Protein AF-A0A8U0A7D0-F1 (afdb_monomer)

Foldseek 3Di:
DDLFDLPFAFEKEFEADPPSVLLQVLQVVLAPGHYYYAAHLQQHQFPRWMWTDHPQKIFIDGPDDSVNSSVQSNCVRVPDHPNPNGPDMDGHPDRALFPDDGPPALSPQADCLLSRRFRPGHQLRVSSQVVSVALVLVVFDLVLLLVLQQQFAFFFFLALRHQHRLSVLLVLLLVEDDAEEEEALQEDAPVLLSCLLRHVRLLVSLRLSSCVSSVHQEYEYEYAPVSVNSLVSNVSNLVVDDDGNHDYYYDYFYNASLCSHNQLVLCRVQPPPARDHDFDPVGCCHQNRVGHRYGTGHSLRSSSSVSVSVVDRGWAWAWEEAQWPIIGIDIHGQPGWQVSVVVSTHGNAAFQWKFAAPLLFATDSDRRFGLRSVRCVVLLTHRNRYIHTDGPLDQLLVSLLVSLVSQQVRHRCPFPLSNVLSVVLNVQSVVLQVLDHDVVVNVVSLCSQLVRPRGPSSNSSSSHVVNCCVPPVVQSNVNSVVDHSNCPVVPVVVVVVPD

Solvent-accessible surface area (backbone atoms only — not comparable to full-atom values): 25239 Å² total; per-residue (Å²): 130,73,87,32,69,70,78,42,65,58,28,38,37,36,17,26,83,63,71,28,69,58,26,43,53,41,17,44,73,50,28,89,53,58,59,42,68,23,9,33,62,43,47,54,73,38,41,24,28,37,36,44,31,44,96,55,30,39,31,33,32,59,55,47,48,38,65,58,38,19,53,52,31,35,42,42,54,75,72,43,79,76,65,84,85,31,78,41,76,46,80,49,98,57,83,65,61,43,47,83,65,55,88,95,36,66,79,56,39,67,46,50,82,84,58,22,40,26,39,57,34,43,38,53,40,55,49,34,43,41,76,47,73,41,69,56,64,69,72,49,58,65,69,50,46,51,54,14,27,49,73,36,48,23,52,20,75,20,18,70,33,44,63,32,47,40,28,61,48,52,51,44,33,59,75,43,86,76,65,25,35,31,35,34,35,40,32,88,45,72,63,36,41,48,39,29,40,8,40,27,59,48,27,48,42,24,50,51,36,50,24,64,73,48,61,16,55,37,35,39,38,38,32,30,61,77,43,54,66,28,51,53,36,38,50,48,28,61,79,47,51,76,96,65,89,40,51,78,46,77,48,69,36,68,83,46,81,55,44,23,36,50,50,10,35,40,34,46,77,73,64,48,94,64,58,46,74,65,73,72,79,65,50,40,29,58,46,30,60,98,63,20,18,18,50,46,35,26,37,62,34,25,34,40,32,43,43,26,49,77,67,44,79,64,63,37,62,33,30,39,36,63,43,36,79,35,44,28,45,40,28,36,45,53,88,39,42,48,46,50,58,55,73,50,43,53,61,47,80,48,84,53,35,31,30,27,16,44,87,44,7,8,42,37,76,67,43,87,37,36,62,35,59,70,48,26,54,74,69,54,29,38,62,47,32,27,35,36,37,37,23,62,71,56,48,62,66,58,56,39,42,51,45,27,43,46,43,43,73,54,53,63,62,79,43,64,38,29,46,53,39,28,44,53,49,31,51,56,54,50,34,19,72,77,45,43,74,58,64,73,61,50,57,52,48,41,52,47,17,41,75,61,25,89,48,66,67,35,29,34,48,35,27,31,52,54,29,37,45,77,77,43,42,67,58,49,54,40,25,19,69,72,39,52,97,50,46,62,80,63,54,60,68,57,61,71,75,70,115

Organism: NCBI:txid2934340

pLDDT: mean 94.03, std 8.79, range [32.41, 98.81]

InterPro domains:
  IPR011538 NADH-ubiquinone oxidoreductase 51kDa subunit, FMN-binding domain [PF01512] (171-305)
  IPR019575 NADH-ubiquinone oxidoreductase 51kDa subunit, iron-sulphur binding domain [PF10589] (404-479)
  IPR019575 NADH-ubiquinone oxidoreductase 51kDa subunit, iron-sulphur binding domain [SM00928] (397-442)
  IPR037207 NADH-ubiquinone oxidoreductase 51kDa subunit, iron-sulphur binding domain superfamily [G3DSA:1.20.1440.230] (396-490)
  IPR037207 NADH-ubiquinone oxidoreductase 51kDa subunit, iron-sulphur binding domain superfamily [SSF140490] (394-485)
  IPR037225 NADH-ubiquinone oxidoreductase 51kDa subunit, FMN-binding domain superfamily [G3DSA:3.40.50.11540] (153-314)
  IPR037225 NADH-ubiquinone oxidoreductase 51kDa subunit, FMN-binding domain superfamily [SSF142019] (112-314)

Secondary structure (DSSP, 8-state):
--SSGGG-SSEEEEE-SSSHHHHHHHHHHH-SS-EEE----SBGGGPSEEEEEETTEEEEETT--HHHHHHHHHHHHTT----SS-SEEEE-SS--SS----TTSGGGSSB-SSGGGTTTS-TT-HHHHHHTT-SGGGGS-HHHHHHHHHHPBB-STT-TTBTSBHHHHHHHHHHSSS--EEEEE--S-HHHHHHHHH-THHHHHHHHHHHHHHT-SEEEEEEETT-HHHHHHHHHHHHTSPP-SSEEEEEEE-S-GGGGSHHHHHHHHTT-SS--PPPSSSPTTTS-GGGS-EEEE-HHHHHHHHHHHTTPPPEEEEEEEESBSS-EEEEEETTS-HHHHHTTSPBSS-EEEEEESSTTPEEES-----SSHHHHHHTT---SSEEEEEETT--HHHHHHHHHHHHHHHS-S-SHHHHHHHHHHHHHHHHHHTT---HHHHHHHHHHHHHH-SSHHHHHTTHHHHHHHHHHHHHHHHHHTT--TTSHHHHHHHHSTT-

Sequence (499 aa):
MTEHVLEASPVLRVAGRNSRDEVLNVATSAASLPVVAVGSTGLSALEPLVLATQNRQTAFYESCTPQRAADLADTLDNGELDIEDADAVIEHASTPTRLPIPDRSPLGVGTRTVLGRCGWLRPTCPNDYRASGGFETLTADGETVVGAARRVTGRGWGDAMADTSVGDSWKRVIDADGDPAVVVNAHGTPSDRLLLESLPFLPLEGALAAAQIVDASDVIIYLSEADNQAHERVTAAIENLPQTNAAVHAVTGPDEYRAAEPTMALEAIEGSQRLEARLRPPQPDIEGIYGRPTLVHTPRTLAQIVHATSGAAPTRIVTIRGDVQHEATVELPADGSLATAREAVTVDGTFKCACVGGQFGGLTPDLDIAPTPDALGAAGVGTEGVIDVLNEDQCLVAYIGEQSRFAQDENCGRCVPCREGTVQLTDLLREVYDGSFRPDAIEELLRVIESSSICAFGRDATRPVATGLDHFEDEFAVHAGGQCPTGTCTTELQHEVSQ

Structure (mmCIF, N/CA/C/O backbone):
data_AF-A0A8U0A7D0-F1
#
_entry.id   AF-A0A8U0A7D0-F1
#
loop_
_atom_site.group_PDB
_atom_site.id
_atom_site.type_symbol
_atom_site.label_atom_id
_atom_site.label_alt_id
_atom_site.label_comp_id
_atom_site.label_asym_id
_atom_site.label_entity_id
_atom_site.label_seq_id
_atom_site.pdbx_PDB_ins_code
_atom_site.Cartn_x
_atom_site.Cartn_y
_atom_site.Cartn_z
_atom_site.occupancy
_atom_site.B_iso_or_equiv
_atom_site.auth_seq_id
_atom_site.auth_comp_id
_atom_site.auth_asym_id
_atom_site.auth_atom_id
_atom_site.pdbx_PDB_model_num
ATOM 1 N N . MET A 1 1 ? 20.418 4.891 -30.076 1.00 45.09 1 MET A N 1
ATOM 2 C CA . MET A 1 1 ? 20.045 5.023 -28.654 1.00 45.09 1 MET A CA 1
ATOM 3 C C . MET A 1 1 ? 19.856 3.627 -28.109 1.00 45.09 1 MET A C 1
ATOM 5 O O . MET A 1 1 ? 19.250 2.819 -28.800 1.00 45.09 1 MET A O 1
ATOM 9 N N . THR A 1 2 ? 20.455 3.336 -26.961 1.00 50.38 2 THR A N 1
ATOM 10 C CA . THR A 1 2 ? 20.416 2.036 -26.278 1.00 50.38 2 THR A CA 1
ATOM 11 C C . THR A 1 2 ? 18.975 1.536 -26.139 1.00 50.38 2 THR A C 1
ATOM 13 O O . THR A 1 2 ? 18.074 2.322 -25.847 1.00 50.38 2 THR A O 1
ATOM 16 N N . GLU A 1 3 ? 18.755 0.243 -26.380 1.00 67.94 3 GLU A N 1
ATOM 17 C CA . GLU A 1 3 ? 17.423 -0.384 -26.404 1.00 67.94 3 GLU A CA 1
ATOM 18 C C . GLU A 1 3 ? 16.727 -0.347 -25.028 1.00 67.94 3 GLU A C 1
ATOM 20 O O . GLU A 1 3 ? 15.495 -0.324 -24.957 1.00 67.94 3 GLU A O 1
ATOM 25 N N . HIS A 1 4 ? 17.515 -0.246 -23.947 1.00 82.94 4 HIS A N 1
ATOM 26 C CA . HIS A 1 4 ? 17.074 -0.049 -22.564 1.00 82.94 4 HIS A CA 1
ATOM 27 C C . HIS A 1 4 ? 18.087 0.751 -21.718 1.00 82.94 4 HIS A C 1
ATOM 29 O O . HIS A 1 4 ? 19.279 0.817 -22.022 1.00 82.94 4 HIS A O 1
ATOM 35 N N . VAL A 1 5 ? 17.612 1.347 -20.618 1.00 88.56 5 VAL A N 1
ATOM 36 C CA . VAL A 1 5 ? 18.363 2.274 -19.747 1.00 88.56 5 VAL A CA 1
ATOM 37 C C . VAL A 1 5 ? 19.482 1.605 -18.950 1.00 88.56 5 VAL A C 1
ATOM 39 O O . VAL A 1 5 ? 20.423 2.270 -18.529 1.00 88.56 5 VAL A O 1
ATOM 42 N N . LEU A 1 6 ? 19.388 0.296 -18.711 1.00 87.50 6 LEU A N 1
ATOM 43 C CA . LEU A 1 6 ? 20.356 -0.429 -17.881 1.00 87.50 6 LEU A CA 1
ATOM 44 C C . LEU A 1 6 ? 21.768 -0.420 -18.485 1.00 87.50 6 LEU A C 1
ATOM 46 O O . LEU A 1 6 ? 22.743 -0.339 -17.749 1.00 87.50 6 LEU A O 1
ATOM 50 N N . GLU A 1 7 ? 21.876 -0.447 -19.813 1.00 85.12 7 GLU A N 1
ATOM 51 C CA . GLU A 1 7 ? 23.156 -0.430 -20.534 1.00 85.12 7 GLU A CA 1
ATOM 52 C C . GLU A 1 7 ? 23.589 0.975 -20.967 1.00 85.12 7 GLU A C 1
ATOM 54 O O . GLU A 1 7 ? 24.653 1.143 -21.560 1.00 85.12 7 GLU A O 1
ATOM 59 N N . ALA A 1 8 ? 22.781 2.001 -20.687 1.00 83.75 8 ALA A N 1
ATOM 60 C CA . ALA A 1 8 ? 23.169 3.373 -20.970 1.00 83.75 8 ALA A CA 1
ATOM 61 C C . ALA A 1 8 ? 24.312 3.785 -20.028 1.00 83.75 8 ALA A C 1
ATOM 63 O O . ALA A 1 8 ? 24.174 3.738 -18.807 1.00 83.75 8 ALA A O 1
ATOM 64 N N . SER A 1 9 ? 25.453 4.165 -20.601 1.00 86.31 9 SER A N 1
ATOM 65 C CA . SER A 1 9 ? 26.585 4.736 -19.876 1.00 86.31 9 SER A CA 1
ATOM 66 C C . SER A 1 9 ? 27.369 5.662 -20.821 1.00 86.31 9 SER A C 1
ATOM 68 O O . SER A 1 9 ? 27.794 5.191 -21.880 1.00 86.31 9 SER A O 1
ATOM 70 N N . PRO A 1 10 ? 27.555 6.951 -20.485 1.00 93.12 10 PRO A N 1
ATOM 71 C CA . PRO A 1 10 ? 27.013 7.632 -19.307 1.00 93.12 10 PRO A CA 1
ATOM 72 C C . PRO A 1 10 ? 25.477 7.746 -19.331 1.00 93.12 10 PRO A C 1
ATOM 74 O O . PRO A 1 10 ? 24.853 7.710 -20.391 1.00 93.12 10 PRO A O 1
ATOM 77 N N . VAL A 1 11 ? 24.863 7.852 -18.152 1.00 95.62 11 VAL A N 1
ATOM 78 C CA . VAL A 1 11 ? 23.426 8.129 -17.984 1.00 95.62 11 VAL A CA 1
ATOM 79 C C . VAL A 1 11 ? 23.181 8.848 -16.661 1.00 95.62 11 VAL A C 1
ATOM 81 O O . VAL A 1 11 ? 23.787 8.495 -15.645 1.00 95.62 11 VAL A O 1
ATOM 84 N N . LEU A 1 12 ? 22.260 9.809 -16.669 1.00 96.50 12 LEU A N 1
ATOM 85 C CA . LEU A 1 12 ? 21.766 10.487 -15.475 1.00 96.50 12 LEU A CA 1
ATOM 86 C C . LEU A 1 12 ? 20.303 10.094 -15.246 1.00 96.50 12 LEU A C 1
ATOM 88 O O . LEU A 1 12 ? 19.453 10.326 -16.106 1.00 96.50 12 LEU A O 1
ATOM 92 N N . ARG A 1 13 ? 19.991 9.483 -14.102 1.00 97.12 13 ARG A N 1
ATOM 93 C CA . ARG A 1 13 ? 18.607 9.172 -13.712 1.00 97.12 13 ARG A CA 1
ATOM 94 C C . ARG A 1 13 ? 18.129 10.200 -12.703 1.00 97.12 13 ARG A C 1
ATOM 96 O O . ARG A 1 13 ? 18.859 10.515 -11.771 1.00 97.12 13 ARG A O 1
ATOM 103 N N . VAL A 1 14 ? 16.898 10.669 -12.863 1.00 97.31 14 VAL A N 1
ATOM 104 C CA . VAL A 1 14 ? 16.239 11.557 -11.902 1.00 97.31 14 VAL A CA 1
ATOM 105 C C . VAL A 1 14 ? 15.025 10.823 -11.339 1.00 97.31 14 VAL A C 1
ATOM 107 O O . VAL A 1 14 ? 14.049 10.574 -12.054 1.00 97.31 14 VAL A O 1
ATOM 110 N N . ALA A 1 15 ? 15.122 10.425 -10.074 1.00 96.25 15 ALA A N 1
ATOM 111 C CA . ALA A 1 15 ? 14.061 9.800 -9.297 1.00 96.25 15 ALA A CA 1
ATOM 112 C C . ALA A 1 15 ? 13.364 10.857 -8.437 1.00 96.25 15 ALA A C 1
ATOM 114 O O . ALA A 1 15 ? 13.983 11.809 -7.963 1.00 96.25 15 ALA A O 1
ATOM 115 N N . GLY A 1 16 ? 12.062 10.701 -8.240 1.00 90.62 16 GLY A N 1
ATOM 116 C CA . GLY A 1 16 ? 11.292 11.661 -7.464 1.00 90.62 16 GLY A CA 1
ATOM 117 C C . GLY A 1 16 ? 9.810 11.600 -7.775 1.00 90.62 16 GLY A C 1
ATOM 118 O O . GLY A 1 16 ? 9.423 11.349 -8.922 1.00 90.62 16 GLY A O 1
ATOM 119 N N . ARG A 1 17 ? 8.984 11.864 -6.769 1.00 81.88 17 ARG A N 1
ATOM 120 C CA . ARG A 1 17 ? 7.556 12.126 -6.975 1.00 81.88 17 ARG A CA 1
ATOM 121 C C . ARG A 1 17 ? 7.271 13.611 -7.200 1.00 81.88 17 ARG A C 1
ATOM 123 O O . ARG A 1 17 ? 6.689 13.981 -8.214 1.00 81.88 17 ARG A O 1
ATOM 130 N N . ASN A 1 18 ? 7.764 14.452 -6.293 1.00 74.50 18 ASN A N 1
ATOM 131 C CA . ASN A 1 18 ? 7.588 15.904 -6.318 1.00 74.50 18 ASN A CA 1
ATOM 132 C C . ASN A 1 18 ? 8.827 16.591 -6.905 1.00 74.50 18 ASN A C 1
ATOM 134 O O . ASN A 1 18 ? 9.943 16.112 -6.716 1.00 74.50 18 ASN A O 1
ATOM 138 N N . SER A 1 19 ? 8.642 17.697 -7.632 1.00 77.69 19 SER A N 1
ATOM 139 C CA . SER A 1 19 ? 9.715 18.542 -8.205 1.00 77.69 19 SER A CA 1
ATOM 140 C C . SER A 1 19 ? 10.707 17.850 -9.158 1.00 77.69 19 SER A C 1
ATOM 142 O O . SER A 1 19 ? 11.574 18.508 -9.733 1.00 77.69 19 SER A O 1
ATOM 144 N N . ARG A 1 20 ? 10.555 16.540 -9.399 1.00 88.06 20 ARG A N 1
ATOM 145 C CA . ARG A 1 20 ? 11.375 15.751 -10.326 1.00 88.06 20 ARG A CA 1
ATOM 146 C C . ARG A 1 20 ? 11.378 16.356 -11.721 1.00 88.06 20 ARG A C 1
ATOM 148 O O . ARG A 1 20 ? 12.427 16.418 -12.345 1.00 88.06 20 ARG A O 1
ATOM 155 N N . ASP A 1 21 ? 10.219 16.783 -12.214 1.00 89.06 21 ASP A N 1
ATOM 156 C CA . ASP A 1 21 ? 10.091 17.242 -13.598 1.00 89.06 21 ASP A CA 1
ATOM 157 C C . ASP A 1 21 ? 10.853 18.552 -13.836 1.00 89.06 21 ASP A C 1
ATOM 159 O O . ASP A 1 21 ? 11.438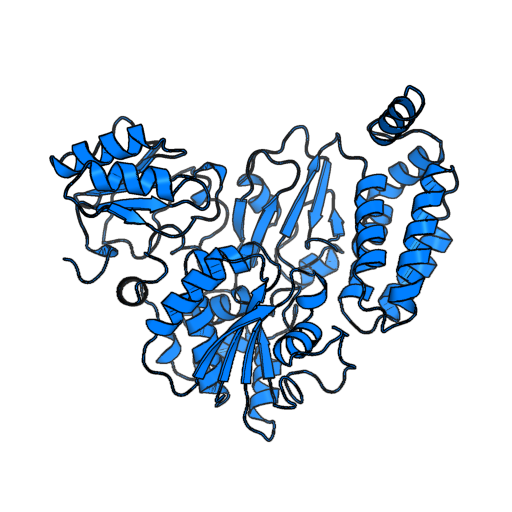 18.731 -14.900 1.00 89.06 21 ASP A O 1
ATOM 163 N N . GLU A 1 22 ? 10.939 19.434 -12.837 1.00 92.81 22 GLU A N 1
ATOM 164 C CA . GLU A 1 22 ? 11.777 20.635 -12.915 1.00 92.81 22 GLU A CA 1
ATOM 165 C C . GLU A 1 22 ? 13.265 20.265 -12.991 1.00 92.81 22 GLU A C 1
ATOM 167 O O . GLU A 1 22 ? 13.958 20.682 -13.920 1.00 92.81 22 GLU A O 1
ATOM 172 N N . VAL A 1 23 ? 13.733 19.423 -12.063 1.00 94.56 23 VAL A N 1
ATOM 173 C CA . VAL A 1 23 ? 15.120 18.927 -12.024 1.00 94.56 23 VAL A CA 1
ATOM 174 C C . VAL A 1 23 ? 15.489 18.217 -13.330 1.00 94.56 23 VAL A C 1
ATOM 176 O O . VAL A 1 23 ? 16.533 18.488 -13.921 1.00 94.56 23 VAL A O 1
ATOM 179 N N . LEU A 1 24 ? 14.603 17.350 -13.820 1.00 94.12 24 LEU A N 1
ATOM 180 C CA . LEU A 1 24 ? 14.760 16.610 -15.067 1.00 94.12 24 LEU A CA 1
ATOM 181 C C . LEU A 1 24 ? 14.873 17.545 -16.272 1.00 94.12 24 LEU A C 1
ATOM 183 O O . LEU A 1 24 ? 15.765 17.361 -17.099 1.00 94.12 24 LEU A O 1
ATOM 187 N N . ASN A 1 25 ? 13.980 18.530 -16.391 1.00 94.69 25 ASN A N 1
ATOM 188 C CA . ASN A 1 25 ? 13.948 19.443 -17.533 1.00 94.69 25 ASN A CA 1
ATOM 189 C C . ASN A 1 25 ? 15.216 20.299 -17.610 1.00 94.69 25 ASN A C 1
ATOM 191 O O . ASN A 1 25 ? 15.772 20.482 -18.697 1.00 94.69 25 ASN A O 1
ATOM 195 N N . VAL A 1 26 ? 15.693 20.794 -16.464 1.00 95.94 26 VAL A N 1
ATOM 196 C CA . VAL A 1 26 ? 16.928 21.582 -16.389 1.00 95.94 26 VAL A CA 1
ATOM 197 C C . VAL A 1 26 ? 18.144 20.718 -16.733 1.00 95.94 26 VAL A C 1
ATOM 199 O O . VAL A 1 26 ? 18.915 21.095 -17.613 1.00 95.94 26 VAL A O 1
ATOM 202 N N . ALA A 1 27 ? 18.269 19.527 -16.138 1.00 94.56 27 ALA A N 1
ATOM 203 C CA . ALA A 1 27 ? 19.368 18.604 -16.429 1.00 94.56 27 ALA A CA 1
ATOM 204 C C . ALA A 1 27 ? 19.390 18.151 -17.901 1.00 94.56 27 ALA A C 1
ATOM 206 O O . ALA A 1 27 ? 20.440 18.141 -18.537 1.00 94.56 27 ALA A O 1
ATOM 207 N N . THR A 1 28 ? 18.224 17.845 -18.478 1.00 95.12 28 THR A N 1
ATOM 208 C CA . THR A 1 28 ? 18.095 17.450 -19.894 1.00 95.12 28 THR A CA 1
ATOM 209 C C . THR A 1 28 ? 18.492 18.582 -20.844 1.00 95.12 28 THR A C 1
ATOM 211 O O . THR A 1 28 ? 19.004 18.327 -21.927 1.00 95.12 28 THR A O 1
ATOM 214 N N . SER A 1 29 ? 18.263 19.839 -20.457 1.00 94.56 29 SER A N 1
ATOM 215 C CA . SER A 1 29 ? 18.636 21.000 -21.277 1.00 94.56 29 SER A CA 1
ATOM 216 C C . SER A 1 29 ? 20.134 21.318 -21.214 1.00 94.56 29 SER A C 1
ATOM 218 O O . SER A 1 29 ? 20.639 22.009 -22.097 1.00 94.56 29 SER A O 1
ATOM 220 N N . ALA A 1 30 ? 20.825 20.848 -20.172 1.00 92.44 30 ALA A N 1
ATOM 221 C CA . ALA A 1 30 ? 22.231 21.141 -19.917 1.00 92.44 30 ALA A CA 1
ATOM 222 C C . ALA A 1 30 ? 23.204 20.182 -20.623 1.00 92.44 30 ALA A C 1
ATOM 224 O O . ALA A 1 30 ? 24.349 20.558 -20.840 1.00 92.44 30 ALA A O 1
ATOM 225 N N . ALA A 1 31 ? 22.762 18.980 -21.009 1.00 90.25 31 ALA A N 1
ATOM 226 C CA . ALA A 1 31 ? 23.636 17.935 -21.541 1.00 90.25 31 ALA A CA 1
ATOM 227 C C . ALA A 1 31 ? 23.062 17.231 -22.778 1.00 90.25 31 ALA A C 1
ATOM 229 O O . ALA A 1 31 ? 21.852 17.176 -22.993 1.00 90.25 31 ALA A O 1
ATOM 230 N N . SER A 1 32 ? 23.948 16.646 -23.585 1.00 91.44 32 SER A N 1
ATOM 231 C CA . SER A 1 32 ? 23.594 15.796 -24.727 1.00 91.44 32 SER A CA 1
ATOM 232 C C . SER A 1 32 ? 23.510 14.300 -24.385 1.00 91.44 32 SER A C 1
ATOM 234 O O . SER A 1 32 ? 22.947 13.521 -25.166 1.00 91.44 32 SER A O 1
ATOM 236 N N . LEU A 1 33 ? 24.021 13.892 -23.216 1.00 92.00 33 LEU A N 1
ATOM 237 C CA . LEU A 1 33 ? 23.892 12.534 -22.692 1.00 92.00 33 LEU A CA 1
ATOM 238 C C . LEU A 1 33 ? 22.435 12.162 -22.342 1.00 92.00 33 LEU A C 1
ATOM 240 O O . LEU A 1 33 ? 21.582 13.027 -22.137 1.00 92.00 33 LEU A O 1
ATOM 244 N N . PRO A 1 34 ? 22.122 10.859 -22.215 1.00 93.25 34 PRO A N 1
ATOM 245 C CA . PRO A 1 34 ? 20.804 10.413 -21.776 1.00 93.25 34 PRO A CA 1
ATOM 246 C C . PRO A 1 34 ? 20.477 10.835 -20.331 1.00 93.25 34 PRO A C 1
ATOM 248 O O . PRO A 1 34 ? 20.964 10.236 -19.370 1.00 93.25 34 PRO A O 1
ATOM 251 N N . VAL A 1 35 ? 19.583 11.811 -20.179 1.00 95.62 35 VAL A N 1
ATOM 252 C CA . VAL A 1 35 ? 18.938 12.152 -18.904 1.00 95.62 35 VAL A CA 1
ATOM 253 C C . VAL A 1 35 ? 17.536 11.546 -18.890 1.00 95.62 35 VAL A C 1
ATOM 255 O O . VAL A 1 35 ? 16.751 11.752 -19.815 1.00 95.62 35 VAL A O 1
ATOM 258 N N . VAL A 1 36 ? 17.220 10.736 -17.879 1.00 95.44 36 VAL A N 1
ATOM 259 C CA . VAL A 1 36 ? 15.990 9.931 -17.859 1.00 95.44 36 VAL A CA 1
ATOM 260 C C . VAL A 1 36 ? 15.222 10.067 -16.552 1.00 95.44 36 VAL A C 1
ATOM 262 O O . VAL A 1 36 ? 15.785 10.008 -15.459 1.00 95.44 36 VAL A O 1
ATOM 265 N N . ALA A 1 37 ? 13.900 10.177 -16.673 1.00 95.25 37 ALA A N 1
ATOM 266 C CA . ALA A 1 37 ? 12.993 10.087 -15.541 1.00 95.25 37 ALA A CA 1
ATOM 267 C C . ALA A 1 37 ? 12.811 8.625 -15.129 1.00 95.25 37 ALA A C 1
ATOM 269 O O . ALA A 1 37 ? 12.447 7.780 -15.953 1.00 95.25 37 ALA A O 1
ATOM 270 N N . VAL A 1 38 ? 13.006 8.338 -13.849 1.00 95.81 38 VAL A N 1
ATOM 271 C CA . VAL A 1 38 ? 12.687 7.037 -13.254 1.00 95.81 38 VAL A CA 1
ATOM 272 C C . VAL A 1 38 ? 11.596 7.198 -12.193 1.00 95.81 38 VAL A C 1
ATOM 274 O O . VAL A 1 38 ? 11.156 8.314 -11.889 1.00 95.81 38 VAL A O 1
ATOM 277 N N . GLY A 1 39 ? 11.083 6.074 -11.689 1.00 93.31 39 GLY A N 1
ATOM 278 C CA . GLY A 1 39 ? 10.116 6.071 -10.588 1.00 93.31 39 GLY A CA 1
ATOM 279 C C . GLY A 1 39 ? 10.666 6.694 -9.298 1.00 93.31 39 GLY A C 1
ATOM 280 O O . GLY A 1 39 ? 11.864 6.919 -9.174 1.00 93.31 39 GLY A O 1
ATOM 281 N N . SER A 1 40 ? 9.797 6.940 -8.320 1.00 95.75 40 SER A N 1
ATOM 282 C CA . SER A 1 40 ? 10.219 7.229 -6.944 1.00 95.75 40 SER A CA 1
ATOM 283 C C . SER A 1 40 ? 10.827 5.973 -6.306 1.00 95.75 40 SER A C 1
ATOM 285 O O . SER A 1 40 ? 10.450 4.843 -6.633 1.00 95.75 40 SER A O 1
ATOM 287 N N . THR A 1 41 ? 11.767 6.169 -5.388 1.00 95.88 41 THR A N 1
ATOM 288 C CA . THR A 1 41 ? 12.328 5.116 -4.531 1.00 95.88 41 THR A CA 1
ATOM 289 C C . THR A 1 41 ? 11.378 4.716 -3.399 1.00 95.88 41 THR A C 1
ATOM 291 O O . THR A 1 41 ? 11.539 3.635 -2.824 1.00 95.88 41 THR A O 1
ATOM 294 N N . GLY A 1 42 ? 10.393 5.566 -3.097 1.00 95.81 42 GLY A N 1
ATOM 295 C CA . GLY A 1 42 ? 9.539 5.483 -1.916 1.00 95.81 42 GLY A CA 1
ATOM 296 C C . GLY A 1 42 ? 10.104 6.200 -0.688 1.00 95.81 42 GLY A C 1
ATOM 297 O O . GLY A 1 42 ? 9.462 6.158 0.352 1.00 95.81 42 GLY A O 1
ATOM 298 N N . LEU A 1 43 ? 11.277 6.837 -0.776 1.00 96.00 43 LEU A N 1
ATOM 299 C CA . LEU A 1 43 ? 11.916 7.545 0.337 1.00 96.00 43 LEU A CA 1
ATOM 300 C C . LEU A 1 43 ? 11.950 9.047 0.057 1.00 96.00 43 LEU A C 1
ATOM 302 O O . LEU A 1 43 ? 12.876 9.547 -0.581 1.00 96.00 43 LEU A O 1
ATOM 306 N N . SER A 1 44 ? 10.949 9.772 0.553 1.00 93.94 44 SER A N 1
ATOM 307 C CA . SER A 1 44 ? 10.775 11.197 0.248 1.00 93.94 44 SER A CA 1
ATOM 308 C C . SER A 1 44 ? 11.922 12.071 0.763 1.00 93.94 44 SER A C 1
ATOM 310 O O . SER A 1 44 ? 12.192 13.110 0.174 1.00 93.94 44 SER A O 1
ATOM 312 N N . ALA A 1 45 ? 12.643 11.636 1.803 1.00 94.25 45 ALA A N 1
ATOM 313 C CA . ALA A 1 45 ? 13.823 12.332 2.328 1.00 94.25 45 ALA A CA 1
ATOM 314 C C . ALA A 1 45 ? 14.994 12.414 1.329 1.00 94.25 45 ALA A C 1
ATOM 316 O O . ALA A 1 45 ? 15.824 13.312 1.426 1.00 94.25 45 ALA A O 1
ATOM 317 N N . LEU A 1 46 ? 15.077 11.477 0.377 1.00 94.69 46 LEU A N 1
ATOM 318 C CA . LEU A 1 46 ? 16.163 11.436 -0.609 1.00 94.69 46 LEU A CA 1
ATOM 319 C C . LEU A 1 46 ? 15.818 12.225 -1.878 1.00 94.69 46 LEU A C 1
ATOM 321 O O . LEU A 1 46 ? 16.694 12.488 -2.702 1.00 94.69 46 LEU A O 1
ATOM 325 N N . GLU A 1 47 ? 14.542 12.558 -2.073 1.00 94.25 47 GLU A N 1
ATOM 326 C CA . GLU A 1 47 ? 14.006 13.011 -3.353 1.00 94.25 47 GLU A CA 1
ATOM 327 C C . GLU A 1 47 ? 13.917 14.548 -3.456 1.00 94.25 47 GLU A C 1
ATOM 329 O O . GLU A 1 47 ? 13.526 15.197 -2.487 1.00 94.25 47 GLU A O 1
ATOM 334 N N . PRO A 1 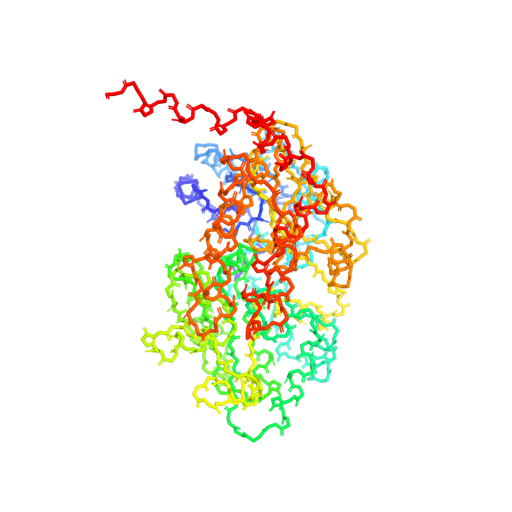48 ? 14.212 15.155 -4.629 1.00 96.00 48 PRO A N 1
ATOM 335 C CA . PRO A 1 48 ? 14.627 14.524 -5.888 1.00 96.00 48 PRO A CA 1
ATOM 336 C C . PRO A 1 48 ? 16.020 13.882 -5.807 1.00 96.00 48 PRO A C 1
ATOM 338 O O . PRO A 1 48 ? 16.993 14.535 -5.442 1.00 96.00 48 PRO A O 1
ATOM 341 N N . LEU A 1 49 ? 16.113 12.604 -6.177 1.00 96.81 49 LEU A N 1
ATOM 342 C CA . LEU A 1 49 ? 17.348 11.824 -6.123 1.00 96.81 49 LEU A CA 1
ATOM 343 C C . LEU A 1 49 ? 17.932 11.725 -7.531 1.00 96.81 49 LEU A C 1
ATOM 345 O O . LEU A 1 49 ? 17.293 11.189 -8.441 1.00 96.81 49 LEU A O 1
ATOM 349 N N . VAL A 1 50 ? 19.155 12.216 -7.708 1.00 97.62 50 VAL A N 1
ATOM 350 C CA . VAL A 1 50 ? 19.882 12.129 -8.977 1.00 97.62 50 VAL A CA 1
ATOM 351 C C . VAL A 1 50 ? 20.924 11.017 -8.890 1.00 97.62 50 VAL A C 1
ATOM 353 O O . VAL A 1 50 ? 21.671 10.927 -7.920 1.00 97.62 50 VAL A O 1
ATOM 356 N N . LEU A 1 51 ? 20.968 10.154 -9.907 1.00 97.25 51 LEU A N 1
ATOM 357 C CA . LEU A 1 51 ? 21.900 9.030 -10.005 1.00 97.25 51 LEU A CA 1
ATOM 358 C C . LEU A 1 51 ? 22.717 9.157 -11.291 1.00 97.25 51 LEU A C 1
ATOM 360 O O . LEU A 1 51 ? 22.197 8.915 -12.386 1.00 97.25 51 LEU A O 1
ATOM 364 N N . ALA A 1 52 ? 23.999 9.488 -11.171 1.00 97.00 52 ALA A N 1
ATOM 365 C CA . ALA A 1 52 ? 24.922 9.537 -12.302 1.00 97.00 52 ALA A CA 1
ATOM 366 C C . ALA A 1 52 ? 25.641 8.194 -12.431 1.00 97.00 52 ALA A C 1
ATOM 368 O O . ALA A 1 52 ? 26.216 7.704 -11.464 1.00 97.00 52 ALA A O 1
ATOM 369 N N . THR A 1 53 ? 25.585 7.555 -13.602 1.00 95.62 53 THR A N 1
ATOM 370 C CA . THR A 1 53 ? 26.252 6.266 -13.843 1.00 95.62 53 THR A CA 1
ATOM 371 C C . THR A 1 53 ? 27.239 6.355 -14.997 1.00 95.62 53 THR A C 1
ATOM 373 O O . THR A 1 53 ? 26.846 6.592 -16.139 1.00 95.62 53 THR A O 1
ATOM 376 N N . GLN A 1 54 ? 28.509 6.066 -14.721 1.00 93.88 54 GLN A N 1
ATOM 377 C CA . GLN A 1 54 ? 29.581 6.005 -15.713 1.00 93.88 54 GLN A CA 1
ATOM 378 C C . GLN A 1 54 ? 30.603 4.943 -15.322 1.00 93.88 54 GLN A C 1
ATOM 380 O O . GLN A 1 54 ? 30.862 4.746 -14.142 1.00 93.88 54 GLN A O 1
ATOM 385 N N . ASN A 1 55 ? 31.195 4.245 -16.297 1.00 89.12 55 ASN A N 1
ATOM 386 C CA . ASN A 1 55 ? 32.319 3.327 -16.059 1.00 89.12 55 ASN A CA 1
ATOM 387 C C . ASN A 1 55 ? 32.068 2.304 -14.934 1.00 89.12 55 ASN A C 1
ATOM 389 O O . ASN A 1 55 ? 32.984 1.931 -14.208 1.00 89.12 55 ASN A O 1
ATOM 393 N N . ARG A 1 56 ? 30.823 1.810 -14.828 1.00 89.75 56 ARG A N 1
ATOM 394 C CA . ARG A 1 56 ? 30.376 0.847 -13.803 1.00 89.75 56 ARG A CA 1
ATOM 395 C C . ARG A 1 56 ? 30.396 1.396 -12.374 1.00 89.75 56 ARG A C 1
ATOM 397 O O . ARG A 1 56 ? 30.384 0.612 -11.433 1.00 89.75 56 ARG A O 1
ATOM 404 N N . GLN A 1 57 ? 30.381 2.708 -12.215 1.00 94.75 57 GLN A N 1
ATOM 405 C CA . GLN A 1 57 ? 30.163 3.384 -10.948 1.00 94.75 57 GLN A CA 1
ATOM 406 C C . GLN A 1 57 ? 28.844 4.148 -11.011 1.00 94.75 57 GLN A C 1
ATOM 408 O O . GLN A 1 57 ? 28.478 4.669 -12.068 1.00 94.75 57 GLN A O 1
ATOM 413 N N . THR A 1 58 ? 28.127 4.199 -9.892 1.00 96.62 58 THR A N 1
ATOM 414 C CA . THR A 1 58 ? 26.955 5.063 -9.725 1.00 96.62 58 THR A CA 1
ATOM 415 C C . THR A 1 58 ? 27.164 5.966 -8.522 1.00 96.62 58 THR A C 1
ATOM 417 O O . THR A 1 58 ? 27.335 5.461 -7.414 1.00 96.62 58 THR A O 1
ATOM 420 N N . ALA A 1 59 ? 27.128 7.276 -8.755 1.00 97.00 59 ALA A N 1
ATOM 421 C CA . ALA A 1 59 ? 27.110 8.302 -7.721 1.00 97.00 59 ALA A CA 1
ATOM 422 C C . ALA A 1 59 ? 25.667 8.744 -7.432 1.00 97.00 59 ALA A C 1
ATOM 424 O O . ALA A 1 59 ? 24.845 8.840 -8.351 1.00 97.00 59 ALA A O 1
ATOM 425 N N . PHE A 1 60 ? 25.374 8.973 -6.156 1.00 97.56 60 PHE A N 1
ATOM 426 C CA . PHE A 1 60 ? 24.068 9.335 -5.617 1.00 97.56 60 PHE A CA 1
ATOM 427 C C . PHE A 1 60 ? 24.119 10.776 -5.118 1.00 97.56 60 PHE A C 1
ATOM 429 O O . PHE A 1 60 ? 25.040 11.134 -4.386 1.00 97.56 60 PHE A O 1
ATOM 436 N N . TYR A 1 61 ? 23.121 11.574 -5.496 1.00 96.56 61 TYR A N 1
ATOM 437 C CA . TYR A 1 61 ? 22.968 12.956 -5.045 1.00 96.56 61 TYR A CA 1
ATOM 438 C C . TYR A 1 61 ? 21.543 13.159 -4.536 1.00 96.56 61 TYR A C 1
ATOM 440 O O . TYR A 1 61 ? 20.591 13.243 -5.322 1.00 96.56 61 TYR A O 1
ATOM 448 N N . GLU A 1 62 ? 21.407 13.188 -3.219 1.00 95.31 62 GLU A N 1
ATOM 449 C CA . GLU A 1 62 ? 20.145 13.301 -2.495 1.00 95.31 62 GLU A CA 1
ATOM 450 C C . GLU A 1 62 ? 19.657 14.759 -2.487 1.00 95.31 62 GLU A C 1
ATOM 452 O O . GLU A 1 62 ? 20.458 15.700 -2.539 1.00 95.31 62 GLU A O 1
ATOM 457 N N . SER A 1 63 ? 18.332 14.958 -2.437 1.00 93.88 63 SER A N 1
ATOM 458 C CA . SER A 1 63 ? 17.696 16.288 -2.357 1.00 93.88 63 SER A CA 1
ATOM 459 C C . SER A 1 63 ? 18.248 17.294 -3.386 1.00 93.88 63 SER A C 1
ATOM 461 O O . SER A 1 63 ? 18.556 18.450 -3.080 1.00 93.88 63 SER A O 1
ATOM 463 N N . CYS A 1 64 ? 18.435 16.841 -4.626 1.00 94.94 64 CYS A N 1
ATOM 464 C CA . CYS A 1 64 ? 19.141 17.590 -5.655 1.00 94.94 64 CYS A CA 1
ATOM 465 C C . CYS A 1 64 ? 18.314 18.788 -6.153 1.00 94.94 64 CYS A C 1
ATOM 467 O O . CYS A 1 64 ? 17.138 18.659 -6.499 1.00 94.94 64 CYS A O 1
ATOM 469 N N . THR A 1 65 ? 18.942 19.965 -6.234 1.00 95.81 65 THR A N 1
ATOM 470 C CA . THR A 1 65 ? 18.321 21.159 -6.824 1.00 95.81 65 THR A CA 1
ATOM 471 C C . THR A 1 65 ? 18.407 21.117 -8.354 1.00 95.81 65 THR A C 1
ATOM 473 O O . THR A 1 65 ? 19.311 20.472 -8.895 1.00 95.81 65 THR A O 1
ATOM 476 N N . PRO A 1 66 ? 17.540 21.848 -9.085 1.00 96.50 66 PRO A N 1
ATOM 477 C CA . PRO A 1 66 ? 17.615 21.890 -10.546 1.00 96.50 66 PRO A CA 1
ATOM 478 C C . PRO A 1 66 ? 18.983 22.342 -11.070 1.00 96.50 66 PRO A C 1
ATOM 480 O O . PRO A 1 66 ? 19.487 21.764 -12.028 1.00 96.50 66 PRO A O 1
ATOM 483 N N . GLN A 1 67 ? 19.615 23.323 -10.412 1.00 95.94 67 GLN A N 1
ATOM 484 C CA . GLN A 1 67 ? 20.945 23.798 -10.800 1.00 95.94 67 GLN A CA 1
ATOM 485 C C . GLN A 1 67 ? 22.021 22.728 -10.581 1.00 95.94 67 GLN A C 1
ATOM 487 O O . GLN A 1 67 ? 22.774 22.450 -11.508 1.00 95.94 67 GLN A O 1
ATOM 492 N N . ARG A 1 68 ? 22.047 22.074 -9.407 1.00 95.88 68 ARG A N 1
ATOM 493 C CA . ARG A 1 68 ? 23.011 20.993 -9.126 1.00 95.88 68 ARG A CA 1
ATOM 494 C C . ARG A 1 68 ? 22.863 19.860 -10.143 1.00 95.88 68 ARG A C 1
ATOM 496 O O . ARG A 1 68 ? 23.859 19.359 -10.642 1.00 95.88 68 ARG A O 1
ATOM 503 N N . ALA A 1 69 ? 21.636 19.494 -10.514 1.00 96.19 69 ALA A N 1
ATOM 504 C CA . ALA A 1 69 ? 21.408 18.472 -11.533 1.00 96.19 69 ALA A CA 1
ATOM 505 C C . ALA A 1 69 ? 21.885 18.890 -12.936 1.00 96.19 69 ALA A C 1
ATOM 507 O O . ALA A 1 69 ? 22.360 18.039 -13.684 1.00 96.19 69 ALA A O 1
ATOM 508 N N . ALA A 1 70 ? 21.784 20.177 -13.287 1.00 96.50 70 ALA A N 1
ATOM 509 C CA . ALA A 1 70 ? 22.342 20.729 -14.524 1.00 96.50 70 ALA A CA 1
ATOM 510 C C . ALA A 1 70 ? 23.869 20.596 -14.556 1.00 96.50 70 ALA A C 1
ATOM 512 O O . ALA A 1 70 ? 24.422 20.100 -15.535 1.00 96.50 70 ALA A O 1
ATOM 513 N N . ASP A 1 71 ? 24.525 20.993 -13.465 1.00 96.19 71 ASP A N 1
ATOM 514 C CA . ASP A 1 71 ? 25.983 20.967 -13.339 1.00 96.19 71 ASP A CA 1
ATOM 515 C C . ASP A 1 71 ? 26.511 19.520 -13.385 1.00 96.19 71 ASP A C 1
ATOM 517 O O . ASP A 1 71 ? 27.487 19.221 -14.076 1.00 96.19 71 ASP A O 1
ATOM 521 N N . LEU A 1 72 ? 25.811 18.591 -12.721 1.00 96.69 72 LEU A N 1
ATOM 522 C CA . LEU A 1 72 ? 26.105 17.155 -12.771 1.00 96.69 72 LEU A CA 1
ATOM 523 C C . LEU A 1 72 ? 25.912 16.573 -14.176 1.00 96.69 72 LEU A C 1
ATOM 525 O O . LEU A 1 72 ? 26.708 15.741 -14.609 1.00 96.69 72 LEU A O 1
ATOM 529 N N . ALA A 1 73 ? 24.865 16.995 -14.892 1.00 96.44 73 ALA A N 1
ATOM 530 C CA . ALA A 1 73 ? 24.624 16.560 -16.263 1.00 96.44 73 ALA A CA 1
ATOM 531 C C . ALA A 1 73 ? 25.741 17.036 -17.203 1.00 96.44 73 ALA A C 1
ATOM 533 O O . ALA A 1 73 ? 26.273 16.225 -17.954 1.00 96.44 73 ALA A O 1
ATOM 534 N N . ASP A 1 74 ? 26.130 18.312 -17.141 1.00 95.62 74 ASP A N 1
ATOM 535 C CA . ASP A 1 74 ? 27.212 18.869 -17.968 1.00 95.62 74 ASP A CA 1
ATOM 536 C C . ASP A 1 74 ? 28.562 18.198 -17.659 1.00 95.62 74 ASP A C 1
ATOM 538 O O . ASP A 1 74 ? 29.274 17.760 -18.564 1.00 95.62 74 ASP A O 1
ATOM 542 N N . THR A 1 75 ? 28.887 18.010 -16.377 1.00 95.00 75 THR A N 1
ATOM 543 C CA . THR A 1 75 ? 30.114 17.310 -15.947 1.00 95.00 75 THR A CA 1
ATOM 544 C C . THR A 1 75 ? 30.167 15.883 -16.502 1.00 95.00 75 THR A C 1
ATOM 546 O O . THR A 1 75 ? 31.168 15.469 -17.096 1.00 95.00 75 THR A O 1
ATOM 549 N N . LEU A 1 76 ? 29.049 15.157 -16.401 1.00 95.44 76 LEU A N 1
ATOM 550 C CA . LEU A 1 76 ? 28.927 13.798 -16.918 1.00 95.44 76 LEU A CA 1
ATOM 551 C C . LEU A 1 76 ? 29.004 13.737 -18.454 1.00 95.44 76 LEU A C 1
ATOM 553 O O . LEU A 1 76 ? 29.570 12.782 -18.992 1.00 95.44 76 LEU A O 1
ATOM 557 N N . ASP A 1 77 ? 28.484 14.745 -19.165 1.00 94.19 77 ASP A N 1
ATOM 558 C CA . ASP A 1 77 ? 28.561 14.842 -20.635 1.00 94.19 77 ASP A CA 1
ATOM 559 C C . ASP A 1 77 ? 30.005 15.030 -21.107 1.00 94.19 77 ASP A C 1
ATOM 561 O O . ASP A 1 77 ? 30.435 14.455 -22.109 1.00 94.19 77 ASP A O 1
ATOM 565 N N . ASN A 1 78 ? 30.782 15.784 -20.326 1.00 93.69 78 ASN A N 1
ATOM 566 C CA . ASN A 1 78 ? 32.207 16.008 -20.545 1.00 93.69 78 ASN A CA 1
ATOM 567 C C . ASN A 1 78 ? 33.077 14.791 -20.168 1.00 93.69 78 ASN A C 1
ATOM 569 O O . ASN A 1 78 ? 34.292 14.803 -20.381 1.00 93.69 78 ASN A O 1
ATOM 573 N N . GLY A 1 79 ? 32.456 13.705 -19.698 1.00 93.00 79 GLY A N 1
ATOM 574 C CA . GLY A 1 79 ? 33.095 12.416 -19.461 1.00 93.00 79 GLY A CA 1
ATOM 575 C C . GLY A 1 79 ? 33.635 12.225 -18.046 1.00 93.00 79 GLY A C 1
ATOM 576 O O . GLY A 1 79 ? 34.365 11.253 -17.833 1.00 93.00 79 GLY A O 1
ATOM 577 N N . GLU A 1 80 ? 33.269 13.094 -17.104 1.00 93.50 80 GLU A N 1
ATOM 578 C CA . GLU A 1 80 ? 33.697 13.042 -15.706 1.00 93.50 80 GLU A CA 1
ATOM 579 C C . GLU A 1 80 ? 32.524 12.679 -14.782 1.00 93.50 80 GLU A C 1
ATOM 581 O O . GLU A 1 80 ? 31.412 13.177 -14.929 1.00 93.50 80 GLU A O 1
ATOM 586 N N . LEU A 1 81 ? 32.768 11.804 -13.804 1.00 93.44 81 LEU A N 1
ATOM 587 C CA . LEU A 1 81 ? 31.807 11.489 -12.748 1.00 93.44 81 LEU A CA 1
ATOM 588 C C . LEU A 1 81 ? 32.245 12.206 -11.470 1.00 93.44 81 LEU A C 1
ATOM 590 O O . LEU A 1 81 ? 33.286 11.863 -10.909 1.00 93.44 81 LEU A O 1
ATOM 594 N N . ASP A 1 82 ? 31.456 13.176 -11.013 1.00 90.94 82 ASP A N 1
ATOM 595 C CA . ASP A 1 82 ? 31.748 13.935 -9.795 1.00 90.94 82 ASP A CA 1
ATOM 596 C C . ASP A 1 82 ? 31.480 13.102 -8.534 1.00 90.94 82 ASP A C 1
ATOM 598 O O . ASP A 1 82 ? 30.373 13.049 -8.004 1.00 90.94 82 ASP A O 1
ATOM 602 N N . ILE A 1 83 ? 32.505 12.410 -8.055 1.00 92.19 83 ILE A N 1
ATOM 603 C CA . ILE A 1 83 ? 32.417 11.575 -6.855 1.00 92.19 83 ILE A CA 1
ATOM 604 C C . ILE A 1 83 ? 32.709 12.338 -5.558 1.00 92.19 83 ILE A C 1
ATOM 606 O O . ILE A 1 83 ? 32.493 11.774 -4.488 1.00 92.19 83 ILE A O 1
ATOM 610 N N . GLU A 1 84 ? 33.243 13.561 -5.630 1.00 88.94 84 GLU A N 1
ATOM 611 C CA . GLU A 1 84 ? 33.649 14.316 -4.436 1.00 88.94 84 GLU A CA 1
ATOM 612 C C . GLU A 1 84 ? 32.431 14.904 -3.722 1.00 88.94 84 GLU A C 1
ATOM 614 O O . GLU A 1 84 ? 32.333 14.799 -2.500 1.00 88.94 84 GLU A O 1
ATOM 619 N N . ASP A 1 85 ? 31.472 15.426 -4.491 1.00 88.94 85 ASP A N 1
ATOM 620 C CA . ASP A 1 85 ? 30.227 16.001 -3.975 1.00 88.94 85 ASP A CA 1
ATOM 621 C C . ASP A 1 85 ? 29.066 14.985 -3.926 1.00 88.94 85 ASP A C 1
ATOM 623 O O . ASP A 1 85 ? 27.900 15.369 -3.783 1.00 88.94 85 ASP A O 1
ATOM 627 N N . ALA A 1 86 ? 29.349 13.685 -4.067 1.00 94.44 86 ALA A N 1
ATOM 628 C CA . ALA A 1 86 ? 28.346 12.623 -4.009 1.00 94.44 86 ALA A CA 1
ATOM 629 C C . ALA A 1 86 ? 28.039 12.197 -2.564 1.00 94.44 86 ALA A C 1
ATOM 631 O O . ALA A 1 86 ? 28.944 11.975 -1.760 1.00 94.44 86 ALA A O 1
ATOM 632 N N . ASP A 1 87 ? 26.758 11.989 -2.256 1.00 95.62 87 ASP A N 1
ATOM 633 C CA . ASP A 1 87 ? 26.311 11.484 -0.951 1.00 95.62 87 ASP A CA 1
ATOM 634 C C . ASP A 1 87 ? 26.694 10.004 -0.768 1.00 95.62 87 ASP A C 1
ATOM 636 O O . ASP A 1 87 ? 26.998 9.545 0.335 1.00 95.62 87 ASP A O 1
ATOM 640 N N . ALA A 1 88 ? 26.746 9.254 -1.874 1.00 95.62 88 ALA A N 1
ATOM 641 C CA . ALA A 1 88 ? 27.313 7.914 -1.919 1.00 95.62 88 ALA A CA 1
ATOM 642 C C . ALA A 1 88 ? 27.808 7.537 -3.319 1.00 95.62 88 ALA A C 1
ATOM 644 O O . ALA A 1 88 ? 27.308 8.028 -4.331 1.00 95.62 88 ALA A O 1
ATOM 645 N N . VAL A 1 89 ? 28.749 6.590 -3.385 1.00 95.38 89 VAL A N 1
ATOM 646 C CA . VAL A 1 89 ? 29.259 6.026 -4.643 1.00 95.38 89 VAL A CA 1
ATOM 647 C C . VAL A 1 89 ? 29.347 4.510 -4.527 1.00 95.38 89 VAL A C 1
ATOM 649 O O . VAL A 1 89 ? 29.874 3.983 -3.549 1.00 95.38 89 VAL A O 1
ATOM 652 N N . ILE A 1 90 ? 28.840 3.801 -5.535 1.00 95.94 90 ILE A N 1
ATOM 653 C CA . ILE A 1 90 ? 28.871 2.336 -5.600 1.00 95.94 90 ILE A CA 1
ATOM 654 C C . ILE A 1 90 ? 29.561 1.886 -6.880 1.00 95.94 90 ILE A C 1
ATOM 656 O O . ILE A 1 90 ? 29.210 2.334 -7.972 1.00 95.94 90 ILE A O 1
ATOM 660 N N . GLU A 1 91 ? 30.492 0.943 -6.743 1.00 94.06 91 GLU A N 1
ATOM 661 C CA . GLU A 1 91 ? 31.113 0.240 -7.865 1.00 94.06 91 GLU A CA 1
ATOM 662 C C . GLU A 1 91 ? 30.385 -1.072 -8.178 1.00 94.06 91 GLU A C 1
ATOM 664 O O . GLU A 1 91 ? 30.089 -1.876 -7.292 1.00 94.06 91 GLU A O 1
ATOM 669 N N . HIS A 1 92 ? 30.143 -1.332 -9.463 1.00 91.62 92 HIS A N 1
ATOM 670 C CA . HIS A 1 92 ? 29.342 -2.467 -9.909 1.00 91.62 92 HIS A CA 1
ATOM 671 C C . HIS A 1 92 ? 30.180 -3.573 -10.551 1.00 91.62 92 HIS A C 1
ATOM 673 O O . HIS A 1 92 ? 30.806 -3.403 -11.606 1.00 91.62 92 HIS A O 1
ATOM 679 N N . ALA A 1 93 ? 30.081 -4.781 -9.992 1.00 87.94 93 ALA A N 1
ATOM 680 C CA . ALA A 1 93 ? 30.684 -5.999 -10.548 1.00 87.94 93 ALA A CA 1
ATOM 681 C C . ALA A 1 93 ? 29.965 -6.541 -11.801 1.00 87.94 93 ALA A C 1
ATOM 683 O O . ALA A 1 93 ? 30.567 -7.273 -12.590 1.00 87.94 93 ALA A O 1
ATOM 684 N N . SER A 1 94 ? 28.734 -6.097 -12.081 1.00 88.06 94 SER A N 1
ATOM 685 C CA . SER A 1 94 ? 28.007 -6.264 -13.360 1.00 88.06 94 SER A CA 1
ATOM 686 C C . SER A 1 94 ? 26.965 -5.151 -13.518 1.00 88.06 94 SER A C 1
ATOM 688 O O . SER A 1 94 ? 26.742 -4.421 -12.560 1.00 88.06 94 SER A O 1
ATOM 690 N N . THR A 1 95 ? 26.343 -4.987 -14.689 1.00 87.75 95 THR A N 1
ATOM 691 C CA . THR A 1 95 ? 25.249 -4.015 -14.860 1.00 87.75 95 THR A CA 1
ATOM 692 C C . THR A 1 95 ? 24.102 -4.341 -13.894 1.00 87.75 95 THR A C 1
ATOM 694 O O . THR A 1 95 ? 23.519 -5.422 -14.008 1.00 87.75 95 THR A O 1
ATOM 697 N N . PRO A 1 96 ? 23.763 -3.455 -12.942 1.00 91.19 96 PRO A N 1
ATOM 698 C CA . PRO A 1 96 ? 22.770 -3.773 -11.927 1.00 91.19 96 PRO A CA 1
ATOM 699 C C . PRO A 1 96 ? 21.351 -3.716 -12.512 1.00 91.19 96 PRO A C 1
ATOM 701 O O . PRO A 1 96 ? 20.953 -2.742 -13.151 1.00 91.19 96 PRO A O 1
ATOM 704 N N . THR A 1 97 ? 20.563 -4.765 -12.271 1.00 93.00 97 THR A N 1
ATOM 705 C CA . THR A 1 97 ? 19.150 -4.868 -12.697 1.00 93.00 97 THR A CA 1
ATOM 706 C C . THR A 1 97 ? 18.167 -4.281 -11.681 1.00 93.00 97 THR A C 1
ATOM 708 O O . THR A 1 97 ? 16.962 -4.231 -11.929 1.00 93.00 97 THR A O 1
ATOM 711 N N . ARG A 1 98 ? 18.677 -3.844 -10.529 1.00 94.75 98 ARG A N 1
ATOM 712 C CA . ARG A 1 98 ? 17.952 -3.263 -9.394 1.00 94.75 98 ARG A CA 1
ATOM 713 C C . ARG A 1 98 ? 18.676 -1.996 -8.951 1.00 94.75 98 ARG A C 1
ATOM 715 O O . ARG A 1 98 ? 19.866 -1.860 -9.231 1.00 94.75 98 ARG A O 1
ATOM 722 N N . LEU A 1 99 ? 17.971 -1.109 -8.252 1.00 95.25 99 LEU A N 1
ATOM 723 C CA . LEU A 1 99 ? 18.561 0.070 -7.630 1.00 95.25 99 LEU A CA 1
ATOM 724 C C . LEU A 1 99 ? 19.696 -0.378 -6.693 1.00 95.25 99 LEU A C 1
ATOM 726 O O . LEU A 1 99 ? 19.432 -1.142 -5.759 1.00 95.25 99 LEU A O 1
ATOM 730 N N . PRO A 1 100 ? 20.945 0.054 -6.929 1.00 94.88 100 PRO A N 1
ATOM 731 C CA . PRO A 1 100 ? 22.035 -0.220 -6.007 1.00 94.88 100 PRO A CA 1
ATOM 732 C C . PRO A 1 100 ? 21.770 0.449 -4.654 1.00 94.88 100 PRO A C 1
ATOM 734 O O . PRO A 1 100 ? 21.231 1.552 -4.607 1.00 94.88 100 PRO A O 1
ATOM 737 N N . ILE A 1 101 ? 22.139 -0.218 -3.563 1.00 94.19 101 ILE A N 1
ATOM 738 C CA . ILE A 1 101 ? 21.857 0.245 -2.199 1.00 94.19 101 ILE A CA 1
ATOM 739 C C . ILE A 1 101 ? 23.176 0.673 -1.551 1.00 94.19 101 ILE A C 1
ATOM 741 O O . ILE A 1 101 ? 24.041 -0.186 -1.365 1.00 94.19 101 ILE A O 1
ATOM 745 N N . PRO A 1 102 ? 23.356 1.965 -1.223 1.00 91.19 102 PRO A N 1
ATOM 746 C CA . PRO A 1 102 ? 24.550 2.412 -0.520 1.00 91.19 102 PRO A CA 1
ATOM 747 C C . PRO A 1 102 ? 24.600 1.907 0.920 1.00 91.19 102 PRO A C 1
ATOM 749 O O . PRO A 1 102 ? 23.569 1.788 1.588 1.00 91.19 102 PRO A O 1
ATOM 752 N N . ASP A 1 103 ? 25.811 1.671 1.423 1.00 83.69 103 ASP A N 1
ATOM 753 C CA . ASP A 1 103 ? 26.020 1.348 2.832 1.00 83.69 103 ASP A CA 1
ATOM 754 C C . ASP A 1 103 ? 25.484 2.478 3.722 1.00 83.69 103 ASP A C 1
ATOM 756 O O . ASP A 1 103 ? 25.786 3.649 3.505 1.00 83.69 103 ASP A O 1
ATOM 760 N N . ARG A 1 104 ? 24.727 2.119 4.767 1.00 79.75 104 ARG A N 1
ATOM 761 C CA . ARG A 1 104 ? 24.168 3.061 5.761 1.00 79.75 104 ARG A CA 1
ATOM 762 C C . ARG A 1 104 ? 23.219 4.127 5.183 1.00 79.75 104 ARG A C 1
ATOM 764 O O . ARG A 1 104 ? 23.001 5.145 5.831 1.00 79.75 104 ARG A O 1
ATOM 771 N N . SER A 1 105 ? 22.633 3.883 4.011 1.00 87.75 105 SER A N 1
ATOM 772 C CA . SER A 1 105 ? 21.540 4.695 3.459 1.00 87.75 105 SER A CA 1
ATOM 773 C C . SER A 1 105 ? 20.171 4.201 3.958 1.00 87.75 105 SER A C 1
ATOM 775 O O . SER A 1 105 ? 20.005 2.991 4.148 1.00 87.75 105 SER A O 1
ATOM 777 N N . PRO A 1 106 ? 19.151 5.077 4.077 1.00 90.50 106 PRO A N 1
ATOM 778 C CA . PRO A 1 106 ? 17.757 4.671 4.286 1.00 90.50 106 PRO A CA 1
ATOM 779 C C . PRO A 1 106 ? 17.228 3.672 3.238 1.00 90.50 106 PRO A C 1
ATOM 781 O O . PRO A 1 106 ? 16.326 2.890 3.529 1.00 90.50 106 PRO A O 1
ATOM 784 N N . LEU A 1 107 ? 17.829 3.613 2.038 1.00 93.00 107 LEU A N 1
ATOM 785 C CA . LEU A 1 107 ? 17.549 2.574 1.031 1.00 93.00 107 LEU A CA 1
ATOM 786 C C . LEU A 1 107 ? 17.866 1.149 1.515 1.00 93.00 107 LEU A C 1
ATOM 788 O O . LEU A 1 107 ? 17.341 0.190 0.949 1.00 93.00 107 LEU A O 1
ATOM 792 N N . GLY A 1 108 ? 18.728 1.006 2.523 1.00 93.38 108 GLY A N 1
ATOM 793 C CA . GLY A 1 108 ? 19.095 -0.267 3.139 1.00 93.38 108 GLY A CA 1
ATOM 794 C C . GLY A 1 108 ? 18.200 -0.695 4.301 1.00 93.38 108 GLY A C 1
ATOM 795 O O . GLY A 1 108 ? 18.431 -1.766 4.858 1.00 93.38 108 GLY A O 1
ATOM 796 N N . VAL A 1 109 ? 17.198 0.105 4.681 1.00 95.25 109 VAL A N 1
ATOM 797 C CA . VAL A 1 109 ? 16.251 -0.259 5.744 1.00 95.25 109 VAL A CA 1
ATOM 798 C C . VAL A 1 109 ? 15.297 -1.346 5.242 1.00 95.25 109 VAL A C 1
ATOM 800 O O . VAL A 1 109 ? 14.626 -1.187 4.221 1.00 95.25 109 VAL A O 1
ATOM 803 N N . GLY A 1 110 ? 15.225 -2.458 5.977 1.00 94.94 110 GLY A N 1
ATOM 804 C CA . GLY A 1 110 ? 14.414 -3.619 5.611 1.00 94.94 110 GLY A CA 1
ATOM 805 C C . GLY A 1 110 ? 15.004 -4.415 4.440 1.00 94.94 110 GLY A C 1
ATOM 806 O O . GLY A 1 110 ? 16.173 -4.789 4.438 1.00 94.94 110 GLY A O 1
ATOM 807 N N . THR A 1 111 ? 14.170 -4.726 3.451 1.00 95.19 111 THR A N 1
ATOM 808 C CA . THR A 1 111 ? 14.547 -5.379 2.191 1.00 95.19 111 THR A CA 1
ATOM 809 C C . THR A 1 111 ? 13.945 -4.621 1.008 1.00 95.19 111 THR A C 1
ATOM 811 O O . THR A 1 111 ? 13.122 -3.732 1.185 1.00 95.19 111 THR A O 1
ATOM 814 N N . ARG A 1 112 ? 14.358 -4.946 -0.221 1.00 94.69 112 ARG A N 1
ATOM 815 C CA . ARG A 1 112 ? 13.818 -4.355 -1.460 1.00 94.69 112 ARG A CA 1
ATOM 816 C C . ARG A 1 112 ? 13.657 -5.423 -2.539 1.00 94.69 112 ARG A C 1
ATOM 818 O O . ARG A 1 112 ? 14.281 -5.363 -3.601 1.00 94.69 112 ARG A O 1
ATOM 825 N N . THR A 1 113 ? 12.855 -6.448 -2.257 1.00 94.00 113 THR A N 1
ATOM 826 C CA . THR A 1 113 ? 12.600 -7.527 -3.222 1.00 94.00 113 THR A CA 1
ATOM 827 C C . THR A 1 113 ? 11.622 -7.060 -4.294 1.00 94.00 113 THR A C 1
ATOM 829 O O . THR A 1 113 ? 11.979 -7.093 -5.476 1.00 94.00 113 THR A O 1
ATOM 832 N N . VAL A 1 114 ? 10.455 -6.560 -3.880 1.00 96.75 114 VAL A N 1
ATOM 833 C CA . VAL A 1 114 ? 9.437 -5.943 -4.743 1.00 96.75 114 VAL A CA 1
ATOM 834 C C . VAL A 1 114 ? 9.833 -4.520 -5.127 1.00 96.75 114 VAL A C 1
ATOM 836 O O . VAL A 1 114 ? 9.805 -4.155 -6.301 1.00 96.75 114 VAL A O 1
ATOM 839 N N . LEU A 1 115 ? 10.287 -3.721 -4.157 1.00 97.12 115 LEU A N 1
ATOM 840 C CA . LEU A 1 115 ? 10.673 -2.321 -4.378 1.00 97.12 115 LEU A CA 1
ATOM 841 C C . LEU A 1 115 ? 12.046 -2.158 -5.050 1.00 97.12 115 LEU A C 1
ATOM 843 O O . LEU A 1 115 ? 12.486 -1.037 -5.315 1.00 97.12 115 LEU A O 1
ATOM 847 N N . GLY A 1 116 ? 12.750 -3.258 -5.330 1.00 95.81 116 GLY A N 1
ATOM 848 C CA . GLY A 1 116 ? 14.145 -3.244 -5.775 1.00 95.81 116 GLY A CA 1
ATOM 849 C C . GLY A 1 116 ? 14.389 -2.553 -7.113 1.00 95.81 116 GLY A C 1
ATOM 850 O O . GLY A 1 116 ? 15.512 -2.148 -7.385 1.00 95.81 116 GLY A O 1
ATOM 851 N N . ARG A 1 117 ? 13.366 -2.409 -7.960 1.00 96.69 117 ARG A N 1
ATOM 852 C CA . ARG A 1 117 ? 13.473 -1.721 -9.261 1.00 96.69 117 ARG A CA 1
ATOM 853 C C . ARG A 1 117 ? 12.901 -0.293 -9.235 1.00 96.69 117 ARG A C 1
ATOM 855 O O . ARG A 1 117 ? 13.129 0.467 -10.179 1.00 96.69 117 ARG A O 1
ATOM 862 N N . CYS A 1 118 ? 12.195 0.086 -8.167 1.00 96.94 118 CYS A N 1
ATOM 863 C CA . CYS A 1 118 ? 11.692 1.444 -7.965 1.00 96.94 118 CYS A CA 1
ATOM 864 C C . CYS A 1 118 ? 12.872 2.417 -7.826 1.00 96.94 118 CYS A C 1
ATOM 866 O O . CYS A 1 118 ? 13.824 2.126 -7.104 1.00 96.94 118 CYS A O 1
ATOM 868 N N . GLY A 1 119 ? 12.835 3.545 -8.540 1.00 95.69 119 GLY A N 1
ATOM 869 C CA . GLY A 1 119 ? 13.963 4.485 -8.601 1.00 95.69 119 GLY A CA 1
ATOM 870 C C . GLY A 1 119 ? 15.069 4.132 -9.598 1.00 95.69 119 GLY A C 1
ATOM 871 O O . GLY A 1 119 ? 16.054 4.857 -9.673 1.00 95.69 119 GLY A O 1
ATOM 872 N N . TRP A 1 120 ? 14.936 3.047 -10.373 1.00 96.50 120 TRP A N 1
ATOM 873 C CA . TRP A 1 120 ? 16.004 2.588 -11.275 1.00 96.50 120 TRP A CA 1
ATOM 874 C C . TRP A 1 120 ? 15.601 2.483 -12.748 1.00 96.50 120 TRP A C 1
ATOM 876 O O . TRP A 1 120 ? 16.399 2.796 -13.637 1.00 96.50 120 TRP A O 1
ATOM 886 N N . LEU A 1 121 ? 14.369 2.046 -13.014 1.00 96.31 121 LEU A N 1
ATOM 887 C CA . LEU A 1 121 ? 13.847 1.836 -14.366 1.00 96.31 121 LEU A CA 1
ATOM 888 C C . LEU A 1 121 ? 12.956 2.998 -14.811 1.00 96.31 121 LEU A C 1
ATOM 890 O O . LEU A 1 121 ? 12.311 3.649 -13.982 1.00 96.31 121 LEU A O 1
ATOM 894 N N . ARG A 1 122 ? 12.868 3.228 -16.128 1.00 96.31 122 ARG A N 1
ATOM 895 C CA . ARG A 1 122 ? 11.825 4.100 -16.684 1.00 96.31 122 ARG A CA 1
ATOM 896 C C . ARG A 1 122 ? 10.482 3.369 -16.549 1.00 96.31 122 ARG A C 1
ATOM 898 O O . ARG A 1 122 ? 10.352 2.290 -17.132 1.00 96.31 122 ARG A O 1
ATOM 905 N N . PRO A 1 123 ? 9.486 3.919 -15.826 1.00 96.12 123 PRO A N 1
ATOM 906 C CA . PRO A 1 123 ? 8.295 3.161 -15.433 1.00 96.12 123 PRO A CA 1
ATOM 907 C C . PRO A 1 123 ? 7.507 2.554 -16.599 1.00 96.12 123 PRO A C 1
ATOM 909 O O . PRO A 1 123 ? 6.977 1.457 -16.477 1.00 96.12 123 PRO A O 1
ATOM 912 N N . THR A 1 124 ? 7.461 3.249 -17.737 1.00 95.94 124 THR A N 1
ATOM 913 C CA . THR A 1 124 ? 6.648 2.886 -18.908 1.00 95.94 124 THR A CA 1
ATOM 914 C C . THR A 1 124 ? 7.466 2.277 -20.051 1.00 95.94 124 THR A C 1
ATOM 916 O O . THR A 1 124 ? 6.946 2.084 -21.146 1.00 95.94 124 THR A O 1
ATOM 919 N N . CYS A 1 125 ? 8.746 1.944 -19.828 1.00 96.06 125 CYS A N 1
ATOM 920 C CA . CYS A 1 125 ? 9.581 1.299 -20.843 1.00 96.06 125 CYS A CA 1
ATOM 921 C C . CYS A 1 125 ? 9.573 -0.239 -20.697 1.00 96.06 125 CYS A C 1
ATOM 923 O O . CYS A 1 125 ? 10.203 -0.768 -19.775 1.00 96.06 125 CYS A O 1
ATOM 925 N N . PRO A 1 126 ? 8.947 -0.994 -21.621 1.00 96.06 126 PRO A N 1
ATOM 926 C CA . PRO A 1 126 ? 8.853 -2.451 -21.504 1.00 96.06 126 PRO A CA 1
ATOM 927 C C . PRO A 1 126 ? 10.210 -3.145 -21.689 1.00 96.06 126 PRO A C 1
ATOM 929 O O . PRO A 1 126 ? 10.436 -4.217 -21.131 1.00 96.06 126 PRO A O 1
ATOM 932 N N . ASN A 1 127 ? 11.133 -2.537 -22.443 1.00 95.44 127 ASN A N 1
ATOM 933 C CA . ASN A 1 127 ? 12.482 -3.070 -22.631 1.00 95.44 127 ASN A CA 1
ATOM 934 C C . ASN A 1 127 ? 13.320 -2.965 -21.354 1.00 95.44 127 ASN A C 1
ATOM 936 O O . ASN A 1 127 ? 14.035 -3.910 -21.036 1.00 95.44 127 ASN A O 1
ATOM 940 N N . ASP A 1 128 ? 13.192 -1.869 -20.596 1.00 95.88 128 ASP A N 1
ATOM 941 C CA . ASP A 1 128 ? 13.846 -1.730 -19.288 1.00 95.88 128 ASP A CA 1
ATOM 942 C C . ASP A 1 128 ? 13.344 -2.806 -18.320 1.00 95.88 128 ASP A C 1
ATOM 944 O O . ASP A 1 128 ? 14.141 -3.475 -17.659 1.00 95.88 128 ASP A O 1
ATOM 948 N N . TYR A 1 129 ? 12.022 -3.007 -18.273 1.00 97.25 129 TYR A N 1
ATOM 949 C CA . TYR A 1 129 ? 11.417 -4.020 -17.416 1.00 97.25 129 TYR A CA 1
ATOM 950 C C . TYR A 1 129 ? 11.858 -5.435 -17.811 1.00 97.25 129 TYR A C 1
ATOM 952 O O . TYR A 1 129 ? 12.341 -6.182 -16.959 1.00 97.25 129 TYR A O 1
ATOM 960 N N . ARG A 1 130 ? 11.813 -5.780 -19.104 1.00 96.31 130 ARG A N 1
ATOM 961 C CA . ARG A 1 130 ? 12.280 -7.077 -19.620 1.00 96.31 130 ARG A CA 1
ATOM 962 C C . ARG A 1 130 ? 13.761 -7.320 -19.322 1.00 96.31 130 ARG A C 1
ATOM 964 O O . ARG A 1 130 ? 14.100 -8.371 -18.791 1.00 96.31 130 ARG A O 1
ATOM 971 N N . ALA A 1 131 ? 14.629 -6.343 -19.593 1.00 95.12 131 ALA A N 1
ATOM 972 C CA . ALA A 1 131 ? 16.069 -6.449 -19.343 1.00 95.12 131 ALA A CA 1
ATOM 973 C C . ALA A 1 131 ? 16.410 -6.616 -17.850 1.00 95.12 131 ALA A C 1
ATOM 975 O O . ALA A 1 131 ? 17.462 -7.150 -17.507 1.00 95.12 131 ALA A O 1
ATOM 976 N N . SER A 1 132 ? 15.514 -6.196 -16.952 1.00 94.69 132 SER A N 1
ATOM 977 C CA . SER A 1 132 ? 15.660 -6.408 -15.510 1.00 94.69 132 SER A CA 1
ATOM 978 C C . SER A 1 132 ? 15.219 -7.799 -15.019 1.00 94.69 132 SER A C 1
ATOM 980 O O . SER A 1 132 ? 15.323 -8.063 -13.818 1.00 94.69 132 SER A O 1
ATOM 982 N N . GLY A 1 133 ? 14.734 -8.676 -15.911 1.00 94.50 133 GLY A N 1
ATOM 983 C CA . GLY A 1 133 ? 14.103 -9.966 -15.585 1.00 94.50 133 GLY A CA 1
ATOM 984 C C . GLY A 1 133 ? 12.600 -9.831 -15.326 1.00 94.50 133 GLY A C 1
ATOM 985 O O . GLY A 1 133 ? 12.093 -10.314 -14.316 1.00 94.50 133 GLY A O 1
ATOM 986 N N . GLY A 1 134 ? 11.907 -9.026 -16.131 1.00 96.19 134 GLY A N 1
ATOM 987 C CA . GLY A 1 134 ? 10.451 -8.853 -16.093 1.00 96.19 134 GLY A CA 1
ATOM 988 C C . GLY A 1 134 ? 9.750 -9.656 -17.191 1.00 96.19 134 GLY A C 1
ATOM 989 O O . GLY A 1 134 ? 10.368 -10.000 -18.198 1.00 96.19 134 GLY A O 1
ATOM 990 N N . PHE A 1 135 ? 8.454 -9.913 -17.013 1.00 96.81 135 PHE A N 1
ATOM 991 C CA . PHE A 1 135 ? 7.600 -10.764 -17.859 1.00 96.81 135 PHE A CA 1
ATOM 992 C C . PHE A 1 135 ? 7.931 -12.265 -17.837 1.00 96.81 135 PHE A C 1
ATOM 994 O O . PHE A 1 135 ? 7.314 -13.031 -18.578 1.00 96.81 135 PHE A O 1
ATOM 1001 N N . GLU A 1 136 ? 8.859 -12.713 -16.990 1.00 95.62 136 GLU A N 1
ATOM 1002 C CA . GLU A 1 136 ? 9.220 -14.132 -16.870 1.00 95.62 136 GLU A CA 1
ATOM 1003 C C . GLU A 1 136 ? 8.048 -14.975 -16.339 1.00 95.62 136 GLU A C 1
ATOM 1005 O O . GLU A 1 136 ? 7.852 -16.105 -16.792 1.00 95.62 136 GLU A O 1
ATOM 1010 N N . THR A 1 137 ? 7.207 -14.405 -15.465 1.00 96.56 137 THR A N 1
ATOM 1011 C CA . THR A 1 137 ? 6.028 -15.075 -14.883 1.00 96.56 137 THR A CA 1
ATOM 1012 C C . THR A 1 137 ? 5.016 -15.471 -15.954 1.00 96.56 137 THR A C 1
ATOM 1014 O O . THR A 1 137 ? 4.395 -16.521 -15.841 1.00 96.56 137 THR A O 1
ATOM 1017 N N . LEU A 1 138 ? 4.894 -14.685 -17.031 1.00 95.94 138 LEU A N 1
ATOM 1018 C CA . LEU A 1 138 ? 3.979 -14.969 -18.151 1.00 95.94 138 LEU A CA 1
ATOM 1019 C C . LEU A 1 138 ? 4.399 -16.192 -18.977 1.00 95.94 138 LEU A C 1
ATOM 1021 O O . LEU A 1 138 ? 3.636 -16.670 -19.810 1.00 95.94 138 LEU A O 1
ATOM 1025 N N . THR A 1 139 ? 5.633 -16.663 -18.795 1.00 94.69 139 THR A N 1
ATOM 1026 C CA . THR A 1 139 ? 6.179 -17.849 -19.473 1.00 94.69 139 THR A CA 1
ATOM 1027 C C . THR A 1 139 ? 6.456 -19.002 -18.513 1.00 94.69 139 THR A C 1
ATOM 1029 O O . THR A 1 139 ? 6.907 -20.065 -18.943 1.00 94.69 139 THR A O 1
ATOM 1032 N N . ALA A 1 140 ? 6.212 -18.793 -17.217 1.00 95.50 140 ALA A N 1
ATOM 1033 C CA . ALA A 1 140 ? 6.398 -19.805 -16.196 1.00 95.50 140 ALA A CA 1
ATOM 1034 C C . ALA A 1 140 ? 5.342 -20.910 -16.316 1.00 95.50 140 ALA A C 1
ATOM 1036 O O . ALA A 1 140 ? 4.261 -20.726 -16.875 1.00 95.50 140 ALA A O 1
ATOM 1037 N N . ASP A 1 141 ? 5.661 -22.074 -15.757 1.00 96.50 141 ASP A N 1
ATOM 1038 C CA . ASP A 1 141 ? 4.702 -23.163 -15.650 1.00 96.50 141 ASP A CA 1
ATOM 1039 C C . ASP A 1 141 ? 3.518 -22.765 -14.748 1.00 96.50 141 ASP A C 1
ATOM 1041 O O . ASP A 1 141 ? 3.703 -22.222 -13.653 1.00 96.50 141 ASP A O 1
ATOM 1045 N N . GLY A 1 142 ? 2.294 -23.046 -15.200 1.00 96.56 142 GLY A N 1
ATOM 1046 C CA . GLY A 1 142 ? 1.080 -22.614 -14.509 1.00 96.56 142 GLY A CA 1
ATOM 1047 C C . GLY A 1 142 ? 0.939 -23.188 -13.096 1.00 96.56 142 GLY A C 1
ATOM 1048 O O . GLY A 1 142 ? 0.486 -22.484 -12.190 1.00 96.56 142 GLY A O 1
ATOM 1049 N N . GLU A 1 143 ? 1.393 -24.423 -12.847 1.00 97.00 143 GLU A N 1
ATOM 1050 C CA . GLU A 1 143 ? 1.373 -24.996 -11.494 1.00 97.00 143 GLU A CA 1
ATOM 1051 C C . GLU A 1 143 ? 2.323 -24.243 -10.556 1.00 97.00 143 GLU A C 1
ATOM 1053 O O . GLU A 1 143 ? 2.029 -24.083 -9.368 1.00 97.00 143 GLU A O 1
ATOM 1058 N N . THR A 1 144 ? 3.435 -23.726 -11.088 1.00 98.06 144 THR A N 1
ATOM 1059 C CA . THR A 1 144 ? 4.382 -22.889 -10.337 1.00 98.06 144 THR A CA 1
ATOM 1060 C C . THR A 1 144 ? 3.733 -21.572 -9.910 1.00 98.06 144 THR A C 1
ATOM 1062 O O . THR A 1 144 ? 3.830 -21.203 -8.735 1.00 98.06 144 THR A O 1
ATOM 1065 N N . VAL A 1 145 ? 3.012 -20.904 -10.819 1.00 98.06 145 VAL A N 1
ATOM 1066 C CA . VAL A 1 145 ? 2.288 -19.650 -10.534 1.00 98.06 145 VAL A CA 1
ATOM 1067 C C . VAL A 1 145 ? 1.168 -19.885 -9.514 1.00 98.06 145 VAL A C 1
ATOM 1069 O O . VAL A 1 145 ? 1.080 -19.178 -8.510 1.00 98.06 145 VAL A O 1
ATOM 1072 N N . VAL A 1 146 ? 0.356 -20.933 -9.687 1.00 97.94 146 VAL A N 1
ATOM 1073 C CA . VAL A 1 146 ? -0.688 -21.307 -8.712 1.00 97.94 146 VAL A CA 1
ATOM 1074 C C . VAL A 1 146 ? -0.074 -21.672 -7.356 1.00 97.94 146 VAL A C 1
ATOM 1076 O O . VAL A 1 146 ? -0.603 -21.318 -6.300 1.00 97.94 146 VAL A O 1
ATOM 1079 N N . GLY A 1 147 ? 1.070 -22.359 -7.355 1.00 97.88 147 GLY A N 1
ATOM 1080 C CA . GLY A 1 147 ? 1.830 -22.660 -6.148 1.00 97.88 147 GLY A CA 1
ATOM 1081 C C . GLY A 1 147 ? 2.306 -21.399 -5.424 1.00 97.88 147 GLY A C 1
ATOM 1082 O O . GLY A 1 147 ? 2.266 -21.357 -4.193 1.00 97.88 147 GLY A O 1
ATOM 1083 N N . ALA A 1 148 ? 2.723 -20.369 -6.163 1.00 97.56 148 ALA A N 1
ATOM 1084 C CA . ALA A 1 148 ? 3.064 -19.058 -5.618 1.00 97.56 148 ALA A CA 1
ATOM 1085 C C . ALA A 1 148 ? 1.838 -18.346 -5.031 1.00 97.56 148 ALA A C 1
ATOM 1087 O O . ALA A 1 148 ? 1.890 -17.918 -3.878 1.00 97.56 148 ALA A O 1
ATOM 1088 N N . ALA A 1 149 ? 0.714 -18.322 -5.754 1.00 97.50 149 ALA A N 1
ATOM 1089 C CA . ALA A 1 149 ? -0.554 -17.762 -5.283 1.00 97.50 149 ALA A CA 1
ATOM 1090 C C . ALA A 1 149 ? -1.030 -18.406 -3.965 1.00 97.50 149 ALA A C 1
ATOM 1092 O O . ALA A 1 149 ? -1.532 -17.725 -3.080 1.00 97.50 149 ALA A O 1
ATOM 1093 N N . ARG A 1 150 ? -0.801 -19.709 -3.758 1.00 96.94 150 ARG A N 1
ATOM 1094 C CA . ARG A 1 150 ? -1.126 -20.373 -2.479 1.00 96.94 150 ARG A CA 1
ATOM 1095 C C . ARG A 1 150 ? -0.276 -19.897 -1.296 1.00 96.94 150 ARG A C 1
ATOM 1097 O O . ARG A 1 150 ? -0.739 -19.967 -0.159 1.00 96.94 150 ARG A O 1
ATOM 1104 N N . ARG A 1 151 ? 0.957 -19.442 -1.543 1.00 95.44 151 ARG A N 1
ATOM 1105 C CA . ARG A 1 151 ? 1.883 -18.939 -0.509 1.00 95.44 151 ARG A CA 1
ATOM 1106 C C . ARG A 1 151 ? 1.690 -17.455 -0.201 1.00 95.44 151 ARG A C 1
ATOM 1108 O O . ARG A 1 151 ? 2.150 -16.995 0.840 1.00 95.44 151 ARG A O 1
ATOM 1115 N N . VAL A 1 152 ? 1.057 -16.708 -1.101 1.00 96.81 152 VAL A N 1
ATOM 1116 C CA . VAL A 1 152 ? 0.790 -15.278 -0.933 1.00 96.81 152 VAL A CA 1
ATOM 1117 C C . VAL A 1 152 ? -0.572 -15.089 -0.272 1.00 96.81 152 VAL A C 1
ATOM 1119 O O . VAL A 1 152 ? -1.553 -15.738 -0.631 1.00 96.81 152 VAL A O 1
ATOM 1122 N N . THR A 1 153 ? -0.628 -14.179 0.697 1.00 95.94 153 THR A N 1
ATOM 1123 C CA . THR A 1 153 ? -1.882 -13.724 1.301 1.00 95.94 153 THR A CA 1
ATOM 1124 C C . THR A 1 153 ? -2.296 -12.364 0.750 1.00 95.94 153 THR A C 1
ATOM 1126 O O . THR A 1 153 ? -1.427 -11.540 0.449 1.00 95.94 153 THR A O 1
ATOM 1129 N N . GLY A 1 154 ? -3.601 -12.112 0.625 1.00 94.44 154 GLY A N 1
ATOM 1130 C CA . GLY A 1 154 ? -4.108 -10.808 0.192 1.00 94.44 154 GLY A CA 1
ATOM 1131 C C . GLY A 1 154 ? -3.670 -9.690 1.142 1.00 94.44 154 GLY A C 1
ATOM 1132 O O . GLY A 1 154 ? -3.490 -9.908 2.345 1.00 94.44 154 GLY A O 1
ATOM 1133 N N . ARG A 1 155 ? -3.433 -8.490 0.608 1.00 90.44 155 ARG A N 1
ATOM 1134 C CA . ARG A 1 155 ? -2.814 -7.378 1.348 1.00 90.44 155 ARG A CA 1
ATOM 1135 C C . ARG A 1 155 ? -3.850 -6.351 1.815 1.00 90.44 155 ARG A C 1
ATOM 1137 O O . ARG A 1 155 ? -3.923 -5.263 1.261 1.00 90.44 155 ARG A O 1
ATOM 1144 N N . GLY A 1 156 ? -4.571 -6.695 2.884 1.00 86.56 156 GLY A N 1
ATOM 1145 C CA . GLY A 1 156 ? -5.403 -5.767 3.659 1.00 86.56 156 GLY A CA 1
ATOM 1146 C C . GLY A 1 156 ? -6.573 -5.144 2.891 1.00 86.56 156 GLY A C 1
ATOM 1147 O O . GLY A 1 156 ? -7.204 -5.802 2.061 1.00 86.56 156 GLY A O 1
ATOM 1148 N N . TRP A 1 157 ? -6.880 -3.884 3.219 1.00 91.12 157 TRP A N 1
ATOM 1149 C CA . TRP A 1 157 ? -7.971 -3.106 2.627 1.00 91.12 157 TRP A CA 1
ATOM 1150 C C . TRP A 1 157 ? -7.892 -3.106 1.091 1.00 91.12 157 TRP A C 1
ATOM 1152 O O . TRP A 1 157 ? -6.831 -2.898 0.510 1.00 91.12 157 TRP A O 1
ATOM 1162 N N . GLY A 1 158 ? -9.014 -3.404 0.436 1.00 93.69 158 GLY A N 1
ATOM 1163 C CA . GLY A 1 158 ? -9.115 -3.501 -1.024 1.00 93.69 158 GLY A CA 1
ATOM 1164 C C . GLY A 1 158 ? -8.836 -4.869 -1.651 1.00 93.69 158 GLY A C 1
ATOM 1165 O O . GLY A 1 158 ? -9.211 -5.080 -2.806 1.00 93.69 158 GLY A O 1
ATOM 1166 N N . ASP A 1 159 ? -8.306 -5.841 -0.905 1.00 95.88 159 ASP A N 1
ATOM 1167 C CA . ASP A 1 159 ? -8.158 -7.222 -1.385 1.00 95.88 159 ASP A CA 1
ATOM 1168 C C . ASP A 1 159 ? -9.367 -8.089 -0.994 1.00 95.88 159 ASP A C 1
ATOM 1170 O O . ASP A 1 159 ? -9.761 -8.133 0.175 1.00 95.88 159 ASP A O 1
ATOM 1174 N N . ALA A 1 160 ? -9.957 -8.831 -1.939 1.00 95.69 160 ALA A N 1
ATOM 1175 C CA . ALA A 1 160 ? -11.058 -9.745 -1.609 1.00 95.69 160 ALA A CA 1
ATOM 1176 C C . ALA A 1 160 ? -10.608 -10.930 -0.738 1.00 95.69 160 ALA A C 1
ATOM 1178 O O . ALA A 1 160 ? -11.436 -11.535 -0.056 1.00 95.69 160 ALA A O 1
ATOM 1179 N N . MET A 1 161 ? -9.306 -11.231 -0.732 1.00 95.25 161 MET A N 1
ATOM 1180 C CA . MET A 1 161 ? -8.680 -12.275 0.077 1.00 95.25 161 MET A CA 1
ATOM 1181 C C . MET A 1 161 ? -7.775 -11.683 1.160 1.00 95.25 161 MET A C 1
ATOM 1183 O O . MET A 1 161 ? -6.738 -12.266 1.482 1.00 95.25 161 MET A O 1
ATOM 1187 N N . ALA A 1 162 ? -8.152 -10.526 1.718 1.00 92.50 162 ALA A N 1
ATOM 1188 C CA . ALA A 1 162 ? -7.426 -9.873 2.806 1.00 92.50 162 ALA A CA 1
ATOM 1189 C C . ALA A 1 162 ? -6.983 -10.895 3.866 1.00 92.50 162 ALA A C 1
ATOM 1191 O O . ALA A 1 162 ? -7.802 -11.631 4.420 1.00 92.50 162 ALA A O 1
ATOM 1192 N N . ASP A 1 163 ? -5.666 -10.977 4.075 1.00 91.38 163 ASP A N 1
ATOM 1193 C CA . ASP A 1 163 ? -5.016 -11.801 5.096 1.00 91.38 163 ASP A CA 1
ATOM 1194 C C . ASP A 1 163 ? -5.223 -13.321 4.981 1.00 91.38 163 ASP A C 1
ATOM 1196 O O . ASP A 1 163 ? -4.815 -14.082 5.855 1.00 91.38 163 ASP A O 1
ATOM 1200 N N . THR A 1 164 ? -5.754 -13.791 3.853 1.00 94.69 164 THR A N 1
ATOM 1201 C CA . THR A 1 164 ? -5.938 -15.215 3.542 1.00 94.69 164 THR A CA 1
ATOM 1202 C C . THR A 1 164 ? -5.253 -15.580 2.229 1.00 94.69 164 THR A C 1
ATOM 1204 O O . THR A 1 164 ? -4.856 -14.705 1.459 1.00 94.69 164 THR A O 1
ATOM 1207 N N . SER A 1 165 ? -5.042 -16.877 1.985 1.00 96.19 165 SER A N 1
ATOM 1208 C CA . SER A 1 165 ? -4.354 -17.351 0.778 1.00 96.19 165 SER A CA 1
ATOM 1209 C C . SER A 1 165 ? -5.119 -16.954 -0.483 1.00 96.19 165 SER A C 1
ATOM 1211 O O . SER A 1 165 ? -6.281 -17.325 -0.653 1.00 96.19 165 SER A O 1
ATOM 1213 N N . VAL A 1 166 ? -4.463 -16.259 -1.415 1.00 97.44 166 VAL A N 1
ATOM 1214 C CA . VAL A 1 166 ? -5.120 -15.865 -2.675 1.00 97.44 166 VAL A CA 1
ATOM 1215 C C . VAL A 1 166 ? -5.389 -17.069 -3.579 1.00 97.44 166 VAL A C 1
ATOM 1217 O O . VAL A 1 166 ? -6.365 -17.080 -4.329 1.00 97.44 166 VAL A O 1
ATOM 1220 N N . GLY A 1 167 ? -4.598 -18.139 -3.434 1.00 96.69 167 GLY A N 1
ATOM 1221 C CA . GLY A 1 167 ? -4.779 -19.392 -4.167 1.00 96.69 167 GLY A CA 1
ATOM 1222 C C . GLY A 1 167 ? -6.136 -20.072 -3.938 1.00 96.69 167 GLY A C 1
ATOM 1223 O O . GLY A 1 167 ? -6.603 -20.794 -4.820 1.00 96.69 167 GLY A O 1
ATOM 1224 N N . ASP A 1 168 ? -6.796 -19.824 -2.802 1.00 94.50 168 ASP A N 1
ATOM 1225 C CA . ASP A 1 168 ? -8.139 -20.353 -2.537 1.00 94.50 168 ASP A CA 1
ATOM 1226 C C . ASP A 1 168 ? -9.199 -19.686 -3.421 1.00 94.50 168 ASP A C 1
ATOM 1228 O O . ASP A 1 168 ? -10.131 -20.352 -3.874 1.00 94.50 168 ASP A O 1
ATOM 1232 N N . SER A 1 169 ? -9.046 -18.387 -3.691 1.00 96.81 169 SER A N 1
ATOM 1233 C CA . SER A 1 169 ? -9.920 -17.644 -4.604 1.00 96.81 169 SER A CA 1
ATOM 1234 C C . SER A 1 169 ? -9.692 -18.061 -6.050 1.00 96.81 169 SER A C 1
ATOM 1236 O O . SER A 1 169 ? -10.642 -18.351 -6.768 1.00 96.81 169 SER A O 1
ATOM 1238 N N . TRP A 1 170 ? -8.427 -18.231 -6.442 1.00 97.88 170 TRP A N 1
ATOM 1239 C CA . TRP A 1 170 ? -8.060 -18.703 -7.779 1.00 97.88 170 TRP A CA 1
ATOM 1240 C C . TRP A 1 170 ? -8.661 -20.069 -8.070 1.00 97.88 170 TRP A C 1
ATOM 1242 O O . TRP A 1 170 ? -9.235 -20.276 -9.132 1.00 97.88 170 TRP A O 1
ATOM 1252 N N . LYS A 1 171 ? -8.597 -20.985 -7.098 1.00 96.69 171 LYS A N 1
ATOM 1253 C CA . LYS A 1 171 ? -9.256 -22.283 -7.214 1.00 96.69 171 LYS A CA 1
ATOM 1254 C C . LYS A 1 171 ? -10.764 -22.138 -7.437 1.00 96.69 171 LYS A C 1
ATOM 1256 O O . LYS A 1 171 ? -11.299 -22.816 -8.303 1.00 96.69 171 LYS A O 1
ATOM 1261 N N . ARG A 1 172 ? -11.442 -21.271 -6.675 1.00 96.69 172 ARG A N 1
ATOM 1262 C CA . ARG A 1 172 ? -12.888 -21.049 -6.833 1.00 96.69 172 ARG A CA 1
ATOM 1263 C C . ARG A 1 172 ? -13.241 -20.497 -8.211 1.00 96.69 172 ARG A C 1
ATOM 1265 O O . ARG A 1 172 ? -14.197 -20.992 -8.787 1.00 96.69 172 ARG A O 1
ATOM 1272 N N . VAL A 1 173 ? -12.457 -19.558 -8.744 1.00 97.75 173 VAL A N 1
ATOM 1273 C CA . VAL A 1 173 ? -12.667 -19.027 -10.101 1.00 97.75 173 VAL A CA 1
ATOM 1274 C C . VAL A 1 173 ? -12.437 -20.102 -11.166 1.00 97.75 173 VAL A C 1
ATOM 1276 O O . VAL A 1 173 ? -13.252 -20.225 -12.069 1.00 97.75 173 VAL A O 1
ATOM 1279 N N . ILE A 1 174 ? -11.377 -20.911 -11.046 1.00 96.56 174 ILE A N 1
ATOM 1280 C CA . ILE A 1 174 ? -11.093 -22.019 -11.981 1.00 96.56 174 ILE A CA 1
ATOM 1281 C C . ILE A 1 174 ? -12.222 -23.059 -11.979 1.00 96.56 174 ILE A C 1
ATOM 1283 O O . ILE A 1 174 ? -12.560 -23.609 -13.023 1.00 96.56 174 ILE A O 1
ATOM 1287 N N . ASP A 1 175 ? -12.786 -23.345 -10.804 1.00 95.50 175 ASP A N 1
ATOM 1288 C CA . ASP A 1 175 ? -13.866 -24.319 -10.633 1.00 95.50 175 ASP A CA 1
ATOM 1289 C C . ASP A 1 175 ? -15.258 -23.735 -10.984 1.00 95.50 175 ASP A C 1
ATOM 1291 O O . ASP A 1 175 ? -16.238 -24.485 -11.014 1.00 95.50 175 ASP A O 1
ATOM 1295 N N . ALA A 1 176 ? -15.377 -22.419 -11.205 1.00 93.62 176 ALA A N 1
ATOM 1296 C CA . ALA A 1 176 ? -16.645 -21.741 -11.468 1.00 93.62 176 ALA A CA 1
ATOM 1297 C C . ALA A 1 176 ? -17.035 -21.778 -12.955 1.00 93.62 176 ALA A C 1
ATOM 1299 O O . ALA A 1 176 ? -16.198 -21.679 -13.848 1.00 93.62 176 ALA A O 1
ATOM 1300 N N . ASP A 1 177 ? -18.341 -21.856 -13.220 1.00 90.38 177 ASP A N 1
ATOM 1301 C CA . ASP A 1 177 ? -18.881 -21.679 -14.568 1.00 90.38 177 ASP A CA 1
ATOM 1302 C C . ASP A 1 177 ? -18.905 -20.185 -14.935 1.00 90.38 177 ASP A C 1
ATOM 1304 O O . ASP A 1 177 ? -19.400 -19.359 -14.166 1.00 90.38 177 ASP A O 1
ATOM 1308 N N . GLY A 1 178 ? -18.447 -19.830 -16.135 1.00 91.62 178 GLY A N 1
ATOM 1309 C CA . GLY A 1 178 ? -18.552 -18.467 -16.659 1.00 91.62 178 GLY A CA 1
ATOM 1310 C C . GLY A 1 178 ? -17.327 -18.028 -17.453 1.00 91.62 178 GLY A C 1
ATOM 1311 O O . GLY A 1 178 ? -16.459 -18.834 -17.766 1.00 91.62 178 GLY A O 1
ATOM 1312 N N . ASP A 1 179 ? -17.293 -16.741 -17.789 1.00 95.12 179 ASP A N 1
ATOM 1313 C CA . ASP A 1 179 ? -16.142 -16.050 -18.382 1.00 95.12 179 ASP A CA 1
ATOM 1314 C C . ASP A 1 179 ? -15.487 -15.202 -17.282 1.00 95.12 179 ASP A C 1
ATOM 1316 O O . ASP A 1 179 ? -16.083 -14.194 -16.889 1.00 95.12 179 ASP A O 1
ATOM 1320 N N . PRO A 1 180 ? -14.335 -15.603 -16.721 1.00 97.75 180 PRO A N 1
ATOM 1321 C CA . PRO A 1 180 ? -13.745 -14.905 -15.586 1.00 97.75 180 PRO A CA 1
ATOM 1322 C C . PRO A 1 180 ? -13.199 -13.512 -15.913 1.00 97.75 180 PRO A C 1
ATOM 1324 O O . PRO A 1 180 ? -12.891 -13.187 -17.059 1.00 97.75 180 PRO A O 1
ATOM 1327 N N . ALA A 1 181 ? -13.033 -12.693 -14.877 1.00 98.56 181 ALA A N 1
ATOM 1328 C CA . ALA A 1 181 ? -12.360 -11.397 -14.945 1.00 98.56 181 ALA A CA 1
ATOM 1329 C C . ALA A 1 181 ? -11.319 -11.246 -13.825 1.00 98.56 181 ALA A C 1
ATOM 1331 O O . ALA A 1 181 ? -11.409 -11.881 -12.770 1.00 98.56 181 ALA A O 1
ATOM 1332 N N . VAL A 1 182 ? -10.342 -10.364 -14.030 1.00 98.81 182 VAL A N 1
ATOM 1333 C CA . VAL A 1 182 ? -9.392 -9.947 -12.992 1.00 98.81 182 VAL A CA 1
ATOM 1334 C C . VAL A 1 182 ? -9.546 -8.452 -12.751 1.00 98.81 182 VAL A C 1
ATOM 1336 O O . VAL A 1 182 ? -9.415 -7.652 -13.670 1.00 98.81 182 VAL A O 1
ATOM 1339 N N . VAL A 1 183 ? -9.784 -8.064 -11.505 1.00 98.81 183 VAL A N 1
ATOM 1340 C CA . VAL A 1 183 ? -9.794 -6.675 -11.051 1.00 98.81 183 VAL A CA 1
ATOM 1341 C C . VAL A 1 183 ? -8.563 -6.437 -10.183 1.00 98.81 183 VAL A C 1
ATOM 1343 O O . VAL A 1 183 ? -8.380 -7.056 -9.133 1.00 98.81 183 VAL A O 1
ATOM 1346 N N . VAL A 1 184 ? -7.716 -5.516 -10.627 1.00 98.75 184 VAL A N 1
ATOM 1347 C CA . VAL A 1 184 ? -6.622 -4.957 -9.839 1.00 98.75 184 VAL A CA 1
ATOM 1348 C C . VAL A 1 184 ? -7.173 -3.751 -9.090 1.00 98.75 184 VAL A C 1
ATOM 1350 O O . VAL A 1 184 ? -7.310 -2.670 -9.662 1.00 98.75 184 VAL A O 1
ATOM 1353 N N . ASN A 1 185 ? -7.523 -3.943 -7.820 1.00 98.31 185 ASN A N 1
ATOM 1354 C CA . ASN A 1 185 ? -8.031 -2.870 -6.976 1.00 98.31 185 ASN A CA 1
ATOM 1355 C C . ASN A 1 185 ? -6.860 -2.055 -6.421 1.00 98.31 185 ASN A C 1
ATOM 1357 O O . ASN A 1 185 ? -6.192 -2.470 -5.476 1.00 98.31 185 ASN A O 1
ATOM 1361 N N . ALA A 1 186 ? -6.581 -0.922 -7.054 1.00 96.69 186 ALA A N 1
ATOM 1362 C CA . ALA A 1 186 ? -5.468 -0.042 -6.727 1.00 96.69 186 ALA A CA 1
ATOM 1363 C C . ALA A 1 186 ? -5.904 1.238 -6.000 1.00 96.69 186 ALA A C 1
ATOM 1365 O O . ALA A 1 186 ? -5.147 2.207 -5.952 1.00 96.69 186 ALA A O 1
ATOM 1366 N N . HIS A 1 187 ? -7.127 1.268 -5.475 1.00 94.25 187 HIS A N 1
ATOM 1367 C CA . HIS A 1 187 ? -7.699 2.453 -4.852 1.00 94.25 187 HIS A CA 1
ATOM 1368 C C . HIS A 1 187 ? -7.208 2.618 -3.405 1.00 94.25 187 HIS A C 1
ATOM 1370 O O . HIS A 1 187 ? -7.341 1.713 -2.585 1.00 94.25 187 HIS A O 1
ATOM 1376 N N . GLY A 1 188 ? -6.643 3.786 -3.087 1.00 78.38 188 GLY A N 1
ATOM 1377 C CA . GLY A 1 188 ? -6.561 4.286 -1.711 1.00 78.38 188 GLY A CA 1
ATOM 1378 C C . GLY A 1 188 ? -5.261 4.038 -0.938 1.00 78.38 188 GLY A C 1
ATOM 1379 O O . GLY A 1 188 ? -4.990 4.782 0.004 1.00 78.38 188 GLY A O 1
ATOM 1380 N N . THR A 1 189 ? -4.405 3.077 -1.314 1.00 91.56 189 THR A N 1
ATOM 1381 C CA . THR A 1 189 ? -3.179 2.794 -0.535 1.00 91.56 189 THR A CA 1
ATOM 1382 C C . THR A 1 189 ? -1.907 3.431 -1.135 1.00 91.56 189 THR A C 1
ATOM 1384 O O . THR A 1 189 ? -1.560 3.159 -2.290 1.00 91.56 189 THR A O 1
ATOM 1387 N N . PRO A 1 190 ? -1.104 4.189 -0.350 1.00 94.62 190 PRO A N 1
ATOM 1388 C CA . PRO A 1 190 ? 0.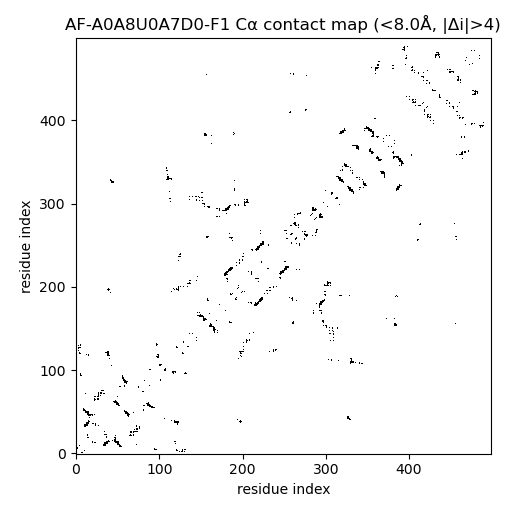119 4.845 -0.838 1.00 94.62 190 PRO A CA 1
ATOM 1389 C C . PRO A 1 190 ? 1.159 3.900 -1.453 1.00 94.62 190 PRO A C 1
ATOM 1391 O O . PRO A 1 190 ? 1.809 4.246 -2.437 1.00 94.62 190 PRO A O 1
ATOM 1394 N N . SER A 1 191 ? 1.312 2.698 -0.894 1.00 95.44 191 SER A N 1
ATOM 1395 C CA . SER A 1 191 ? 2.251 1.698 -1.406 1.00 95.44 191 SER A CA 1
ATOM 1396 C C . SER A 1 191 ? 1.815 1.113 -2.760 1.00 95.44 191 SER A C 1
ATOM 1398 O O . SER A 1 191 ? 2.665 0.854 -3.611 1.00 95.44 191 SER A O 1
ATOM 1400 N N . ASP A 1 192 ? 0.510 0.920 -2.985 1.00 96.81 192 ASP A N 1
ATOM 1401 C CA . ASP A 1 192 ? -0.025 0.478 -4.281 1.00 96.81 192 ASP A CA 1
ATOM 1402 C C . ASP A 1 192 ? 0.187 1.561 -5.345 1.00 96.81 192 ASP A C 1
ATOM 1404 O O . ASP A 1 192 ? 0.708 1.283 -6.428 1.00 96.81 192 ASP A O 1
ATOM 1408 N N . ARG A 1 193 ? -0.086 2.820 -4.986 1.00 96.06 193 ARG A N 1
ATOM 1409 C CA . ARG A 1 193 ? 0.225 3.982 -5.822 1.00 96.06 193 ARG A CA 1
ATOM 1410 C C . ARG A 1 193 ? 1.707 4.081 -6.165 1.00 96.06 193 ARG A C 1
ATOM 1412 O O . ARG A 1 193 ? 2.036 4.263 -7.332 1.00 96.06 193 ARG A O 1
ATOM 1419 N N . LEU A 1 194 ? 2.607 3.913 -5.192 1.00 97.00 194 LEU A N 1
ATOM 1420 C CA . LEU A 1 194 ? 4.052 3.911 -5.443 1.00 97.00 194 LEU A CA 1
ATOM 1421 C C . LEU A 1 194 ? 4.443 2.839 -6.467 1.00 97.00 194 LEU A C 1
ATOM 1423 O O . LEU A 1 194 ? 5.254 3.114 -7.348 1.00 97.00 194 LEU A O 1
ATOM 1427 N N . LEU A 1 195 ? 3.888 1.626 -6.374 1.00 97.44 195 LEU A N 1
ATOM 1428 C CA . LEU A 1 195 ? 4.175 0.562 -7.339 1.00 97.44 195 LEU A CA 1
ATOM 1429 C C . LEU A 1 195 ? 3.679 0.914 -8.740 1.00 97.44 195 LEU A C 1
ATOM 1431 O O . LEU A 1 195 ? 4.420 0.736 -9.701 1.00 97.44 195 LEU A O 1
ATOM 1435 N N . LEU A 1 196 ? 2.458 1.427 -8.868 1.00 97.75 196 LEU A N 1
ATOM 1436 C CA . LEU A 1 196 ? 1.894 1.795 -10.167 1.00 97.75 196 LEU A CA 1
ATOM 1437 C C . LEU A 1 196 ? 2.574 3.017 -10.775 1.00 97.75 196 LEU A C 1
ATOM 1439 O O . LEU A 1 196 ? 2.767 3.086 -11.987 1.00 97.75 196 LEU A O 1
ATOM 1443 N N . GLU A 1 197 ? 2.996 3.963 -9.942 1.00 97.00 197 GLU A N 1
ATOM 1444 C CA . GLU A 1 197 ? 3.790 5.079 -10.408 1.00 97.00 197 GLU A CA 1
ATOM 1445 C C . GLU A 1 197 ? 5.181 4.567 -10.833 1.00 97.00 197 GLU A C 1
ATOM 1447 O O . GLU A 1 197 ? 5.625 4.793 -11.956 1.00 97.00 197 GLU A O 1
ATOM 1452 N N . SER A 1 198 ? 5.912 3.869 -9.972 1.00 97.12 198 SER A N 1
ATOM 1453 C CA . SER A 1 198 ? 7.341 3.603 -10.184 1.00 97.12 198 SER A CA 1
ATOM 1454 C C . SER A 1 198 ? 7.661 2.362 -11.013 1.00 97.12 198 SER A C 1
ATOM 1456 O O . SER A 1 198 ? 8.716 2.321 -11.649 1.00 97.12 198 SER A O 1
ATOM 1458 N N . LEU A 1 199 ? 6.797 1.351 -10.997 1.00 97.62 199 LEU A N 1
ATOM 1459 C CA . LEU A 1 199 ? 7.034 0.041 -11.601 1.00 97.62 199 LEU A CA 1
ATOM 1460 C C . LEU A 1 199 ? 5.711 -0.629 -12.045 1.00 97.62 199 LEU A C 1
ATOM 1462 O O . LEU A 1 199 ? 5.430 -1.754 -11.627 1.00 97.62 199 LEU A O 1
ATOM 1466 N N . PRO A 1 200 ? 4.893 0.016 -12.903 1.00 98.19 200 PRO A N 1
ATOM 1467 C CA . PRO A 1 200 ? 3.546 -0.460 -13.243 1.00 98.19 200 PRO A CA 1
ATOM 1468 C C . PRO A 1 200 ? 3.523 -1.849 -13.888 1.00 98.19 200 PRO A C 1
ATOM 1470 O O . PRO A 1 200 ? 2.580 -2.608 -13.680 1.00 98.19 200 PRO A O 1
ATOM 1473 N N . PHE A 1 201 ? 4.563 -2.227 -14.638 1.00 98.56 201 PHE A N 1
ATOM 1474 C CA . PHE A 1 201 ? 4.619 -3.544 -15.278 1.00 98.56 201 PHE A CA 1
ATOM 1475 C C . PHE A 1 201 ? 4.644 -4.717 -14.292 1.00 98.56 201 PHE A C 1
ATOM 1477 O O . PHE A 1 201 ? 4.216 -5.801 -14.667 1.00 98.56 201 PHE A O 1
ATOM 1484 N N . LEU A 1 202 ? 5.108 -4.528 -13.052 1.00 98.50 202 LEU A N 1
ATOM 1485 C CA . LEU A 1 202 ? 5.190 -5.612 -12.070 1.00 98.50 202 LEU A CA 1
ATOM 1486 C C . LEU A 1 202 ? 3.809 -6.110 -11.602 1.00 98.50 202 LEU A C 1
ATOM 1488 O O . LEU A 1 202 ? 3.528 -7.300 -11.761 1.00 98.50 202 LEU A O 1
ATOM 1492 N N . PRO A 1 203 ? 2.916 -5.257 -11.066 1.00 98.25 203 PRO A N 1
ATOM 1493 C CA . PRO A 1 203 ? 1.559 -5.690 -10.750 1.00 98.25 203 PRO A CA 1
ATOM 1494 C C . PRO A 1 203 ? 0.768 -6.096 -12.003 1.00 98.25 203 PRO A C 1
ATOM 1496 O O . PRO A 1 203 ? -0.011 -7.044 -11.929 1.00 98.25 203 PRO A O 1
ATOM 1499 N N . LEU A 1 204 ? 0.997 -5.453 -13.159 1.00 98.62 204 LEU A N 1
ATOM 1500 C CA . LEU A 1 204 ? 0.365 -5.850 -14.425 1.00 98.62 204 LEU A CA 1
ATOM 1501 C C . LEU A 1 204 ? 0.789 -7.258 -14.867 1.00 98.62 204 LEU A C 1
ATOM 1503 O O . LEU A 1 204 ? -0.055 -8.038 -15.288 1.00 98.62 204 LEU A O 1
ATOM 1507 N N . GLU A 1 205 ? 2.066 -7.621 -14.736 1.00 98.44 205 GLU A N 1
ATOM 1508 C CA . GLU A 1 205 ? 2.549 -8.979 -15.007 1.00 98.44 205 GLU A CA 1
ATOM 1509 C C . GLU A 1 205 ? 1.838 -10.008 -14.121 1.00 98.44 205 GLU A C 1
ATOM 1511 O O . GLU A 1 205 ? 1.379 -11.032 -14.624 1.00 98.44 205 GLU A O 1
ATOM 1516 N N . GLY A 1 206 ? 1.689 -9.719 -12.824 1.00 98.38 206 GLY A N 1
ATOM 1517 C CA . GLY A 1 206 ? 0.938 -10.578 -11.907 1.00 98.38 206 GLY A CA 1
ATOM 1518 C C . GLY A 1 206 ? -0.541 -10.703 -12.290 1.00 98.38 206 GLY A C 1
ATOM 1519 O O . GLY A 1 206 ? -1.084 -11.807 -12.270 1.00 98.38 206 GLY A O 1
ATOM 1520 N N . ALA A 1 207 ? -1.180 -9.600 -12.694 1.00 98.56 207 ALA A N 1
ATOM 1521 C CA . ALA A 1 207 ? -2.571 -9.585 -13.153 1.00 98.56 207 ALA A CA 1
ATOM 1522 C C . ALA A 1 207 ? -2.768 -10.420 -14.426 1.00 98.56 207 ALA A C 1
ATOM 1524 O O . ALA A 1 207 ? -3.705 -11.208 -14.526 1.00 98.56 207 ALA A O 1
ATOM 1525 N N . LEU A 1 208 ? -1.858 -10.275 -15.390 1.00 98.44 208 LEU A N 1
ATOM 1526 C CA . LEU A 1 208 ? -1.872 -11.016 -16.646 1.00 98.44 208 LEU A CA 1
ATOM 1527 C C . LEU A 1 208 ? -1.602 -12.507 -16.435 1.00 98.44 208 LEU A C 1
ATOM 1529 O O . LEU A 1 208 ? -2.257 -13.333 -17.064 1.00 98.44 208 LEU A O 1
ATOM 1533 N N . ALA A 1 209 ? -0.680 -12.863 -15.537 1.00 98.00 209 ALA A N 1
ATOM 1534 C CA . ALA A 1 209 ? -0.450 -14.253 -15.159 1.00 98.00 209 ALA A CA 1
ATOM 1535 C C . ALA A 1 209 ? -1.703 -14.859 -14.507 1.00 98.00 209 ALA A C 1
ATOM 1537 O O . ALA A 1 209 ? -2.106 -15.963 -14.864 1.00 98.00 209 ALA A O 1
ATOM 1538 N N . ALA A 1 210 ? -2.363 -14.121 -13.607 1.00 98.25 210 ALA A N 1
ATOM 1539 C CA . ALA A 1 210 ? -3.633 -14.543 -13.021 1.00 98.25 210 ALA A CA 1
ATOM 1540 C C . ALA A 1 210 ? -4.701 -14.766 -14.100 1.00 98.25 210 ALA A C 1
ATOM 1542 O O . ALA A 1 210 ? -5.323 -15.824 -14.129 1.00 98.25 210 ALA A O 1
ATOM 1543 N N . ALA A 1 211 ? -4.848 -13.817 -15.029 1.00 98.25 211 ALA A N 1
ATOM 1544 C CA . ALA A 1 211 ? -5.799 -13.906 -16.130 1.00 98.25 211 ALA A CA 1
ATOM 1545 C C . ALA A 1 211 ? -5.538 -15.112 -17.044 1.00 98.25 211 ALA A C 1
ATOM 1547 O O . ALA A 1 211 ? -6.482 -15.788 -17.428 1.00 98.25 211 ALA A O 1
ATOM 1548 N N . GLN A 1 212 ? -4.275 -15.434 -17.347 1.00 97.25 212 GLN A N 1
ATOM 1549 C CA . GLN A 1 212 ? -3.924 -16.630 -18.124 1.00 97.25 212 GLN A CA 1
ATOM 1550 C C . GLN A 1 212 ? -4.283 -17.930 -17.396 1.00 97.25 212 GLN A C 1
ATOM 1552 O O . GLN A 1 212 ? -4.729 -18.883 -18.027 1.00 97.25 212 GLN A O 1
ATOM 1557 N N . ILE A 1 213 ? -4.081 -17.978 -16.077 1.00 97.50 213 ILE A N 1
ATOM 1558 C CA . ILE A 1 213 ? -4.350 -19.171 -15.265 1.00 97.50 213 ILE A CA 1
ATOM 1559 C C . ILE A 1 213 ? -5.846 -19.453 -15.146 1.00 97.50 213 ILE A C 1
ATOM 1561 O O . ILE A 1 213 ? -6.245 -20.616 -15.180 1.00 97.50 213 ILE A O 1
ATOM 1565 N N . VAL A 1 214 ? -6.659 -18.407 -14.990 1.00 97.31 214 VAL A N 1
ATOM 1566 C CA . VAL A 1 214 ? -8.116 -18.543 -14.847 1.00 97.31 214 VAL A CA 1
ATOM 1567 C C . VAL A 1 214 ? -8.878 -18.360 -16.161 1.00 97.31 214 VAL A C 1
ATOM 1569 O O . VAL A 1 214 ? -10.100 -18.352 -16.138 1.00 97.31 214 VAL A O 1
ATOM 1572 N N . ASP A 1 215 ? -8.175 -18.209 -17.285 1.00 96.69 215 ASP A N 1
ATOM 1573 C CA . ASP A 1 215 ? -8.747 -17.952 -18.617 1.00 96.69 215 ASP A CA 1
ATOM 1574 C C . ASP A 1 215 ? -9.691 -16.731 -18.655 1.00 96.69 215 ASP A C 1
ATOM 1576 O O . ASP A 1 215 ? -10.773 -16.762 -19.236 1.00 96.69 215 ASP A O 1
ATOM 1580 N N . ALA A 1 216 ? -9.293 -15.640 -17.991 1.00 97.62 216 ALA A N 1
ATOM 1581 C CA . ALA A 1 216 ? -10.073 -14.407 -17.946 1.00 97.62 216 ALA A CA 1
ATOM 1582 C C . ALA A 1 216 ? -9.947 -13.589 -19.240 1.00 97.62 2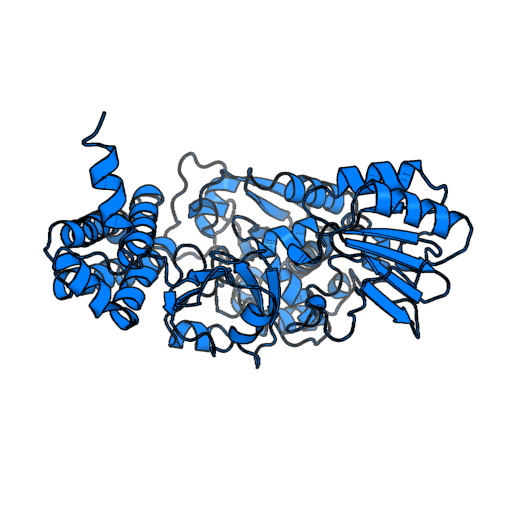16 ALA A C 1
ATOM 1584 O O . ALA A 1 216 ? -8.839 -13.326 -19.717 1.00 97.62 216 ALA A O 1
ATOM 1585 N N . SER A 1 217 ? -11.078 -13.087 -19.740 1.00 95.94 217 SER A N 1
ATOM 1586 C CA . SER A 1 217 ? -11.110 -12.230 -20.936 1.00 95.94 217 SER A CA 1
ATOM 1587 C C . SER A 1 217 ? -10.751 -10.766 -20.658 1.00 95.94 217 SER A C 1
ATOM 1589 O O . SER A 1 217 ? -10.322 -10.060 -21.571 1.00 95.94 217 SER A O 1
ATOM 1591 N N . ASP A 1 218 ? -10.898 -10.302 -19.412 1.00 98.25 218 ASP A N 1
ATOM 1592 C CA . ASP A 1 218 ? -10.667 -8.906 -19.026 1.00 98.25 218 ASP A CA 1
ATOM 1593 C C . ASP A 1 218 ? -9.790 -8.780 -17.777 1.00 98.25 218 ASP A C 1
ATOM 1595 O O . ASP A 1 218 ? -9.987 -9.476 -16.776 1.00 98.25 218 ASP A O 1
ATOM 1599 N N . VAL A 1 219 ? -8.865 -7.821 -17.826 1.00 98.69 219 VAL A N 1
ATOM 1600 C CA . VAL A 1 219 ? -8.106 -7.310 -16.684 1.00 98.69 219 VAL A CA 1
ATOM 1601 C C . VAL A 1 219 ? -8.436 -5.832 -16.511 1.00 98.69 219 VAL A C 1
ATOM 1603 O O . VAL A 1 219 ? -8.194 -5.026 -17.406 1.00 98.69 219 VAL A O 1
ATOM 1606 N N . ILE A 1 220 ? -8.978 -5.458 -15.358 1.00 98.81 220 ILE A N 1
ATOM 1607 C CA . ILE A 1 220 ? -9.424 -4.095 -15.066 1.00 98.81 220 ILE A CA 1
ATOM 1608 C C . ILE A 1 220 ? -8.590 -3.548 -13.916 1.00 98.81 220 ILE A C 1
ATOM 1610 O O . ILE A 1 220 ? -8.629 -4.083 -12.813 1.00 98.81 220 ILE A O 1
ATOM 1614 N N . ILE A 1 221 ? -7.844 -2.478 -14.160 1.00 98.69 221 ILE A N 1
ATOM 1615 C CA . ILE A 1 221 ? -7.098 -1.755 -13.138 1.00 98.69 221 ILE A CA 1
ATOM 1616 C C . ILE A 1 221 ? -7.965 -0.588 -12.687 1.00 98.69 221 ILE A C 1
ATOM 1618 O O . ILE A 1 221 ? -8.233 0.321 -13.469 1.00 98.69 221 ILE A O 1
ATOM 1622 N N . TYR A 1 222 ? -8.404 -0.637 -11.433 1.00 98.56 222 TYR A N 1
ATOM 1623 C CA . TYR A 1 222 ? -9.282 0.354 -10.825 1.00 98.56 222 TYR A CA 1
ATOM 1624 C C . TYR A 1 222 ? -8.484 1.260 -9.888 1.00 98.56 222 TYR A C 1
ATOM 1626 O O . TYR A 1 222 ? -7.951 0.791 -8.882 1.00 98.56 222 TYR A O 1
ATOM 1634 N N . LEU A 1 223 ? -8.376 2.541 -10.240 1.00 97.94 223 LEU A N 1
ATOM 1635 C CA . LEU A 1 223 ? -7.627 3.558 -9.494 1.00 97.94 223 LEU A CA 1
ATOM 1636 C C . LEU A 1 223 ? -8.566 4.614 -8.886 1.00 97.94 223 LEU A C 1
ATOM 1638 O O . LEU A 1 223 ? -9.692 4.787 -9.351 1.00 97.94 223 LEU A O 1
ATOM 1642 N N . SER A 1 224 ? -8.095 5.363 -7.885 1.00 96.81 224 SER A N 1
ATOM 1643 C CA . SER A 1 224 ? -8.774 6.599 -7.457 1.00 96.81 224 SER A CA 1
ATOM 1644 C C . SER A 1 224 ? -8.598 7.693 -8.516 1.00 96.81 224 SER A C 1
ATOM 1646 O O . SER A 1 224 ? -7.525 7.820 -9.109 1.00 96.81 224 SER A O 1
ATOM 1648 N N . GLU A 1 225 ? -9.619 8.525 -8.728 1.00 95.62 225 GLU A N 1
ATOM 1649 C CA . GLU A 1 225 ? -9.521 9.742 -9.548 1.00 95.62 225 GLU A CA 1
ATOM 1650 C C . GLU A 1 225 ? -8.497 10.759 -9.008 1.00 95.62 225 GLU A C 1
ATOM 1652 O O . GLU A 1 225 ? -8.026 11.617 -9.755 1.00 95.62 225 GLU A O 1
ATOM 1657 N N . ALA A 1 226 ? -8.096 10.644 -7.738 1.00 95.06 226 ALA A N 1
ATOM 1658 C CA . ALA A 1 226 ? -7.029 11.462 -7.166 1.00 95.06 226 ALA A CA 1
ATOM 1659 C C . ALA A 1 226 ? -5.624 11.065 -7.663 1.00 95.06 226 ALA A C 1
ATOM 1661 O O . ALA A 1 226 ? -4.707 11.892 -7.669 1.00 95.06 226 ALA A O 1
ATOM 1662 N N . ASP A 1 227 ? -5.435 9.828 -8.135 1.00 95.00 227 ASP A N 1
ATOM 1663 C CA . ASP A 1 227 ? -4.124 9.269 -8.483 1.00 95.00 227 ASP A CA 1
ATOM 1664 C C . ASP A 1 227 ? -3.783 9.434 -9.975 1.00 95.00 227 ASP A C 1
ATOM 1666 O O . ASP A 1 227 ? -3.396 8.491 -10.674 1.00 95.00 227 ASP A O 1
ATOM 1670 N N . ASN A 1 228 ? -3.881 10.673 -10.468 1.00 93.88 228 ASN A N 1
ATOM 1671 C CA . ASN A 1 228 ? -3.683 11.027 -11.881 1.00 93.88 228 ASN A CA 1
ATOM 1672 C C . ASN A 1 228 ? -2.368 10.490 -12.469 1.00 93.88 228 ASN A C 1
ATOM 1674 O O . ASN A 1 228 ? -2.356 9.904 -13.551 1.00 93.88 228 ASN A O 1
ATOM 1678 N N . GLN A 1 229 ? -1.257 10.634 -11.741 1.00 93.56 229 GLN A N 1
ATOM 1679 C CA . GLN A 1 229 ? 0.049 10.177 -12.219 1.00 93.56 229 GLN A CA 1
ATOM 1680 C C . GLN A 1 229 ? 0.127 8.647 -12.336 1.00 93.56 229 GLN A C 1
ATOM 1682 O O . GLN A 1 229 ? 0.744 8.133 -13.273 1.00 93.56 229 GLN A O 1
ATOM 1687 N N . ALA A 1 230 ? -0.489 7.910 -11.408 1.00 96.38 230 ALA A N 1
ATOM 1688 C CA . ALA A 1 230 ? -0.568 6.456 -11.497 1.00 96.38 230 ALA A CA 1
ATOM 1689 C C . ALA A 1 230 ? -1.422 6.046 -12.704 1.00 96.38 230 ALA A C 1
ATOM 1691 O O . ALA A 1 230 ? -0.995 5.199 -13.486 1.00 96.38 230 ALA A O 1
ATOM 1692 N N . HIS A 1 231 ? -2.572 6.697 -12.910 1.00 97.38 231 HIS A N 1
ATOM 1693 C CA . HIS A 1 231 ? -3.448 6.438 -14.053 1.00 97.38 231 HIS A CA 1
ATOM 1694 C C . HIS A 1 231 ? -2.738 6.680 -15.397 1.00 97.38 231 HIS A C 1
ATOM 1696 O O . HIS A 1 231 ? -2.788 5.824 -16.283 1.00 97.38 231 HIS A O 1
ATOM 1702 N N . GLU A 1 232 ? -2.006 7.789 -15.539 1.00 96.62 232 GLU A N 1
ATOM 1703 C CA . GLU A 1 232 ? -1.206 8.084 -16.736 1.00 96.62 232 GLU A CA 1
ATOM 1704 C C . GLU A 1 232 ? -0.130 7.019 -16.990 1.00 96.62 232 GLU A C 1
ATOM 1706 O O . GLU A 1 232 ? -0.000 6.511 -18.108 1.00 96.62 232 GLU A O 1
ATOM 1711 N N . ARG A 1 233 ? 0.633 6.639 -15.955 1.00 96.62 233 ARG A N 1
ATOM 1712 C CA . ARG A 1 233 ? 1.714 5.649 -16.092 1.00 96.62 233 ARG A CA 1
ATOM 1713 C C . ARG A 1 233 ? 1.183 4.246 -16.365 1.00 96.62 233 ARG A C 1
ATOM 1715 O O . ARG A 1 233 ? 1.776 3.535 -17.172 1.00 96.62 233 ARG A O 1
ATOM 1722 N N . VAL A 1 234 ? 0.070 3.855 -15.748 1.00 98.25 234 VAL A N 1
ATOM 1723 C CA . VAL A 1 234 ? -0.592 2.572 -16.016 1.00 98.25 234 VAL A CA 1
ATOM 1724 C C . VAL A 1 234 ? -1.144 2.540 -17.435 1.00 98.25 234 VAL A C 1
ATOM 1726 O O . VAL A 1 234 ? -0.886 1.573 -18.144 1.00 98.25 234 VAL A O 1
ATOM 1729 N N . THR A 1 235 ? -1.820 3.598 -17.889 1.00 98.38 235 THR A N 1
ATOM 1730 C CA . THR A 1 235 ? -2.339 3.684 -19.265 1.00 98.38 235 THR A CA 1
ATOM 1731 C C . THR A 1 235 ? -1.209 3.539 -20.284 1.00 98.38 235 THR A C 1
ATOM 1733 O O . THR A 1 235 ? -1.270 2.684 -21.165 1.00 98.38 235 THR A O 1
ATOM 1736 N N . ALA A 1 236 ? -0.118 4.287 -20.105 1.00 97.88 236 ALA A N 1
ATOM 1737 C CA . ALA A 1 236 ? 1.058 4.172 -20.961 1.00 97.88 236 ALA A CA 1
ATOM 1738 C C . ALA A 1 236 ? 1.720 2.784 -20.873 1.00 97.88 236 ALA A C 1
ATOM 1740 O O . ALA A 1 236 ? 2.196 2.261 -21.879 1.00 97.88 236 ALA A O 1
ATOM 1741 N N . ALA A 1 237 ? 1.763 2.157 -19.693 1.00 98.06 237 ALA A N 1
ATOM 1742 C CA . ALA A 1 237 ? 2.282 0.800 -19.549 1.00 98.06 237 ALA A CA 1
ATOM 1743 C C . ALA A 1 237 ? 1.413 -0.219 -20.302 1.00 98.06 237 ALA A C 1
ATOM 1745 O O . ALA A 1 237 ? 1.969 -1.071 -20.990 1.00 98.06 237 ALA A O 1
ATOM 1746 N N . ILE A 1 238 ? 0.081 -0.097 -20.241 1.00 98.00 238 ILE A N 1
ATOM 1747 C CA . ILE A 1 238 ? -0.868 -0.958 -20.962 1.00 98.00 238 ILE A CA 1
ATOM 1748 C C . ILE A 1 238 ? -0.627 -0.901 -22.473 1.00 98.00 238 ILE A C 1
ATOM 1750 O O . ILE A 1 238 ? -0.527 -1.946 -23.112 1.00 98.00 238 ILE A O 1
ATOM 1754 N N . GLU A 1 239 ? -0.442 0.295 -23.038 1.00 96.75 239 GLU A N 1
ATOM 1755 C CA . GLU A 1 239 ? -0.131 0.477 -24.467 1.00 96.75 239 GLU A CA 1
ATOM 1756 C C . GLU A 1 239 ? 1.180 -0.204 -24.897 1.00 96.75 239 GLU A C 1
ATOM 1758 O O . GLU A 1 239 ? 1.373 -0.521 -26.071 1.00 96.75 239 GLU A O 1
ATOM 1763 N N . ASN A 1 240 ? 2.087 -0.427 -23.944 1.00 96.00 240 ASN A N 1
ATOM 1764 C CA . ASN A 1 240 ? 3.412 -1.000 -24.152 1.00 96.00 240 ASN A CA 1
ATOM 1765 C C . ASN A 1 240 ? 3.529 -2.462 -23.677 1.00 96.00 240 ASN A C 1
ATOM 1767 O O . ASN A 1 240 ? 4.636 -3.017 -23.671 1.00 96.00 240 ASN A O 1
ATOM 1771 N N . LEU A 1 241 ? 2.425 -3.100 -23.270 1.00 94.44 241 LEU A N 1
ATOM 1772 C CA . LEU A 1 241 ? 2.422 -4.507 -22.873 1.00 94.44 241 LEU A CA 1
ATOM 1773 C C . LEU A 1 241 ? 2.743 -5.431 -24.064 1.00 94.44 241 LEU A C 1
ATOM 1775 O O . LEU A 1 241 ? 2.447 -5.109 -25.219 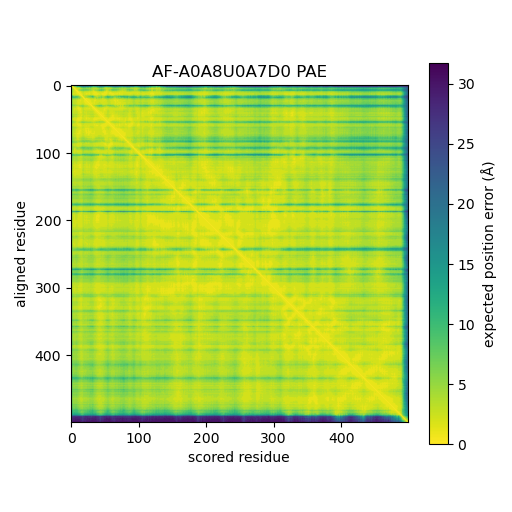1.00 94.44 241 LEU A O 1
ATOM 1779 N N . PRO A 1 242 ? 3.341 -6.614 -23.813 1.00 87.12 242 PRO A N 1
ATOM 1780 C CA . PRO A 1 242 ? 3.354 -7.674 -24.818 1.00 87.12 242 PRO A CA 1
ATOM 1781 C C . PRO A 1 242 ? 1.918 -8.056 -25.211 1.00 87.12 242 PRO A C 1
ATOM 1783 O O . PRO A 1 242 ? 0.982 -7.798 -24.463 1.00 87.12 242 PRO A O 1
ATOM 1786 N N . GLN A 1 243 ? 1.730 -8.696 -26.370 1.00 87.31 243 GLN A N 1
ATOM 1787 C CA . GLN A 1 243 ? 0.399 -9.180 -26.754 1.00 87.31 243 GLN A CA 1
ATOM 1788 C C . GLN A 1 243 ? -0.145 -10.173 -25.717 1.00 87.31 243 GLN A C 1
ATOM 1790 O O . GLN A 1 243 ? 0.543 -11.124 -25.341 1.00 87.31 243 GLN A O 1
ATOM 1795 N N . THR A 1 244 ? -1.387 -9.953 -25.291 1.00 88.50 244 THR A N 1
ATOM 1796 C CA . THR A 1 244 ? -2.112 -10.776 -24.317 1.00 88.50 244 THR A CA 1
ATOM 1797 C C . THR A 1 244 ? -3.457 -11.212 -24.885 1.00 88.50 244 THR A C 1
ATOM 1799 O O . THR A 1 244 ? -3.997 -10.561 -25.777 1.00 88.50 244 THR A O 1
ATOM 1802 N N . ASN A 1 245 ? -4.008 -12.312 -24.365 1.00 89.00 245 ASN A N 1
ATOM 1803 C CA . ASN A 1 245 ? -5.356 -12.761 -24.734 1.00 89.00 245 ASN A CA 1
ATOM 1804 C C . ASN A 1 245 ? -6.444 -11.902 -24.075 1.00 89.00 245 ASN A C 1
ATOM 1806 O O . ASN A 1 245 ? -7.461 -11.624 -24.701 1.00 89.00 245 ASN A O 1
ATOM 1810 N N . ALA A 1 246 ? -6.211 -11.478 -22.829 1.00 95.56 246 ALA A N 1
ATOM 1811 C CA . ALA A 1 246 ? -7.124 -10.615 -22.095 1.00 95.56 246 ALA A CA 1
ATOM 1812 C C . ALA A 1 246 ? -7.023 -9.163 -22.579 1.00 95.56 246 ALA A C 1
ATOM 1814 O O . ALA A 1 246 ? -5.918 -8.669 -22.839 1.00 95.56 246 ALA A O 1
ATOM 1815 N N . ALA A 1 247 ? -8.163 -8.475 -22.641 1.00 97.19 247 ALA A N 1
ATOM 1816 C CA . ALA A 1 247 ? -8.215 -7.028 -22.786 1.00 97.19 247 ALA A CA 1
ATOM 1817 C C . ALA A 1 247 ? -7.866 -6.367 -21.447 1.00 97.19 247 ALA A C 1
ATOM 1819 O O . ALA A 1 247 ? -8.371 -6.771 -20.400 1.00 97.19 247 ALA A O 1
ATOM 1820 N N . VAL A 1 248 ? -6.992 -5.362 -21.473 1.00 98.38 248 VAL A N 1
ATOM 1821 C CA . VAL A 1 248 ? -6.531 -4.672 -20.263 1.00 98.38 248 VAL A CA 1
ATOM 1822 C C . VAL A 1 248 ? -7.052 -3.242 -20.267 1.00 98.38 248 VAL A C 1
ATOM 1824 O O . VAL A 1 248 ? -6.812 -2.501 -21.219 1.00 98.38 248 VAL A O 1
ATOM 1827 N N . HIS A 1 249 ? -7.744 -2.853 -19.199 1.00 97.88 249 HIS A N 1
ATOM 1828 C CA . HIS A 1 249 ? -8.410 -1.556 -19.077 1.00 97.88 249 HIS A CA 1
ATOM 1829 C C . HIS A 1 249 ? -7.939 -0.834 -17.819 1.00 97.88 249 HIS A C 1
ATOM 1831 O O . HIS A 1 249 ? -7.898 -1.433 -16.748 1.00 97.88 249 HIS A O 1
ATOM 1837 N N . ALA A 1 250 ? -7.632 0.456 -17.930 1.00 98.06 250 ALA A N 1
ATOM 1838 C CA . ALA A 1 250 ? -7.474 1.338 -16.778 1.00 98.06 250 ALA A CA 1
ATOM 1839 C C . ALA A 1 250 ? -8.752 2.164 -16.610 1.00 98.06 250 ALA A C 1
ATOM 1841 O O . ALA A 1 250 ? -9.234 2.766 -17.570 1.00 98.06 250 ALA A O 1
ATOM 1842 N N . VAL A 1 251 ? -9.309 2.165 -15.403 1.00 97.81 251 VAL A N 1
ATOM 1843 C CA . VAL A 1 251 ? -10.523 2.906 -15.048 1.00 97.81 251 VAL A CA 1
ATOM 1844 C C . VAL A 1 251 ? -10.326 3.611 -13.711 1.00 97.81 251 VAL A C 1
ATOM 1846 O O . VAL A 1 251 ? -9.544 3.166 -12.869 1.00 97.81 251 VAL A O 1
ATOM 1849 N N . THR A 1 252 ? -11.048 4.708 -13.504 1.00 96.88 252 THR A N 1
ATOM 1850 C CA . THR A 1 252 ? -11.002 5.485 -12.262 1.00 96.88 252 THR A CA 1
ATOM 1851 C C . THR A 1 252 ? -12.351 5.474 -11.555 1.00 96.88 252 THR A C 1
ATOM 1853 O O . THR A 1 252 ? -13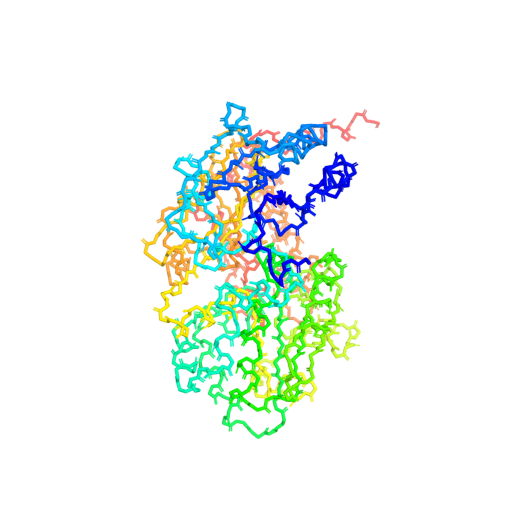.395 5.486 -12.208 1.00 96.88 252 THR A O 1
ATOM 1856 N N . GLY A 1 253 ? -12.323 5.481 -10.226 1.00 94.88 253 GLY A N 1
ATOM 1857 C CA . GLY A 1 253 ? -13.488 5.675 -9.366 1.00 94.88 253 GLY A CA 1
ATOM 1858 C C . GLY A 1 253 ? -13.377 6.923 -8.492 1.00 94.88 253 GLY A C 1
ATOM 1859 O O . GLY A 1 253 ? -12.329 7.572 -8.490 1.00 94.88 253 GLY A O 1
ATOM 1860 N N . PRO A 1 254 ? -14.444 7.257 -7.749 1.00 95.06 254 PRO A N 1
ATOM 1861 C CA . PRO A 1 254 ? -14.483 8.453 -6.912 1.00 95.06 254 PRO A CA 1
ATOM 1862 C C . PRO A 1 254 ? -13.427 8.393 -5.806 1.00 95.06 254 PRO A C 1
ATOM 1864 O O . PRO A 1 254 ? -13.120 7.307 -5.307 1.00 95.06 254 PRO A O 1
ATOM 1867 N N . ASP A 1 255 ? -12.896 9.544 -5.393 1.00 94.19 255 ASP A N 1
ATOM 1868 C CA . ASP A 1 255 ? -11.921 9.638 -4.297 1.00 94.19 255 ASP A CA 1
ATOM 1869 C C . ASP A 1 255 ? -12.592 9.503 -2.915 1.00 94.19 255 ASP A C 1
ATOM 1871 O O . ASP A 1 255 ? -12.668 10.439 -2.124 1.00 94.19 255 ASP A O 1
ATOM 1875 N N . GLU A 1 256 ? -13.146 8.320 -2.647 1.00 93.25 256 GLU A N 1
ATOM 1876 C CA . GLU A 1 256 ? -13.851 7.973 -1.411 1.00 93.25 256 GLU A CA 1
ATOM 1877 C C . GLU A 1 256 ? -13.230 6.715 -0.795 1.00 93.25 256 GLU A C 1
ATOM 1879 O O . GLU A 1 256 ? -13.037 5.714 -1.486 1.00 93.25 256 GLU A O 1
ATOM 1884 N N . TYR A 1 257 ? -12.979 6.698 0.518 1.00 93.62 257 TYR A N 1
ATOM 1885 C CA . TYR A 1 257 ? -12.313 5.555 1.166 1.00 93.62 257 TYR A CA 1
ATOM 1886 C C . TYR A 1 257 ? -13.109 4.253 1.030 1.00 93.62 257 TYR A C 1
ATOM 1888 O O . TYR A 1 257 ? -12.549 3.178 0.807 1.00 93.62 257 TYR A O 1
ATOM 1896 N N . ARG A 1 258 ? -14.443 4.342 1.100 1.00 94.12 258 ARG A N 1
ATOM 1897 C CA . ARG A 1 258 ? -15.334 3.189 0.899 1.00 94.12 258 ARG A CA 1
ATOM 1898 C C . ARG A 1 258 ? -15.238 2.590 -0.508 1.00 94.12 258 ARG A C 1
ATOM 1900 O O . ARG A 1 258 ? -15.507 1.401 -0.659 1.00 94.12 258 ARG A O 1
ATOM 1907 N N . ALA A 1 259 ? -14.843 3.373 -1.516 1.00 95.38 259 ALA A N 1
ATOM 1908 C CA . ALA A 1 259 ? -14.756 2.920 -2.902 1.00 95.38 259 ALA A CA 1
ATOM 1909 C C . ALA A 1 259 ? -13.623 1.905 -3.119 1.00 95.38 259 ALA A C 1
ATOM 1911 O O . ALA A 1 259 ? -13.645 1.177 -4.109 1.00 95.38 259 ALA A O 1
ATOM 1912 N N . ALA A 1 260 ? -12.680 1.815 -2.179 1.00 95.31 260 ALA A N 1
ATOM 1913 C CA . ALA A 1 260 ? -11.666 0.775 -2.148 1.00 95.31 260 ALA A CA 1
ATOM 1914 C C . ALA A 1 260 ? -12.183 -0.567 -1.599 1.00 95.31 260 ALA A C 1
ATOM 1916 O O . ALA A 1 260 ? -11.521 -1.576 -1.812 1.00 95.31 260 ALA A O 1
ATOM 1917 N N . GLU A 1 261 ? -13.345 -0.651 -0.931 1.00 95.69 261 GLU A N 1
ATOM 1918 C CA . GLU A 1 261 ? -13.877 -1.946 -0.469 1.00 95.69 261 GLU A CA 1
ATOM 1919 C C . GLU A 1 261 ? -14.086 -2.884 -1.676 1.00 95.69 261 GLU A C 1
ATOM 1921 O O . GLU A 1 261 ? -14.687 -2.453 -2.658 1.00 95.69 261 GLU A O 1
ATOM 1926 N N . PRO A 1 262 ? -13.635 -4.157 -1.642 1.00 95.62 262 PRO A N 1
ATOM 1927 C CA . PRO A 1 262 ? -13.558 -4.993 -2.843 1.00 95.62 262 PRO A CA 1
ATOM 1928 C C . PRO A 1 262 ? -14.848 -5.104 -3.652 1.00 95.62 262 PRO A C 1
ATOM 1930 O O . PRO A 1 262 ? -14.785 -5.184 -4.869 1.00 95.62 262 PRO A O 1
ATOM 1933 N N . THR A 1 263 ? -16.014 -5.130 -3.003 1.00 96.31 263 THR A N 1
ATOM 1934 C CA . THR A 1 263 ? -17.311 -5.225 -3.684 1.00 96.31 263 THR A CA 1
ATOM 1935 C C . THR A 1 263 ? -17.864 -3.861 -4.080 1.00 96.31 263 THR A C 1
ATOM 1937 O O . THR A 1 263 ? -18.490 -3.758 -5.130 1.00 96.31 263 THR A O 1
ATOM 1940 N N . MET A 1 264 ? -17.591 -2.809 -3.304 1.00 96.69 264 MET A N 1
ATOM 1941 C CA . MET A 1 264 ? -17.910 -1.433 -3.697 1.00 96.69 264 MET A CA 1
ATOM 1942 C C . MET A 1 264 ? -17.065 -0.962 -4.884 1.00 96.69 264 MET A C 1
ATOM 1944 O O . MET A 1 264 ? -17.568 -0.219 -5.719 1.00 96.69 264 MET A O 1
ATOM 1948 N N . ALA A 1 265 ? -15.824 -1.438 -5.009 1.00 97.38 265 ALA A N 1
ATOM 1949 C CA . ALA A 1 265 ? -15.001 -1.228 -6.194 1.00 97.38 265 ALA A CA 1
ATOM 1950 C C . ALA A 1 265 ? -15.681 -1.816 -7.442 1.00 97.38 265 ALA A C 1
ATOM 1952 O O . ALA A 1 265 ? -15.736 -1.159 -8.476 1.00 97.38 265 ALA A O 1
ATOM 1953 N N . LEU A 1 266 ? -16.283 -3.010 -7.341 1.00 97.75 266 LEU A N 1
ATOM 1954 C CA . LEU A 1 266 ? -17.067 -3.586 -8.444 1.00 97.75 266 LEU A CA 1
ATOM 1955 C C . LEU A 1 266 ? -18.286 -2.722 -8.778 1.00 97.75 266 LEU A C 1
ATOM 1957 O O . LEU A 1 266 ? -18.500 -2.420 -9.946 1.00 97.75 266 LEU A O 1
ATOM 1961 N N . GLU A 1 267 ? -19.041 -2.271 -7.770 1.00 96.94 267 GLU A N 1
ATOM 1962 C CA . GLU A 1 267 ? -20.166 -1.341 -7.967 1.00 96.94 267 GLU A CA 1
ATOM 1963 C C . GLU A 1 267 ? -19.729 -0.053 -8.684 1.00 96.94 267 GLU A C 1
ATOM 1965 O O . GLU A 1 267 ? -20.417 0.420 -9.589 1.00 96.94 267 GLU A O 1
ATOM 1970 N N . ALA A 1 268 ? -18.572 0.503 -8.313 1.00 97.00 268 ALA A N 1
ATOM 1971 C CA . ALA A 1 268 ? -18.028 1.703 -8.937 1.00 97.00 268 ALA A CA 1
ATOM 1972 C C . ALA A 1 268 ? -17.674 1.465 -10.411 1.00 97.00 268 ALA A C 1
ATOM 1974 O O . ALA A 1 268 ? -18.061 2.259 -11.268 1.00 97.00 268 ALA A O 1
ATOM 1975 N N . ILE A 1 269 ? -16.999 0.352 -10.720 1.00 97.75 269 ILE A N 1
ATOM 1976 C CA . ILE A 1 269 ? -16.642 -0.018 -12.098 1.00 97.75 269 ILE A CA 1
ATOM 1977 C C . ILE A 1 269 ? -17.902 -0.264 -12.947 1.00 97.75 269 ILE A C 1
ATOM 1979 O O . ILE A 1 269 ? -17.934 0.090 -14.125 1.00 97.75 269 ILE A O 1
ATOM 1983 N N . GLU A 1 270 ? -18.953 -0.837 -12.360 1.00 97.25 270 GLU A N 1
ATOM 1984 C CA . GLU A 1 270 ? -20.236 -1.100 -13.027 1.00 97.25 270 GLU A CA 1
ATOM 1985 C C . GLU A 1 270 ? -21.111 0.157 -13.203 1.00 97.25 270 GLU A C 1
ATOM 1987 O O . GLU A 1 270 ? -22.137 0.111 -13.887 1.00 97.25 270 GLU A O 1
ATOM 1992 N N . GLY A 1 271 ? -20.705 1.296 -12.630 1.00 94.75 271 GLY A N 1
ATOM 1993 C CA . GLY A 1 271 ? -21.403 2.575 -12.759 1.00 94.75 271 GLY A CA 1
ATOM 1994 C C . GLY A 1 271 ? -22.610 2.726 -11.831 1.00 94.75 271 GLY A C 1
ATOM 1995 O O . GLY A 1 271 ? -23.549 3.465 -12.151 1.00 94.75 271 GLY A O 1
ATOM 1996 N N . SER A 1 272 ? -22.617 2.036 -10.688 1.00 92.56 272 SER A N 1
ATOM 1997 C CA . SER A 1 272 ? -23.672 2.166 -9.683 1.00 92.56 272 SER A CA 1
ATOM 1998 C C . SER A 1 272 ? -23.736 3.583 -9.110 1.00 92.56 272 SER A C 1
ATOM 2000 O O . SER A 1 272 ? -22.734 4.195 -8.754 1.00 92.56 272 SER A O 1
ATOM 2002 N N . GLN A 1 273 ? -24.957 4.109 -8.963 1.00 83.56 273 GLN A N 1
ATOM 2003 C CA . GLN A 1 273 ? -25.191 5.455 -8.414 1.00 83.56 273 GLN A CA 1
ATOM 2004 C C . GLN A 1 273 ? -24.864 5.570 -6.918 1.00 83.56 273 GLN A C 1
ATOM 2006 O O . GLN A 1 273 ? -24.725 6.675 -6.398 1.00 83.56 273 GLN A O 1
ATOM 2011 N N . ARG A 1 274 ? -24.820 4.437 -6.212 1.00 88.75 274 ARG A N 1
ATOM 2012 C CA . ARG A 1 274 ? -24.452 4.333 -4.802 1.00 88.75 274 ARG A CA 1
ATOM 2013 C C . ARG A 1 274 ? -23.489 3.178 -4.633 1.00 88.75 274 ARG A C 1
ATOM 2015 O O . ARG A 1 274 ? -23.757 2.087 -5.128 1.00 88.75 274 ARG A O 1
ATOM 2022 N N . LEU A 1 275 ? -22.416 3.426 -3.896 1.00 94.06 275 LEU A N 1
ATOM 2023 C CA . LEU A 1 275 ? -21.437 2.409 -3.551 1.00 94.06 275 LEU A CA 1
ATOM 2024 C C . LEU A 1 275 ? -21.851 1.764 -2.235 1.00 94.06 275 LEU A C 1
ATOM 2026 O O . LEU A 1 275 ? -21.759 2.369 -1.170 1.00 94.06 275 LEU A O 1
ATOM 2030 N N . GLU A 1 276 ? -22.352 0.539 -2.320 1.00 94.56 276 GLU A N 1
ATOM 2031 C CA . GLU A 1 276 ? -22.755 -0.247 -1.164 1.00 94.56 276 GLU A CA 1
ATOM 2032 C C . GLU A 1 276 ? -22.070 -1.607 -1.198 1.00 94.56 276 GLU A C 1
ATOM 2034 O O . GLU A 1 276 ? -22.011 -2.256 -2.239 1.00 94.56 276 GLU A O 1
ATOM 2039 N N . ALA A 1 277 ? -21.588 -2.072 -0.045 1.00 94.19 277 ALA A N 1
ATOM 2040 C CA . ALA A 1 277 ? -20.982 -3.395 0.029 1.00 94.19 277 ALA A CA 1
ATOM 2041 C C . ALA A 1 277 ? -22.018 -4.460 -0.352 1.00 94.19 277 ALA A C 1
ATOM 2043 O O . ALA A 1 277 ? -23.133 -4.487 0.191 1.00 94.19 277 ALA A O 1
ATOM 2044 N N . ARG A 1 278 ? -21.640 -5.370 -1.251 1.00 94.19 278 ARG A N 1
ATOM 2045 C CA . ARG A 1 278 ? -22.494 -6.491 -1.648 1.00 94.19 278 ARG A CA 1
ATOM 2046 C C . ARG A 1 278 ? -22.690 -7.441 -0.470 1.00 94.19 278 ARG A C 1
ATOM 2048 O O . ARG A 1 278 ? -21.800 -7.650 0.358 1.00 94.19 278 ARG A O 1
ATOM 2055 N N . LEU A 1 279 ? -23.882 -8.033 -0.392 1.00 91.88 279 LEU A N 1
ATOM 2056 C CA . LEU A 1 279 ? -24.138 -9.100 0.572 1.00 91.88 279 LEU A CA 1
ATOM 2057 C C . LEU A 1 279 ? -23.354 -10.339 0.152 1.00 91.88 279 LEU A C 1
ATOM 2059 O O . LEU A 1 279 ? -23.419 -10.751 -1.000 1.00 91.88 279 LEU A O 1
ATOM 2063 N N . ARG A 1 280 ? -22.638 -10.925 1.109 1.00 89.25 280 ARG A N 1
ATOM 2064 C CA . ARG A 1 280 ? -21.866 -12.152 0.921 1.00 89.25 280 ARG A CA 1
ATOM 2065 C C . ARG A 1 280 ? -22.448 -13.245 1.818 1.00 89.25 280 ARG A C 1
ATOM 2067 O O . ARG A 1 280 ? -22.731 -12.950 2.983 1.00 89.25 280 ARG A O 1
ATOM 2074 N N . PRO A 1 281 ? -22.590 -14.495 1.338 1.00 88.50 281 PRO A N 1
ATOM 2075 C CA . PRO A 1 281 ? -22.322 -14.977 -0.028 1.00 88.50 281 PRO A CA 1
ATOM 2076 C C . PRO A 1 281 ? -23.357 -14.497 -1.078 1.00 88.50 281 PRO A C 1
ATOM 2078 O O . PRO A 1 281 ? -24.466 -14.131 -0.679 1.00 88.50 281 PRO A O 1
ATOM 2081 N N . PRO A 1 282 ? -23.037 -14.565 -2.393 1.00 91.81 282 PRO A N 1
ATOM 2082 C CA . PRO A 1 282 ? -21.790 -15.079 -2.988 1.00 91.81 282 PRO A CA 1
ATOM 2083 C C . PRO A 1 282 ? -20.589 -14.133 -2.823 1.00 91.81 282 PRO A C 1
ATOM 2085 O O . PRO A 1 282 ? -20.738 -12.963 -2.489 1.00 91.81 282 PRO A O 1
ATOM 2088 N N . GLN A 1 283 ? -19.382 -14.682 -2.971 1.00 93.62 283 GLN A N 1
ATOM 2089 C CA . GLN A 1 283 ? -18.123 -13.925 -2.984 1.00 93.62 283 GLN A CA 1
ATOM 2090 C C . GLN A 1 283 ? -17.807 -13.447 -4.416 1.00 93.62 283 GLN A C 1
ATOM 2092 O O . GLN A 1 283 ? -18.303 -14.069 -5.359 1.00 93.62 283 GLN A O 1
ATOM 2097 N N . PRO A 1 284 ? -16.963 -12.411 -4.605 1.00 96.12 284 PRO A N 1
ATOM 2098 C CA . PRO A 1 284 ? -16.585 -11.920 -5.938 1.00 96.12 284 PRO A CA 1
ATOM 2099 C C . PRO A 1 284 ? -16.007 -12.985 -6.873 1.00 96.12 284 PRO A C 1
ATOM 2101 O O . PRO A 1 284 ? -16.214 -12.929 -8.080 1.00 96.12 284 PRO A O 1
ATOM 2104 N N . ASP A 1 285 ? -15.330 -13.988 -6.318 1.00 96.38 285 ASP A N 1
ATOM 2105 C CA . ASP A 1 285 ? -14.754 -15.104 -7.074 1.00 96.38 285 ASP A CA 1
ATOM 2106 C C . ASP A 1 285 ? -15.775 -16.145 -7.549 1.00 96.38 285 ASP A C 1
ATOM 2108 O O . ASP A 1 285 ? -15.414 -17.087 -8.248 1.00 96.38 285 ASP A O 1
ATOM 2112 N N . ILE A 1 286 ? -17.049 -15.950 -7.215 1.00 95.56 286 ILE A N 1
ATOM 2113 C CA . ILE A 1 286 ? -18.187 -16.691 -7.759 1.00 95.56 286 ILE A CA 1
ATOM 2114 C C . ILE A 1 286 ? -19.086 -15.743 -8.559 1.00 95.56 286 ILE A C 1
ATOM 2116 O O . ILE A 1 286 ? -19.422 -16.036 -9.699 1.00 95.56 286 ILE A O 1
ATOM 2120 N N . GLU A 1 287 ? -19.449 -14.595 -7.978 1.00 95.75 287 GLU A N 1
ATOM 2121 C CA . GLU A 1 287 ? -20.292 -13.573 -8.606 1.00 95.75 287 GLU A CA 1
ATOM 2122 C C . GLU A 1 287 ? -19.720 -12.176 -8.312 1.00 95.75 287 GLU A C 1
ATOM 2124 O O . GLU A 1 287 ? -19.998 -11.547 -7.288 1.00 95.75 287 GLU A O 1
ATOM 2129 N N . GLY A 1 288 ? -18.855 -11.720 -9.213 1.00 96.94 288 GLY A N 1
ATOM 2130 C CA . GLY A 1 288 ? -18.142 -10.452 -9.152 1.00 96.94 288 GLY A CA 1
ATOM 2131 C C . GLY A 1 288 ? -18.618 -9.476 -10.222 1.00 96.94 288 GLY A C 1
ATOM 2132 O O . GLY A 1 288 ? -19.811 -9.172 -10.302 1.00 96.94 288 GLY A O 1
ATOM 2133 N N . ILE A 1 289 ? -17.689 -8.934 -11.013 1.00 97.00 289 ILE A N 1
ATOM 2134 C CA . ILE A 1 289 ? -17.997 -7.863 -11.959 1.00 97.00 289 ILE A CA 1
ATOM 2135 C C . ILE A 1 289 ? -18.975 -8.342 -13.037 1.00 97.00 289 ILE A C 1
ATOM 2137 O O . ILE A 1 289 ? -18.759 -9.372 -13.675 1.00 97.00 289 ILE A O 1
ATOM 2141 N N . TYR A 1 290 ? -20.076 -7.621 -13.232 1.00 95.69 290 TYR A N 1
ATOM 2142 C CA . TYR A 1 290 ? -21.159 -7.992 -14.150 1.00 95.69 290 TYR A CA 1
ATOM 2143 C C . TYR A 1 290 ? -21.695 -9.422 -13.924 1.00 95.69 290 TYR A C 1
ATOM 2145 O O . TYR A 1 290 ? -22.155 -10.075 -14.862 1.00 95.69 290 TYR A O 1
ATOM 2153 N N . GLY A 1 291 ? -21.608 -9.927 -12.687 1.00 95.50 291 GLY A N 1
ATOM 2154 C CA . GLY A 1 291 ? -22.007 -11.287 -12.316 1.00 95.50 291 GLY A CA 1
ATOM 2155 C C . GLY A 1 291 ? -21.020 -12.390 -12.724 1.00 95.50 291 GLY A C 1
ATOM 2156 O O . GLY A 1 291 ? -21.357 -13.567 -12.632 1.00 95.50 291 GLY A O 1
ATOM 2157 N N . ARG A 1 292 ? -19.812 -12.039 -13.184 1.00 97.31 292 ARG A N 1
ATOM 2158 C CA . ARG A 1 292 ? -18.762 -12.985 -13.605 1.00 97.31 292 ARG A CA 1
ATOM 2159 C C . ARG A 1 292 ? -17.904 -13.434 -12.416 1.00 97.31 292 ARG A C 1
ATOM 2161 O O . ARG A 1 292 ? -17.628 -12.602 -11.547 1.00 97.31 292 ARG A O 1
ATOM 2168 N N . PRO A 1 293 ? -17.384 -14.674 -12.387 1.00 98.12 293 PRO A N 1
ATOM 2169 C CA . PRO A 1 293 ? -16.325 -15.053 -11.451 1.00 98.12 293 PRO A CA 1
ATOM 2170 C C . PRO A 1 293 ? -15.136 -14.090 -11.565 1.00 98.12 293 PRO A C 1
ATOM 2172 O O . PRO A 1 293 ? -14.580 -13.908 -12.646 1.00 98.12 293 PRO A O 1
ATOM 2175 N N . THR A 1 294 ? -14.775 -13.412 -10.475 1.00 98.69 294 THR A N 1
ATOM 2176 C CA . THR A 1 294 ? -13.807 -12.309 -10.516 1.00 98.69 294 THR A CA 1
ATOM 2177 C C . THR A 1 294 ? -12.746 -12.437 -9.434 1.00 98.69 294 THR A C 1
ATOM 2179 O O . THR A 1 294 ? -13.054 -12.465 -8.243 1.00 98.69 294 THR A O 1
ATOM 2182 N N . LEU A 1 295 ? -11.477 -12.432 -9.841 1.00 98.62 295 LEU A N 1
ATOM 2183 C CA . LEU A 1 295 ? -10.367 -12.221 -8.912 1.00 98.62 295 LEU A CA 1
ATOM 2184 C C . LEU A 1 295 ? -10.248 -10.733 -8.593 1.00 98.62 295 LEU A C 1
ATOM 2186 O O . LEU A 1 295 ? -10.173 -9.928 -9.513 1.00 98.62 295 LEU A O 1
ATOM 2190 N N . VAL A 1 296 ? -10.194 -10.364 -7.312 1.00 98.50 296 VAL A N 1
ATOM 2191 C CA . VAL A 1 296 ? -10.020 -8.967 -6.877 1.00 98.50 296 VAL A CA 1
ATOM 2192 C C . VAL A 1 296 ? -8.829 -8.881 -5.930 1.00 98.50 296 VAL A C 1
ATOM 2194 O O . VAL A 1 296 ? -8.914 -9.323 -4.783 1.00 98.50 296 VAL A O 1
ATOM 2197 N N . HIS A 1 297 ? -7.721 -8.319 -6.411 1.00 98.50 297 HIS A N 1
ATOM 2198 C CA . HIS A 1 297 ? -6.462 -8.236 -5.665 1.00 98.50 297 HIS A CA 1
ATOM 2199 C C . HIS A 1 297 ? -5.814 -6.860 -5.791 1.00 98.50 297 HIS A C 1
ATOM 2201 O O . HIS A 1 297 ? -5.985 -6.174 -6.799 1.00 98.50 297 HIS A O 1
ATOM 2207 N N . THR A 1 298 ? -5.020 -6.478 -4.792 1.00 98.12 298 THR A N 1
ATOM 2208 C CA . THR A 1 298 ? -4.251 -5.226 -4.841 1.00 98.12 298 THR A CA 1
ATOM 2209 C C . THR A 1 298 ? -2.997 -5.361 -5.718 1.00 98.12 298 THR A C 1
ATOM 2211 O O . THR A 1 298 ? -2.469 -6.473 -5.883 1.00 98.12 298 THR A O 1
ATOM 2214 N N . PRO A 1 299 ? -2.457 -4.253 -6.266 1.00 98.31 299 PRO A N 1
ATOM 2215 C CA . PRO A 1 299 ? -1.165 -4.252 -6.954 1.00 98.31 299 PRO A CA 1
ATOM 2216 C C . PRO A 1 299 ? -0.052 -4.937 -6.152 1.00 98.31 299 PRO A C 1
ATOM 2218 O O . PRO A 1 299 ? 0.699 -5.749 -6.696 1.00 98.31 299 PRO A O 1
ATOM 2221 N N . ARG A 1 300 ? 0.031 -4.675 -4.843 1.00 96.69 300 ARG A N 1
ATOM 2222 C CA . ARG A 1 300 ? 1.005 -5.313 -3.943 1.00 96.69 300 ARG A CA 1
ATOM 2223 C C . ARG A 1 300 ? 0.848 -6.825 -3.876 1.00 96.69 300 ARG A C 1
ATOM 2225 O O . ARG A 1 300 ? 1.857 -7.525 -3.901 1.00 96.69 300 ARG A O 1
ATOM 2232 N N . THR A 1 301 ? -0.378 -7.338 -3.805 1.00 98.00 301 THR A N 1
ATOM 2233 C CA . THR A 1 301 ? -0.635 -8.785 -3.827 1.00 98.00 301 THR A CA 1
ATOM 2234 C C . THR A 1 301 ? -0.113 -9.408 -5.124 1.00 98.00 301 THR A C 1
ATOM 2236 O O . THR A 1 301 ? 0.635 -10.384 -5.088 1.00 98.00 301 THR A O 1
ATOM 2239 N N . LEU A 1 302 ? -0.435 -8.814 -6.274 1.00 98.50 302 LEU A N 1
ATOM 2240 C CA . LEU A 1 302 ? -0.039 -9.334 -7.588 1.00 98.50 302 LEU A CA 1
ATOM 2241 C C . LEU A 1 302 ? 1.476 -9.256 -7.818 1.00 98.50 302 LEU A C 1
ATOM 2243 O O . LEU A 1 302 ? 2.074 -10.198 -8.339 1.00 98.50 302 LEU A O 1
ATOM 2247 N N . ALA A 1 303 ? 2.121 -8.186 -7.352 1.00 98.06 303 ALA A N 1
ATOM 2248 C CA . ALA A 1 303 ? 3.575 -8.062 -7.371 1.00 98.06 303 ALA A CA 1
ATOM 2249 C C . ALA A 1 303 ? 4.260 -9.165 -6.538 1.00 98.06 303 ALA A C 1
ATOM 2251 O O . ALA A 1 303 ? 5.265 -9.737 -6.963 1.00 98.06 303 ALA A O 1
ATOM 2252 N N . GLN A 1 304 ? 3.700 -9.526 -5.377 1.00 97.50 304 GLN A N 1
ATOM 2253 C CA . GLN A 1 304 ? 4.214 -10.633 -4.560 1.00 97.50 304 GLN A CA 1
ATOM 2254 C C . GLN A 1 304 ? 4.076 -11.987 -5.262 1.00 97.50 304 GLN A C 1
ATOM 2256 O O . GLN A 1 304 ? 4.962 -12.825 -5.118 1.00 97.50 304 GLN A O 1
ATOM 2261 N N . ILE A 1 305 ? 3.016 -12.208 -6.048 1.00 98.19 305 ILE A N 1
ATOM 2262 C CA . ILE A 1 305 ? 2.845 -13.450 -6.823 1.00 98.19 305 ILE A CA 1
ATOM 2263 C C . ILE A 1 305 ? 3.965 -13.608 -7.856 1.00 98.19 305 ILE A C 1
ATOM 2265 O O . ILE A 1 305 ? 4.531 -14.698 -7.967 1.00 98.19 305 ILE A O 1
ATOM 2269 N N . VAL A 1 306 ? 4.339 -12.532 -8.557 1.00 98.38 306 VAL A N 1
ATOM 2270 C CA . VAL A 1 306 ? 5.474 -12.534 -9.500 1.00 98.38 306 VAL A CA 1
ATOM 2271 C C . VAL A 1 306 ? 6.757 -12.975 -8.788 1.00 98.38 306 VAL A C 1
ATOM 2273 O O . VAL A 1 306 ? 7.397 -13.948 -9.184 1.00 98.38 306 VAL A O 1
ATOM 2276 N N . HIS A 1 307 ? 7.092 -12.345 -7.662 1.00 96.88 307 HIS A N 1
ATOM 2277 C CA . HIS A 1 307 ? 8.302 -12.691 -6.912 1.00 96.88 307 HIS A CA 1
ATOM 2278 C C . HIS A 1 307 ? 8.261 -14.094 -6.290 1.00 96.88 307 HIS A C 1
ATOM 2280 O O . HIS A 1 307 ? 9.260 -14.818 -6.322 1.00 96.88 307 HIS A O 1
ATOM 2286 N N . ALA A 1 308 ? 7.110 -14.513 -5.766 1.00 97.00 308 ALA A N 1
ATOM 2287 C CA . ALA A 1 308 ? 6.925 -15.846 -5.209 1.00 97.00 308 ALA A CA 1
ATOM 2288 C C . ALA A 1 308 ? 6.996 -16.944 -6.283 1.00 97.00 308 ALA A C 1
ATOM 2290 O O . ALA A 1 308 ? 7.387 -18.071 -5.960 1.00 97.00 308 ALA A O 1
ATOM 2291 N N . THR A 1 309 ? 6.672 -16.631 -7.543 1.00 97.75 309 THR A N 1
ATOM 2292 C CA . THR A 1 309 ? 6.854 -17.531 -8.697 1.00 97.75 309 THR A CA 1
ATOM 2293 C C . THR A 1 309 ? 8.338 -17.763 -8.974 1.00 97.75 309 THR A C 1
ATOM 2295 O O . THR A 1 309 ? 8.746 -18.901 -9.191 1.00 97.75 309 THR A O 1
ATOM 2298 N N . SER A 1 310 ? 9.175 -16.731 -8.836 1.00 94.75 310 SER A N 1
ATOM 2299 C CA . SER A 1 310 ? 10.642 -16.852 -8.893 1.00 94.75 310 SER A CA 1
ATOM 2300 C C . SER A 1 310 ? 11.267 -17.509 -7.649 1.00 94.75 310 SER A C 1
ATOM 2302 O O . SER A 1 310 ? 12.490 -17.601 -7.549 1.00 94.75 310 SER A O 1
ATOM 2304 N N . GLY A 1 311 ? 10.455 -17.952 -6.683 1.00 94.38 311 GLY A N 1
ATOM 2305 C CA . GLY A 1 311 ? 10.905 -18.623 -5.461 1.00 94.38 311 GLY A CA 1
ATOM 2306 C C . GLY A 1 311 ? 11.238 -17.694 -4.290 1.00 94.38 311 GLY A C 1
ATOM 2307 O O . GLY A 1 311 ? 11.726 -18.180 -3.270 1.00 94.38 311 GLY A O 1
ATOM 2308 N N . ALA A 1 312 ? 10.975 -16.386 -4.395 1.00 94.88 312 ALA A N 1
ATOM 2309 C CA . ALA A 1 312 ? 11.176 -15.465 -3.279 1.00 94.88 312 ALA A CA 1
ATOM 2310 C C . ALA A 1 312 ? 10.134 -15.688 -2.169 1.00 94.88 312 ALA A C 1
ATOM 2312 O O . ALA A 1 312 ? 8.977 -16.029 -2.429 1.00 94.88 312 ALA A O 1
ATOM 2313 N N . ALA A 1 313 ? 10.543 -15.473 -0.918 1.00 94.19 313 ALA A N 1
ATOM 2314 C CA . ALA A 1 313 ? 9.611 -15.449 0.202 1.00 94.19 313 ALA A CA 1
ATOM 2315 C C . ALA A 1 313 ? 8.747 -14.173 0.138 1.00 94.19 313 ALA A C 1
ATOM 2317 O O . ALA A 1 313 ? 9.290 -13.106 -0.160 1.00 94.19 313 ALA A O 1
ATOM 2318 N N . PRO A 1 314 ? 7.434 -14.249 0.427 1.00 92.88 314 PRO A N 1
ATOM 2319 C CA . PRO A 1 314 ? 6.588 -13.064 0.467 1.00 92.88 314 PRO A CA 1
ATOM 2320 C C . PRO A 1 314 ? 7.048 -12.062 1.532 1.00 92.88 314 PRO A C 1
ATOM 2322 O O . PRO A 1 314 ? 7.342 -12.433 2.668 1.00 92.88 314 PRO A O 1
ATOM 2325 N N . THR A 1 315 ? 7.042 -10.785 1.171 1.00 96.38 315 THR A N 1
ATOM 2326 C CA . THR A 1 315 ? 7.358 -9.651 2.055 1.00 96.38 315 THR A CA 1
ATOM 2327 C C . THR A 1 315 ? 6.110 -8.788 2.273 1.00 96.38 315 THR A C 1
ATOM 2329 O O . THR A 1 315 ? 5.054 -9.028 1.667 1.00 96.38 315 THR A O 1
ATOM 2332 N N . ARG A 1 316 ? 6.186 -7.772 3.137 1.00 96.19 316 ARG A N 1
ATOM 2333 C CA . ARG A 1 316 ? 5.124 -6.768 3.291 1.00 96.19 316 ARG A CA 1
ATOM 2334 C C . ARG A 1 316 ? 5.681 -5.366 3.091 1.00 96.19 316 ARG A C 1
ATOM 2336 O O . ARG A 1 316 ? 6.661 -4.986 3.717 1.00 96.19 316 ARG A O 1
ATOM 2343 N N . ILE A 1 317 ? 5.038 -4.612 2.207 1.00 97.38 317 ILE A N 1
ATOM 2344 C CA . ILE A 1 317 ? 5.366 -3.211 1.945 1.00 97.38 317 ILE A CA 1
ATOM 2345 C C . ILE A 1 317 ? 4.533 -2.353 2.888 1.00 97.38 317 ILE A C 1
ATOM 2347 O O . ILE A 1 317 ? 3.313 -2.543 2.957 1.00 97.38 317 ILE A O 1
ATOM 2351 N N . VAL A 1 318 ? 5.198 -1.452 3.603 1.00 97.56 318 VAL A N 1
ATOM 2352 C CA . VAL A 1 318 ? 4.580 -0.528 4.548 1.00 97.56 318 VAL A CA 1
ATOM 2353 C C . VAL A 1 318 ? 4.999 0.905 4.247 1.00 97.56 318 VAL A C 1
ATOM 2355 O O . VAL A 1 318 ? 6.173 1.174 3.994 1.00 97.56 318 VAL A O 1
ATOM 2358 N N . THR A 1 319 ? 4.043 1.826 4.291 1.00 98.00 319 THR A N 1
ATOM 2359 C CA . THR A 1 319 ? 4.297 3.267 4.247 1.00 98.00 319 THR A CA 1
ATOM 2360 C C . THR A 1 319 ? 4.187 3.832 5.657 1.00 98.00 319 THR A C 1
ATOM 2362 O O . THR A 1 319 ? 3.134 3.724 6.280 1.00 98.00 319 THR A O 1
ATOM 2365 N N . ILE A 1 320 ? 5.265 4.429 6.154 1.00 97.88 320 ILE A N 1
ATOM 2366 C CA . ILE A 1 320 ? 5.309 5.145 7.424 1.00 97.88 320 ILE A CA 1
ATOM 2367 C C . ILE A 1 320 ? 5.197 6.655 7.178 1.00 97.88 320 ILE A C 1
ATOM 2369 O O . ILE A 1 320 ? 5.908 7.218 6.341 1.00 97.88 320 ILE A O 1
ATOM 2373 N N . ARG A 1 321 ? 4.260 7.294 7.879 1.00 97.56 321 ARG A N 1
ATOM 2374 C CA . ARG A 1 321 ? 3.910 8.719 7.765 1.00 97.56 321 ARG A CA 1
ATOM 2375 C C . ARG A 1 321 ? 3.375 9.228 9.118 1.00 97.56 321 ARG A C 1
ATOM 2377 O O . ARG A 1 321 ? 3.553 8.549 10.125 1.00 97.56 321 ARG A O 1
ATOM 2384 N N . GLY A 1 322 ? 2.736 10.397 9.151 1.00 96.81 322 GLY A N 1
ATOM 2385 C CA . GLY A 1 322 ? 2.222 11.022 10.376 1.00 96.81 322 GLY A CA 1
ATOM 2386 C C . GLY A 1 322 ? 3.187 12.092 10.873 1.00 96.81 322 GLY A C 1
ATOM 2387 O O . GLY A 1 322 ? 3.700 12.860 10.059 1.00 96.81 322 GLY A O 1
ATOM 2388 N N . ASP A 1 323 ? 3.476 12.105 12.172 1.00 97.62 323 ASP A N 1
ATOM 2389 C CA . ASP A 1 323 ? 4.409 13.045 12.806 1.00 97.62 323 ASP A CA 1
ATOM 2390 C C . ASP A 1 323 ? 5.872 12.675 12.517 1.00 97.62 323 ASP A C 1
ATOM 2392 O O . ASP A 1 323 ? 6.657 12.301 13.392 1.00 97.62 323 ASP A O 1
ATOM 2396 N N . VAL A 1 324 ? 6.244 12.732 11.243 1.00 97.62 324 VAL A N 1
ATOM 2397 C CA . VAL A 1 324 ? 7.589 12.466 10.733 1.00 97.62 324 VAL A CA 1
ATOM 2398 C C . VAL A 1 324 ? 7.990 13.571 9.766 1.00 97.62 324 VAL A C 1
ATOM 2400 O O . VAL A 1 324 ? 7.156 14.121 9.053 1.00 97.62 324 VAL A O 1
ATOM 2403 N N . GLN A 1 325 ? 9.285 13.877 9.692 1.00 95.81 325 GLN A N 1
ATOM 2404 C CA . GLN A 1 325 ? 9.785 14.933 8.801 1.00 95.81 325 GLN A CA 1
ATOM 2405 C C . GLN A 1 325 ? 9.542 14.610 7.321 1.00 95.81 325 GLN A C 1
ATOM 2407 O O . GLN A 1 325 ? 9.203 15.487 6.529 1.00 95.81 325 GLN A O 1
ATOM 2412 N N . HIS A 1 326 ? 9.715 13.338 6.954 1.00 95.25 326 HIS A N 1
ATOM 2413 C CA . HIS A 1 326 ? 9.501 12.830 5.606 1.00 95.25 326 HIS A CA 1
ATOM 2414 C C . HIS A 1 326 ? 8.903 11.428 5.678 1.00 95.25 326 HIS A C 1
ATOM 2416 O O . HIS A 1 326 ? 9.388 10.582 6.428 1.00 95.25 326 HIS A O 1
ATOM 2422 N N . GLU A 1 327 ? 7.873 11.177 4.873 1.00 96.25 327 GLU A N 1
ATOM 2423 C CA . GLU A 1 327 ? 7.304 9.839 4.721 1.00 96.25 327 GLU A CA 1
ATOM 2424 C C . GLU A 1 327 ? 8.287 8.876 4.036 1.00 96.25 327 GLU A C 1
ATOM 2426 O O . GLU A 1 327 ? 9.120 9.271 3.210 1.00 96.25 327 GLU A O 1
ATOM 2431 N N . ALA A 1 328 ? 8.151 7.591 4.352 1.00 97.31 328 ALA A N 1
ATOM 2432 C CA . ALA A 1 328 ? 8.947 6.531 3.753 1.00 97.31 328 ALA A CA 1
ATOM 2433 C C . ALA A 1 328 ? 8.088 5.299 3.470 1.00 97.31 328 ALA A C 1
ATOM 2435 O O . ALA A 1 328 ? 7.251 4.899 4.271 1.00 97.31 328 ALA A O 1
ATOM 2436 N N . THR A 1 329 ? 8.318 4.654 2.334 1.00 98.06 329 THR A N 1
ATOM 2437 C CA . THR A 1 329 ? 7.759 3.346 2.002 1.00 98.06 329 THR A CA 1
ATOM 2438 C C . THR A 1 329 ? 8.884 2.330 1.940 1.00 98.06 329 THR A C 1
ATOM 2440 O O . THR A 1 329 ? 9.782 2.424 1.100 1.00 98.06 329 THR A O 1
ATOM 2443 N N . VAL A 1 330 ? 8.820 1.350 2.835 1.00 97.75 330 VAL A N 1
ATOM 2444 C CA . VAL A 1 330 ? 9.817 0.290 2.980 1.00 97.75 330 VAL A CA 1
ATOM 2445 C C . VAL A 1 330 ? 9.172 -1.075 2.811 1.00 97.75 330 VAL A C 1
ATOM 2447 O O . VAL A 1 330 ? 7.954 -1.235 2.887 1.00 97.75 330 VAL A O 1
ATOM 2450 N N . GLU A 1 331 ? 9.996 -2.084 2.580 1.00 97.94 331 GLU A N 1
ATOM 2451 C CA . GLU A 1 331 ? 9.552 -3.461 2.447 1.00 97.94 331 GLU A CA 1
ATOM 2452 C C . GLU A 1 331 ? 10.217 -4.309 3.533 1.00 97.94 331 GLU A C 1
ATOM 2454 O O . GLU A 1 331 ? 11.424 -4.247 3.749 1.00 97.94 331 GLU A O 1
ATOM 2459 N N . LEU A 1 332 ? 9.408 -5.079 4.256 1.00 97.75 332 LEU A N 1
ATOM 2460 C CA . LEU A 1 332 ? 9.821 -5.846 5.424 1.00 97.75 332 LEU A CA 1
ATOM 2461 C C . LEU A 1 332 ? 9.708 -7.350 5.138 1.00 97.75 332 LEU A C 1
ATOM 2463 O O . LEU A 1 332 ? 8.686 -7.793 4.592 1.00 97.75 332 LEU A O 1
ATOM 2467 N N . PRO A 1 333 ? 10.722 -8.156 5.496 1.00 96.50 333 PRO A N 1
ATOM 2468 C CA . PRO A 1 333 ? 10.613 -9.605 5.418 1.00 96.50 333 PRO A CA 1
ATOM 2469 C C . PRO A 1 333 ? 9.660 -10.131 6.503 1.00 96.50 333 PRO A C 1
ATOM 2471 O O . PRO A 1 333 ? 9.421 -9.469 7.511 1.00 96.50 333 PRO A O 1
ATOM 2474 N N . ALA A 1 334 ? 9.097 -11.323 6.298 1.00 93.25 334 ALA A N 1
ATOM 2475 C CA . ALA A 1 334 ? 8.104 -11.899 7.210 1.00 93.25 334 ALA A CA 1
ATOM 2476 C C . ALA A 1 334 ? 8.638 -12.162 8.634 1.00 93.25 334 ALA A C 1
ATOM 2478 O O . ALA A 1 334 ? 7.857 -12.161 9.580 1.00 93.25 334 ALA A O 1
ATOM 2479 N N . ASP A 1 335 ? 9.947 -12.376 8.781 1.00 93.81 335 ASP A N 1
ATOM 2480 C CA . ASP A 1 335 ? 10.666 -12.542 10.052 1.00 93.81 335 ASP A CA 1
ATOM 2481 C C . ASP A 1 335 ? 11.229 -11.222 10.615 1.00 93.81 335 ASP A C 1
ATOM 2483 O O . ASP A 1 335 ? 11.929 -11.233 11.626 1.00 93.81 335 ASP A O 1
ATOM 2487 N N . GLY A 1 336 ? 10.937 -10.094 9.960 1.00 95.94 336 GLY A N 1
ATOM 2488 C CA . GLY A 1 336 ? 11.291 -8.755 10.420 1.00 95.94 336 GLY A CA 1
ATOM 2489 C C . GLY A 1 336 ? 10.299 -8.186 11.436 1.00 95.94 336 GLY A C 1
ATOM 2490 O O . GLY A 1 336 ? 9.469 -8.898 11.997 1.00 95.94 336 GLY A O 1
ATOM 2491 N N . SER A 1 337 ? 10.369 -6.871 11.638 1.00 97.56 337 SER A N 1
ATOM 2492 C CA . SER A 1 337 ? 9.578 -6.137 12.630 1.00 97.56 337 SER A CA 1
ATOM 2493 C C . SER A 1 337 ? 9.119 -4.790 12.066 1.00 97.56 337 SER A C 1
ATOM 2495 O O . SER A 1 337 ? 9.842 -4.175 11.275 1.00 97.56 337 SER A O 1
ATOM 2497 N N . LEU A 1 338 ? 7.935 -4.302 12.456 1.00 97.94 338 LEU A N 1
ATOM 2498 C CA . LEU A 1 338 ? 7.487 -2.952 12.084 1.00 97.94 338 LEU A CA 1
ATOM 2499 C C . LEU A 1 338 ? 8.417 -1.866 12.648 1.00 97.94 338 LEU A C 1
ATOM 2501 O O . LEU A 1 338 ? 8.529 -0.796 12.051 1.00 97.94 338 LEU A O 1
ATOM 2505 N N . ALA A 1 339 ? 9.144 -2.147 13.734 1.00 97.44 339 ALA A N 1
ATOM 2506 C CA . ALA A 1 339 ? 10.137 -1.243 14.306 1.00 97.44 339 ALA A CA 1
ATOM 2507 C C . ALA A 1 339 ? 11.231 -0.871 13.293 1.00 97.44 339 ALA A C 1
ATOM 2509 O O . ALA A 1 339 ? 11.682 0.273 13.279 1.00 97.44 339 ALA A O 1
ATOM 2510 N N . THR A 1 340 ? 11.583 -1.791 12.387 1.00 97.38 340 THR A N 1
ATOM 2511 C CA . THR A 1 340 ? 12.529 -1.529 11.295 1.00 97.38 340 THR A CA 1
ATOM 2512 C C . THR A 1 340 ? 12.018 -0.438 10.356 1.00 97.38 340 THR A C 1
ATOM 2514 O O . THR A 1 340 ? 12.807 0.373 9.890 1.00 97.38 340 THR A O 1
ATOM 2517 N N . ALA A 1 341 ? 10.707 -0.337 10.108 1.00 96.44 341 ALA A N 1
ATOM 2518 C CA . ALA A 1 341 ? 10.175 0.740 9.271 1.00 96.44 341 ALA A CA 1
ATOM 2519 C C . ALA A 1 341 ? 10.370 2.128 9.896 1.00 96.44 341 ALA A C 1
ATOM 2521 O O . ALA A 1 341 ? 10.593 3.095 9.171 1.00 96.44 341 ALA A O 1
ATOM 2522 N N . ARG A 1 342 ? 10.368 2.225 11.232 1.00 95.38 342 ARG A N 1
ATOM 2523 C CA . ARG A 1 342 ? 10.652 3.478 11.946 1.00 95.38 342 ARG A CA 1
ATOM 2524 C C . ARG A 1 342 ? 12.091 3.956 11.750 1.00 95.38 342 ARG A C 1
ATOM 2526 O O . ARG A 1 342 ? 12.332 5.152 11.810 1.00 95.38 342 ARG A O 1
ATOM 2533 N N . GLU A 1 343 ? 13.035 3.061 11.471 1.00 95.56 343 GLU A N 1
ATOM 2534 C CA . GLU A 1 343 ? 14.431 3.431 11.192 1.00 95.56 343 GLU A CA 1
ATOM 2535 C C . GLU A 1 343 ? 14.591 4.203 9.869 1.00 95.56 343 GLU A C 1
ATOM 2537 O O . GLU A 1 343 ? 15.608 4.862 9.669 1.00 95.56 343 GLU A O 1
ATOM 2542 N N . ALA A 1 344 ? 13.593 4.154 8.975 1.00 94.62 344 ALA A N 1
ATOM 2543 C CA . ALA A 1 344 ? 13.605 4.882 7.706 1.00 94.62 344 ALA A CA 1
ATOM 2544 C C . ALA A 1 344 ? 13.139 6.343 7.814 1.00 94.62 344 ALA A C 1
ATOM 2546 O O . ALA A 1 344 ? 13.181 7.059 6.813 1.00 94.62 344 ALA A O 1
ATOM 2547 N N . VAL A 1 345 ? 12.678 6.786 8.989 1.00 95.94 345 VAL A N 1
ATOM 2548 C CA . VAL A 1 345 ? 12.118 8.128 9.194 1.00 95.94 345 VAL A CA 1
ATOM 2549 C C . VAL A 1 345 ? 12.680 8.804 10.436 1.00 95.94 345 VAL A C 1
ATOM 2551 O O . VAL A 1 345 ? 13.056 8.165 11.417 1.00 95.94 345 VAL A O 1
ATOM 2554 N N . THR A 1 346 ? 12.663 10.133 10.410 1.00 96.44 346 THR A N 1
ATOM 2555 C CA . THR A 1 346 ? 12.890 10.966 11.593 1.00 96.44 346 THR A CA 1
ATOM 2556 C C . THR A 1 346 ? 11.537 11.415 12.130 1.00 96.44 346 THR A C 1
ATOM 2558 O O . THR A 1 346 ? 10.805 12.111 11.427 1.00 96.44 346 THR A O 1
ATOM 2561 N N . VAL A 1 347 ? 11.211 11.017 13.362 1.00 96.88 347 VAL A N 1
ATOM 2562 C CA . VAL A 1 347 ? 9.997 11.457 14.072 1.00 96.88 347 VAL A CA 1
ATOM 2563 C C . VAL A 1 347 ? 10.107 12.946 14.393 1.00 96.88 347 VAL A C 1
ATOM 2565 O O . VAL A 1 347 ? 11.170 13.406 14.816 1.00 96.88 347 VAL A O 1
ATOM 2568 N N . ASP A 1 348 ? 9.026 13.694 14.182 1.00 95.00 348 ASP A N 1
ATOM 2569 C CA . ASP A 1 348 ? 8.920 15.066 14.667 1.00 95.00 348 ASP A CA 1
ATOM 2570 C C . ASP A 1 348 ? 8.557 15.043 16.158 1.00 95.00 348 ASP A C 1
ATOM 2572 O O . ASP A 1 348 ? 7.556 14.450 16.556 1.00 95.00 348 ASP A O 1
ATOM 2576 N N . GLY A 1 349 ? 9.398 15.628 17.007 1.00 94.50 349 GLY A N 1
ATOM 2577 C CA . GLY A 1 349 ? 9.258 15.516 18.460 1.00 94.50 349 GLY A CA 1
ATOM 2578 C C . GLY A 1 349 ? 9.607 14.125 19.013 1.00 94.50 349 GLY A C 1
ATOM 2579 O O . GLY A 1 349 ? 10.565 13.479 18.583 1.00 94.50 349 GLY A O 1
ATOM 2580 N N . THR A 1 350 ? 8.874 13.687 20.041 1.00 96.19 350 THR A N 1
ATOM 2581 C CA . THR A 1 350 ? 9.107 12.400 20.725 1.00 96.19 350 THR A CA 1
ATOM 2582 C C . THR A 1 350 ? 8.032 11.397 20.333 1.00 96.19 350 THR A C 1
ATOM 2584 O O . THR A 1 350 ? 6.852 11.705 20.437 1.00 96.19 350 THR A O 1
ATOM 2587 N N . PHE A 1 351 ? 8.430 10.196 19.907 1.00 97.50 351 PHE A N 1
ATOM 2588 C CA . PHE A 1 351 ? 7.500 9.110 19.585 1.00 97.50 351 PHE A CA 1
ATOM 2589 C C . PHE A 1 351 ? 6.661 8.724 20.808 1.00 97.50 351 PHE A C 1
ATOM 2591 O O . PHE A 1 351 ? 7.234 8.342 21.829 1.00 97.50 351 PHE A O 1
ATOM 2598 N N . LYS A 1 352 ? 5.332 8.758 20.666 1.00 97.25 352 LYS A N 1
ATOM 2599 C CA . LYS A 1 352 ? 4.376 8.314 21.686 1.00 97.25 352 LYS A CA 1
ATOM 2600 C C . LYS A 1 352 ? 3.811 6.939 21.342 1.00 97.25 352 LYS A C 1
ATOM 2602 O O . LYS A 1 352 ? 3.914 6.004 22.131 1.00 97.25 352 LYS A O 1
ATOM 2607 N N . CYS A 1 353 ? 3.238 6.803 20.147 1.00 98.06 353 CYS A N 1
ATOM 2608 C CA . CYS A 1 353 ? 2.686 5.545 19.646 1.00 98.06 353 CYS A CA 1
ATOM 2609 C C . CYS A 1 353 ? 2.556 5.565 18.114 1.00 98.06 353 CYS A C 1
ATOM 2611 O O . CYS A 1 353 ? 2.976 6.514 17.450 1.00 98.06 353 CYS A O 1
ATOM 2613 N N . ALA A 1 354 ? 1.986 4.509 17.538 1.00 98.38 354 ALA A N 1
ATOM 2614 C CA . ALA A 1 354 ? 1.623 4.473 16.128 1.00 98.38 354 ALA A CA 1
ATOM 2615 C C . ALA A 1 354 ? 0.222 3.892 15.927 1.00 98.38 354 ALA A C 1
ATOM 2617 O O . ALA A 1 354 ? -0.162 2.952 16.618 1.00 98.38 354 ALA A O 1
ATOM 2618 N N . CYS A 1 355 ? -0.504 4.400 14.935 1.00 98.38 355 CYS A N 1
ATOM 2619 C CA . CYS A 1 355 ? -1.690 3.766 14.379 1.00 98.38 355 CYS A CA 1
ATOM 2620 C C . CYS A 1 355 ? -1.272 2.903 13.179 1.00 98.38 355 CYS A C 1
ATOM 2622 O O . CYS A 1 355 ? -0.821 3.399 12.145 1.00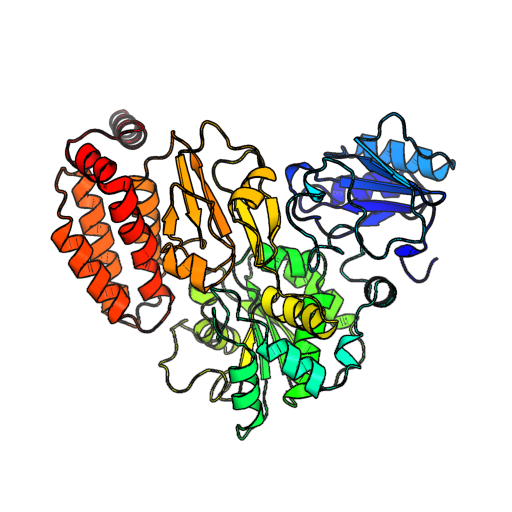 98.38 355 CYS A O 1
ATOM 2624 N N . VAL A 1 356 ? -1.361 1.584 13.330 1.00 98.25 3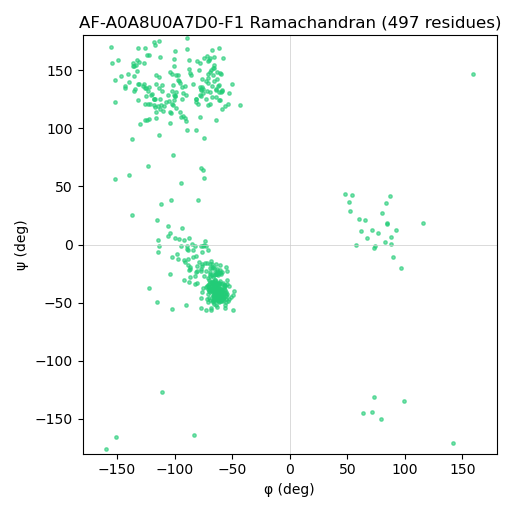56 VAL A N 1
ATOM 2625 C CA . VAL A 1 356 ? -0.927 0.611 12.323 1.00 98.25 356 VAL A CA 1
ATOM 2626 C C . VAL A 1 356 ? -2.150 0.030 11.627 1.00 98.25 356 VAL A C 1
ATOM 2628 O O . VAL A 1 356 ? -3.021 -0.558 12.270 1.00 98.25 356 VAL A O 1
ATOM 2631 N N . GLY A 1 357 ? -2.198 0.151 10.301 1.00 94.81 357 GLY A N 1
ATOM 2632 C CA . GLY A 1 357 ? -3.290 -0.360 9.475 1.00 94.81 357 GLY A CA 1
ATOM 2633 C C . GLY A 1 357 ? -4.113 0.692 8.740 1.00 94.81 357 GLY A C 1
ATOM 2634 O O . GLY A 1 357 ? -5.207 0.353 8.306 1.00 94.81 357 GLY A O 1
ATOM 2635 N N . GLY A 1 358 ? -3.602 1.916 8.584 1.00 91.81 358 GLY A N 1
ATOM 2636 C CA . GLY A 1 358 ? -4.276 2.984 7.840 1.00 91.81 358 GLY A CA 1
ATOM 2637 C C . GLY A 1 358 ? -5.370 3.667 8.652 1.00 91.81 358 GLY A C 1
ATOM 2638 O O . GLY A 1 358 ? -5.281 3.740 9.874 1.00 91.81 358 GLY A O 1
ATOM 2639 N N . GLN A 1 359 ? -6.404 4.160 7.965 1.00 93.81 359 GLN A N 1
ATOM 2640 C CA . GLN A 1 359 ? -7.477 4.957 8.570 1.00 93.81 359 GLN A CA 1
ATOM 2641 C C . GLN A 1 359 ? -8.106 4.258 9.786 1.00 93.81 359 GLN A C 1
ATOM 2643 O O . GLN A 1 359 ? -8.247 4.834 10.856 1.00 93.81 359 GLN A O 1
ATOM 2648 N N . PHE A 1 360 ? -8.425 2.973 9.650 1.00 95.31 360 PHE A N 1
ATOM 2649 C CA . PHE A 1 360 ? -8.993 2.171 10.733 1.00 95.31 360 PHE A CA 1
ATOM 2650 C C . PHE A 1 360 ? -7.956 1.237 11.364 1.00 95.31 360 PHE A C 1
ATOM 2652 O O . PHE A 1 360 ? -8.241 0.079 11.682 1.00 95.31 360 PHE A O 1
ATOM 2659 N N . GLY A 1 361 ? -6.721 1.721 11.498 1.00 96.50 361 GLY A N 1
ATOM 2660 C CA . GLY A 1 361 ? -5.638 1.017 12.169 1.00 96.50 361 GLY A CA 1
ATOM 2661 C C . GLY A 1 361 ? -5.847 0.872 13.680 1.00 96.50 361 GLY A C 1
ATOM 2662 O O . GLY A 1 361 ? -6.731 1.480 14.277 1.00 96.50 361 GLY A O 1
ATOM 2663 N N . GLY A 1 362 ? -5.036 0.019 14.301 1.00 98.12 362 GLY A N 1
ATOM 2664 C CA . GLY A 1 362 ? -4.966 -0.096 15.759 1.00 98.12 362 GLY A CA 1
ATOM 2665 C C . GLY A 1 362 ? -3.828 0.756 16.304 1.00 98.12 362 GLY A C 1
ATOM 2666 O O . GLY A 1 362 ? -2.752 0.789 15.702 1.00 98.12 362 GLY A O 1
ATOM 2667 N N . LEU A 1 363 ? -4.054 1.435 17.426 1.00 98.50 363 LEU A N 1
ATOM 2668 C CA . LEU A 1 363 ? -3.005 2.143 18.147 1.00 98.50 363 LEU A CA 1
ATOM 2669 C C . LEU A 1 363 ? -2.140 1.141 18.911 1.00 98.50 363 LEU A C 1
ATOM 2671 O O . LEU A 1 363 ? -2.653 0.258 19.587 1.00 98.50 363 LEU A O 1
ATOM 2675 N N . THR A 1 364 ? -0.824 1.304 18.842 1.00 98.31 364 THR A N 1
ATOM 2676 C CA . THR A 1 364 ? 0.131 0.517 19.626 1.00 98.31 364 THR A CA 1
ATOM 2677 C C . THR A 1 364 ? 1.312 1.385 20.068 1.00 98.31 364 THR A C 1
ATOM 2679 O O . THR A 1 364 ? 1.847 2.154 19.260 1.00 98.31 364 THR A O 1
ATOM 2682 N N . PRO A 1 365 ? 1.763 1.286 21.333 1.00 97.50 365 PRO A N 1
ATOM 2683 C CA . PRO A 1 365 ? 3.016 1.900 21.770 1.00 97.50 365 PRO A CA 1
ATOM 2684 C C . PRO A 1 365 ? 4.249 1.108 21.298 1.00 97.50 365 PRO A C 1
ATOM 2686 O O . PRO A 1 365 ? 5.362 1.634 21.320 1.00 97.50 365 PRO A O 1
ATOM 2689 N N . ASP A 1 366 ? 4.066 -0.147 20.877 1.00 96.19 366 ASP A N 1
ATOM 2690 C CA . ASP A 1 366 ? 5.143 -1.055 20.494 1.00 96.19 366 ASP A CA 1
ATOM 2691 C C . ASP A 1 366 ? 5.040 -1.451 19.017 1.00 96.19 366 ASP A C 1
ATOM 2693 O O . ASP A 1 366 ? 4.013 -1.943 18.545 1.00 96.19 366 ASP A O 1
ATOM 2697 N N . LEU A 1 367 ? 6.129 -1.227 18.284 1.00 97.44 367 LEU A N 1
ATOM 2698 C CA . LEU A 1 367 ? 6.267 -1.619 16.885 1.00 97.44 367 LEU A CA 1
ATOM 2699 C C . LEU A 1 367 ? 7.069 -2.914 16.726 1.00 97.44 367 LEU A C 1
ATOM 2701 O O . LEU A 1 367 ? 7.328 -3.307 15.588 1.00 97.44 367 LEU A O 1
ATOM 2705 N N . ASP A 1 368 ? 7.451 -3.596 17.811 1.00 97.44 368 ASP A N 1
ATOM 2706 C CA . ASP A 1 368 ? 8.090 -4.911 17.740 1.00 97.44 368 ASP A CA 1
ATOM 2707 C C . ASP A 1 368 ? 7.100 -6.036 17.384 1.00 97.44 368 ASP A C 1
ATOM 2709 O O . ASP A 1 368 ? 6.885 -7.005 18.109 1.00 97.44 368 ASP A O 1
ATOM 2713 N N . ILE A 1 369 ? 6.445 -5.867 16.237 1.00 98.12 369 ILE A N 1
ATOM 2714 C CA . ILE A 1 369 ? 5.398 -6.732 15.705 1.00 98.12 369 ILE A CA 1
ATOM 2715 C C . ILE A 1 369 ? 5.871 -7.240 14.347 1.00 98.12 369 ILE A C 1
ATOM 2717 O O . ILE A 1 369 ? 6.256 -6.460 13.472 1.00 98.12 369 ILE A O 1
ATOM 2721 N N . ALA A 1 370 ? 5.824 -8.556 14.141 1.00 97.69 370 ALA A N 1
ATOM 2722 C CA . ALA A 1 370 ? 6.165 -9.133 12.847 1.00 97.69 370 ALA A CA 1
ATOM 2723 C C . ALA A 1 370 ? 5.145 -8.702 11.772 1.00 97.69 370 ALA A C 1
ATOM 2725 O O . ALA A 1 370 ? 3.941 -8.706 12.034 1.00 97.69 370 ALA A O 1
ATOM 2726 N N . PRO A 1 371 ? 5.564 -8.406 10.528 1.00 96.31 371 PRO A N 1
ATOM 2727 C CA . PRO A 1 371 ? 4.677 -7.905 9.474 1.00 96.31 371 PRO A CA 1
ATOM 2728 C C . PRO A 1 371 ? 3.849 -9.023 8.799 1.00 96.31 371 PRO A C 1
ATOM 2730 O O . PRO A 1 371 ? 3.614 -9.025 7.584 1.00 96.31 371 PRO A O 1
ATOM 2733 N N . THR A 1 372 ? 3.395 -10.002 9.580 1.00 95.75 372 THR A N 1
ATOM 2734 C CA . THR A 1 372 ? 2.556 -11.120 9.129 1.00 95.75 372 THR A CA 1
ATOM 2735 C C . THR A 1 372 ? 1.110 -10.904 9.573 1.00 95.75 372 THR A C 1
ATOM 2737 O O . THR A 1 372 ? 0.897 -10.311 10.627 1.00 95.75 372 THR A O 1
ATOM 2740 N N . PRO A 1 373 ? 0.102 -11.367 8.809 1.00 94.69 373 PRO A N 1
ATOM 2741 C CA . PRO A 1 373 ? -1.294 -11.165 9.194 1.00 94.69 373 PRO A CA 1
ATOM 2742 C C . PRO A 1 373 ? -1.631 -11.677 10.598 1.00 94.69 373 PRO A C 1
ATOM 2744 O O . PRO A 1 373 ? -2.274 -10.967 11.362 1.00 94.69 373 PRO A O 1
ATOM 2747 N N . ASP A 1 374 ? -1.128 -12.859 10.962 1.00 95.50 374 ASP A N 1
ATOM 2748 C CA . ASP A 1 374 ? -1.380 -13.462 12.273 1.00 95.50 374 ASP A CA 1
ATOM 2749 C C . ASP A 1 374 ? -0.806 -12.615 13.416 1.00 95.50 374 ASP A C 1
ATOM 2751 O O . ASP A 1 374 ? -1.477 -12.400 14.423 1.00 95.50 374 ASP A O 1
ATOM 2755 N N . ALA A 1 375 ? 0.420 -12.101 13.264 1.00 97.38 375 ALA A N 1
ATOM 2756 C CA . ALA A 1 375 ? 1.051 -11.261 14.281 1.00 97.38 375 ALA A CA 1
ATOM 2757 C C . ALA A 1 375 ? 0.373 -9.888 14.400 1.00 97.38 375 ALA A C 1
ATOM 2759 O O . ALA A 1 375 ? 0.153 -9.414 15.512 1.00 97.38 375 ALA A O 1
ATOM 2760 N N . LEU A 1 376 ? -0.003 -9.278 13.272 1.00 97.19 376 LEU A N 1
ATOM 2761 C CA . LEU A 1 376 ? -0.737 -8.009 13.249 1.00 97.19 376 LEU A CA 1
ATOM 2762 C C . LEU A 1 376 ? -2.117 -8.159 13.905 1.00 97.19 376 LEU A C 1
ATOM 2764 O O . LEU A 1 376 ? -2.478 -7.364 14.768 1.00 97.19 376 LEU A O 1
ATOM 2768 N N . GLY A 1 377 ? -2.848 -9.227 13.569 1.00 95.62 377 GLY A N 1
ATOM 2769 C CA . GLY A 1 377 ? -4.135 -9.539 14.186 1.00 95.62 377 GLY A CA 1
ATOM 2770 C C . GLY A 1 377 ? -4.021 -9.829 15.684 1.00 95.62 377 GLY A C 1
ATOM 2771 O O . GLY A 1 377 ? -4.842 -9.351 16.461 1.00 95.62 377 GLY A O 1
ATOM 2772 N N . ALA A 1 378 ? -2.981 -10.550 16.114 1.00 96.88 378 ALA A N 1
ATOM 2773 C CA . ALA A 1 378 ? -2.725 -10.811 17.532 1.00 96.88 378 ALA A CA 1
ATOM 2774 C C . ALA A 1 378 ? -2.389 -9.539 18.328 1.00 96.88 378 ALA A C 1
ATOM 2776 O O . ALA A 1 378 ? -2.700 -9.470 19.514 1.00 96.88 378 ALA A O 1
ATOM 2777 N N . ALA A 1 379 ? -1.777 -8.546 17.681 1.00 97.31 379 ALA A N 1
ATOM 2778 C CA . ALA A 1 379 ? -1.493 -7.240 18.267 1.00 97.31 379 ALA A CA 1
ATOM 2779 C C . ALA A 1 379 ? -2.675 -6.253 18.172 1.00 97.31 379 ALA A C 1
ATOM 2781 O O . ALA A 1 379 ? -2.543 -5.116 18.607 1.00 97.31 379 ALA A O 1
ATOM 2782 N N . GLY A 1 380 ? -3.814 -6.650 17.590 1.00 96.06 380 GLY A N 1
ATOM 2783 C CA . GLY A 1 380 ? -4.989 -5.782 17.456 1.00 96.06 380 GLY A CA 1
ATOM 2784 C C . GLY A 1 380 ? -4.837 -4.655 16.426 1.00 96.06 380 GLY A C 1
ATOM 2785 O O . GLY A 1 380 ? -5.665 -3.748 16.384 1.00 96.06 380 GLY A O 1
ATOM 2786 N N . VAL A 1 381 ? -3.808 -4.704 15.574 1.00 97.19 381 VAL A N 1
ATOM 2787 C CA . VAL A 1 381 ? -3.535 -3.688 14.546 1.00 97.19 381 VAL A CA 1
ATOM 2788 C C . VAL A 1 381 ? -4.023 -4.124 13.158 1.00 97.19 381 VAL A C 1
ATOM 2790 O O . VAL A 1 381 ? -4.374 -5.281 12.934 1.00 97.19 381 VAL A O 1
ATOM 2793 N N . GLY A 1 382 ? -4.080 -3.196 12.200 1.00 94.62 382 GLY A N 1
ATOM 2794 C CA . GLY A 1 382 ? -4.531 -3.481 10.835 1.00 94.62 382 GLY A CA 1
ATOM 2795 C C . GLY A 1 382 ? -3.411 -3.915 9.879 1.00 94.62 382 GLY A C 1
ATOM 2796 O O . GLY A 1 382 ? -2.218 -3.789 10.154 1.00 94.62 382 GLY A O 1
ATOM 2797 N N . THR A 1 383 ? -3.806 -4.419 8.708 1.00 94.56 383 THR A N 1
ATOM 2798 C CA . THR A 1 383 ? -2.909 -5.102 7.752 1.00 94.56 383 THR A CA 1
ATOM 2799 C C . THR A 1 383 ? -2.714 -4.367 6.423 1.00 94.56 383 THR A C 1
ATOM 2801 O O . THR A 1 383 ? -2.002 -4.865 5.538 1.00 94.56 383 THR A O 1
ATOM 2804 N N . GLU A 1 384 ? -3.295 -3.167 6.299 1.00 92.44 384 GLU A N 1
ATOM 2805 C CA . GLU A 1 384 ? -3.281 -2.317 5.097 1.00 92.44 384 GLU A CA 1
ATOM 2806 C C . GLU A 1 384 ? -1.860 -1.916 4.667 1.00 92.44 384 GLU A C 1
ATOM 2808 O O . GLU A 1 384 ? -1.601 -1.699 3.485 1.00 92.44 384 GLU A O 1
ATOM 2813 N N . GLY A 1 385 ? -0.894 -1.911 5.589 1.00 94.50 385 GLY A N 1
ATOM 2814 C CA . GLY A 1 385 ? 0.492 -1.526 5.308 1.00 94.50 385 GLY A CA 1
ATOM 2815 C C . GLY A 1 385 ? 0.710 -0.014 5.348 1.00 94.50 385 GLY A C 1
ATOM 2816 O O . GLY A 1 385 ? 1.505 0.517 4.581 1.00 94.50 385 GLY A O 1
ATOM 2817 N N . VAL A 1 386 ? 0.008 0.673 6.246 1.00 97.25 386 VAL A N 1
ATOM 2818 C CA . VAL A 1 386 ? 0.247 2.076 6.594 1.00 97.25 386 VAL A CA 1
ATOM 2819 C C . VAL A 1 386 ? 0.517 2.155 8.095 1.00 97.25 386 VAL A C 1
ATOM 2821 O O . VAL A 1 386 ? -0.163 1.483 8.871 1.00 97.25 386 VAL A O 1
ATOM 2824 N N . ILE A 1 387 ? 1.528 2.929 8.485 1.00 98.19 387 ILE A N 1
ATOM 2825 C CA . ILE A 1 387 ? 1.920 3.188 9.872 1.00 98.19 387 ILE A CA 1
ATOM 2826 C C . ILE A 1 387 ? 1.904 4.704 10.068 1.00 98.19 387 ILE A C 1
ATOM 2828 O O . ILE A 1 387 ? 2.778 5.404 9.559 1.00 98.19 387 ILE A O 1
ATOM 2832 N N . ASP A 1 388 ? 0.912 5.201 10.790 1.00 98.31 388 ASP A N 1
ATOM 2833 C CA . ASP A 1 388 ? 0.805 6.604 11.174 1.00 98.31 388 ASP A CA 1
ATOM 2834 C C . ASP A 1 388 ? 1.488 6.793 12.536 1.00 98.31 388 ASP A C 1
ATOM 2836 O O . ASP A 1 388 ? 1.016 6.291 13.554 1.00 98.31 388 ASP A O 1
ATOM 2840 N N . VAL A 1 389 ? 2.639 7.463 12.557 1.00 98.44 389 VAL A N 1
ATOM 2841 C CA . VAL A 1 389 ? 3.371 7.802 13.784 1.00 98.44 389 VAL A CA 1
ATOM 2842 C C . VAL A 1 389 ? 2.693 8.978 14.472 1.00 98.44 389 VAL A C 1
ATOM 2844 O O . VAL A 1 389 ? 2.419 9.986 13.824 1.00 98.44 389 VAL A O 1
ATOM 2847 N N . LEU A 1 390 ? 2.481 8.850 15.781 1.00 97.94 390 LEU A N 1
ATOM 2848 C CA . LEU A 1 390 ? 1.916 9.885 16.640 1.00 97.94 390 LEU A CA 1
ATOM 2849 C C . LEU A 1 390 ? 2.948 10.264 17.706 1.00 97.94 390 LEU A C 1
ATOM 2851 O O . LEU A 1 390 ? 3.467 9.397 18.425 1.00 97.94 390 LEU A O 1
ATOM 2855 N N . ASN A 1 391 ? 3.275 11.549 17.794 1.00 97.12 391 ASN A N 1
ATOM 2856 C CA . ASN A 1 391 ? 4.221 12.071 18.773 1.00 97.12 391 ASN A CA 1
ATOM 2857 C C . ASN A 1 391 ? 3.535 12.471 20.100 1.00 97.12 391 ASN A C 1
ATOM 2859 O O . ASN A 1 391 ? 2.319 12.360 20.259 1.00 97.12 391 ASN A O 1
ATOM 2863 N N . GLU A 1 392 ? 4.325 12.909 21.082 1.00 95.88 392 GLU A N 1
ATOM 2864 C CA . GLU A 1 392 ? 3.844 13.330 22.411 1.00 95.88 392 GLU A CA 1
ATOM 2865 C C . GLU A 1 392 ? 2.937 14.573 22.398 1.00 95.88 392 GLU A C 1
ATOM 2867 O O . GLU A 1 392 ? 2.202 14.802 23.359 1.00 95.88 392 GLU A O 1
ATOM 2872 N N . ASP A 1 393 ? 2.930 15.351 21.315 1.00 94.44 393 ASP A N 1
ATOM 2873 C CA . ASP A 1 393 ? 2.075 16.533 21.179 1.00 94.44 393 ASP A CA 1
ATOM 2874 C C . ASP A 1 393 ? 0.652 16.170 20.689 1.00 94.44 393 ASP A C 1
ATOM 2876 O O . ASP A 1 393 ? -0.272 16.992 20.763 1.00 94.44 393 ASP A O 1
ATOM 2880 N N . GLN A 1 394 ? 0.432 14.919 20.253 1.00 95.19 394 GLN A N 1
ATOM 2881 C CA . GLN A 1 394 ? -0.868 14.424 19.793 1.00 95.19 394 GLN A CA 1
ATOM 2882 C C . GLN A 1 394 ? -1.798 14.014 20.941 1.00 95.19 394 GLN A C 1
ATOM 2884 O O . GLN A 1 394 ? -1.502 13.133 21.761 1.00 95.19 394 GLN A O 1
ATOM 2889 N N . CYS A 1 395 ? -2.997 14.602 20.947 1.00 96.56 395 CYS A N 1
ATOM 2890 C CA . CYS A 1 395 ? -4.092 14.155 21.803 1.00 96.56 395 CYS A CA 1
ATOM 2891 C C . CYS A 1 395 ? -4.735 12.900 21.196 1.00 96.56 395 CYS A C 1
ATOM 2893 O O . CYS A 1 395 ? -5.437 12.988 20.187 1.00 96.56 395 CYS A O 1
ATOM 2895 N N . LEU A 1 396 ? -4.545 11.737 21.828 1.00 96.81 396 LEU A N 1
ATOM 2896 C CA . LEU A 1 396 ? -5.056 10.470 21.291 1.00 96.81 396 LEU A CA 1
ATOM 2897 C C . LEU A 1 396 ? -6.588 10.408 21.283 1.00 96.81 396 LEU A C 1
ATOM 2899 O O . LEU A 1 396 ? -7.167 9.839 20.363 1.00 96.81 396 LEU A O 1
ATOM 2903 N N . VAL A 1 397 ? -7.252 11.053 22.249 1.00 96.62 397 VAL A N 1
ATOM 2904 C CA . VAL A 1 397 ? -8.723 11.155 22.285 1.00 96.62 397 VAL A CA 1
ATOM 2905 C C . VAL A 1 397 ? -9.248 11.917 21.062 1.00 96.62 397 VAL A C 1
ATOM 2907 O O . VAL A 1 397 ? -10.228 11.490 20.453 1.00 96.62 397 VAL A O 1
ATOM 2910 N N . ALA A 1 398 ? -8.563 12.994 20.657 1.00 96.25 398 ALA A N 1
ATOM 2911 C CA . ALA A 1 398 ? -8.916 13.758 19.460 1.00 96.25 398 ALA A CA 1
ATOM 2912 C C . ALA A 1 398 ? -8.654 12.961 18.184 1.00 96.25 398 ALA A C 1
ATOM 2914 O O . ALA A 1 398 ? -9.557 12.832 17.362 1.00 96.25 398 ALA A O 1
ATOM 2915 N N . TYR A 1 399 ? -7.471 12.352 18.071 1.00 97.12 399 TYR A N 1
ATOM 2916 C CA . TYR A 1 399 ? -7.122 11.502 16.934 1.00 97.12 399 TYR A CA 1
ATOM 2917 C C . TYR A 1 399 ? -8.148 10.373 16.733 1.00 97.12 399 TYR A C 1
ATOM 2919 O O . TYR A 1 399 ? -8.691 10.197 15.646 1.00 97.12 399 TYR A O 1
ATOM 2927 N N . ILE A 1 400 ? -8.486 9.640 17.798 1.00 97.62 400 ILE A N 1
ATOM 2928 C CA . ILE A 1 400 ? -9.479 8.556 17.758 1.00 97.62 400 ILE A CA 1
ATOM 2929 C C . ILE A 1 400 ? -10.886 9.097 17.463 1.00 97.62 400 ILE A C 1
ATOM 2931 O O . ILE A 1 400 ? -11.644 8.479 16.710 1.00 97.62 400 ILE A O 1
ATOM 2935 N N . GLY A 1 401 ? -11.240 10.259 18.019 1.00 96.75 401 GLY A N 1
ATOM 2936 C CA . GLY A 1 401 ? -12.497 10.947 17.730 1.00 96.75 401 GLY A CA 1
ATOM 2937 C C . GLY A 1 401 ? -12.646 11.304 16.249 1.00 96.75 401 GLY A C 1
ATOM 2938 O O . GLY A 1 401 ? -13.721 11.108 15.679 1.00 96.75 401 GLY A O 1
ATOM 2939 N N . GLU A 1 402 ? -11.571 11.755 15.601 1.00 97.00 402 GLU A N 1
ATOM 2940 C CA . GLU A 1 402 ? -11.533 12.011 14.159 1.00 97.00 402 GLU A CA 1
ATOM 2941 C C . GLU A 1 402 ? -11.719 10.729 13.344 1.00 97.00 402 GLU A C 1
ATOM 2943 O O . GLU A 1 402 ? -12.501 10.733 12.393 1.00 97.00 402 GLU A O 1
ATOM 2948 N N . GLN A 1 403 ? -11.095 9.615 13.743 1.00 97.62 403 GLN A N 1
ATOM 2949 C CA . GLN A 1 403 ? -11.301 8.320 13.081 1.00 97.62 403 GLN A CA 1
ATOM 2950 C C . GLN A 1 403 ? -12.752 7.834 13.190 1.00 97.62 403 GLN A C 1
ATOM 2952 O O . GLN A 1 403 ? -13.342 7.380 12.207 1.00 97.62 403 GLN A O 1
ATOM 2957 N N . SER A 1 404 ? -13.358 7.969 14.372 1.00 97.31 404 SER A N 1
ATOM 2958 C CA . SER A 1 404 ? -14.762 7.605 14.591 1.00 97.31 404 SER A CA 1
ATOM 2959 C C . SER A 1 404 ? -15.709 8.486 13.769 1.00 97.31 404 SER A C 1
ATOM 2961 O O . SER A 1 404 ? -16.604 7.982 13.084 1.00 97.31 404 SER A O 1
ATOM 2963 N N . ARG A 1 405 ? -15.451 9.802 13.738 1.00 97.62 405 ARG A N 1
ATOM 2964 C CA . ARG A 1 405 ? -16.202 10.749 12.907 1.00 97.62 405 ARG A CA 1
ATOM 2965 C C . ARG A 1 405 ? -16.064 10.425 11.421 1.00 97.62 405 ARG A C 1
ATOM 2967 O O . ARG A 1 405 ? -17.056 10.444 10.700 1.00 97.62 405 ARG A O 1
ATOM 2974 N N . PHE A 1 406 ? -14.861 10.087 10.968 1.00 98.00 406 PHE A N 1
ATOM 2975 C CA . PHE A 1 406 ? -14.639 9.647 9.598 1.00 98.00 406 PHE A CA 1
ATOM 2976 C C . PHE A 1 406 ? -15.481 8.407 9.273 1.00 98.00 406 PHE A C 1
ATOM 2978 O O . PHE A 1 406 ? -16.149 8.374 8.246 1.00 98.00 406 PHE A O 1
ATOM 2985 N N . ALA A 1 407 ? -15.548 7.414 10.167 1.00 97.31 407 ALA A N 1
ATOM 2986 C CA . ALA A 1 407 ? -16.417 6.251 9.975 1.00 97.31 407 ALA A CA 1
ATOM 2987 C C . ALA A 1 407 ? -17.914 6.619 9.915 1.00 97.31 407 ALA A C 1
ATOM 2989 O O . ALA A 1 407 ? -18.680 6.028 9.144 1.00 97.31 407 ALA A O 1
ATOM 2990 N N . GLN A 1 408 ? -18.351 7.595 10.717 1.00 97.12 408 GLN A N 1
ATOM 2991 C CA . GLN A 1 408 ? -19.695 8.172 10.639 1.00 97.12 408 GLN A CA 1
ATOM 2992 C C . GLN A 1 408 ? -19.976 8.807 9.269 1.00 97.12 408 GLN A C 1
ATOM 2994 O O . GLN A 1 408 ? -21.064 8.597 8.733 1.00 97.12 408 GLN A O 1
ATOM 2999 N N . ASP A 1 409 ? -19.025 9.547 8.708 1.00 96.31 409 ASP A N 1
ATOM 3000 C CA . ASP A 1 409 ? -19.232 10.298 7.469 1.00 96.31 409 ASP A CA 1
ATOM 3001 C C . ASP A 1 409 ? -19.064 9.409 6.214 1.00 96.31 409 ASP A C 1
ATOM 3003 O O . ASP A 1 409 ? -19.798 9.565 5.238 1.00 96.31 409 ASP A O 1
ATOM 3007 N N . GLU A 1 410 ? -18.166 8.416 6.254 1.00 95.31 410 GLU A N 1
ATOM 3008 C CA . GLU A 1 410 ? -17.764 7.634 5.074 1.00 95.31 410 GLU A CA 1
ATOM 3009 C C . GLU A 1 410 ? -18.475 6.290 4.888 1.00 95.31 410 GLU A C 1
ATOM 3011 O O . GLU A 1 410 ? -18.373 5.682 3.815 1.00 95.31 410 GLU A O 1
ATOM 3016 N N . ASN A 1 411 ? -19.209 5.793 5.888 1.00 95.12 411 ASN A N 1
ATOM 3017 C CA . ASN A 1 411 ? -19.905 4.514 5.738 1.00 95.12 411 ASN A CA 1
ATOM 3018 C C . ASN A 1 411 ? -20.934 4.544 4.589 1.00 95.12 411 ASN A C 1
ATOM 3020 O O . ASN A 1 411 ? -21.603 5.540 4.336 1.00 95.12 411 ASN A O 1
ATOM 3024 N N . CYS A 1 412 ? -21.137 3.402 3.922 1.00 95.06 412 CYS A N 1
ATOM 3025 C CA . CYS A 1 412 ? -22.085 3.296 2.801 1.00 95.06 412 CYS A CA 1
ATOM 3026 C C . CYS A 1 412 ? -23.576 3.360 3.197 1.00 95.06 412 CYS A C 1
ATOM 3028 O O . CYS A 1 412 ? -24.452 3.279 2.339 1.00 95.06 412 CYS A O 1
ATOM 3030 N N . GLY A 1 413 ? -23.902 3.405 4.493 1.00 94.50 413 GLY A N 1
ATOM 3031 C CA . GLY A 1 413 ? -25.279 3.446 4.985 1.00 94.50 413 GLY A CA 1
ATOM 3032 C C . GLY A 1 413 ? -26.078 2.134 4.909 1.00 94.50 413 GLY A C 1
ATOM 3033 O O . GLY A 1 413 ? -27.228 2.106 5.358 1.00 94.50 413 GLY A O 1
ATOM 3034 N N . ARG A 1 414 ? -25.515 1.031 4.390 1.00 94.44 414 ARG A N 1
ATOM 3035 C CA . ARG A 1 414 ? -26.267 -0.221 4.163 1.00 94.44 414 ARG A CA 1
ATOM 3036 C C . ARG A 1 414 ? -26.653 -0.964 5.446 1.00 94.44 414 ARG A C 1
ATOM 3038 O O . ARG A 1 414 ? -27.809 -1.358 5.599 1.00 94.44 414 ARG A O 1
ATOM 3045 N N . CYS A 1 415 ? -25.708 -1.194 6.363 1.00 95.69 415 CYS A N 1
ATOM 3046 C CA . CYS A 1 415 ? -25.976 -1.928 7.606 1.00 95.69 415 CYS A CA 1
ATOM 3047 C C . CYS A 1 415 ? -26.194 -0.985 8.789 1.00 95.69 415 CYS A C 1
ATOM 3049 O O . CYS A 1 415 ? -25.400 -0.081 9.025 1.00 95.69 415 CYS A O 1
ATOM 3051 N N . VAL A 1 416 ? -27.269 -1.229 9.545 1.00 97.38 416 VAL A N 1
ATOM 3052 C CA . VAL A 1 416 ? -27.627 -0.479 10.761 1.00 97.38 416 VAL A CA 1
ATOM 3053 C C . VAL A 1 416 ? -26.488 -0.411 11.788 1.00 97.38 416 VAL A C 1
ATOM 3055 O O . VAL A 1 416 ? -26.220 0.699 12.239 1.00 97.38 416 VAL A O 1
ATOM 3058 N N . PRO A 1 417 ? -25.800 -1.517 12.155 1.00 97.38 417 PRO A N 1
ATOM 3059 C CA . PRO A 1 417 ? -24.730 -1.448 13.151 1.00 97.38 417 PRO A CA 1
ATOM 3060 C C . PRO A 1 417 ? -23.602 -0.502 12.739 1.00 97.38 417 PRO A C 1
ATOM 3062 O O . PRO A 1 417 ? -23.147 0.259 13.573 1.00 97.38 417 PRO A O 1
ATOM 3065 N N . CYS A 1 418 ? -23.201 -0.464 11.466 1.00 97.62 418 CYS A N 1
ATOM 3066 C CA . CYS A 1 418 ? -22.221 0.522 11.017 1.00 97.62 418 CYS A CA 1
ATOM 3067 C C . CYS A 1 418 ? -22.838 1.927 10.958 1.00 97.62 418 CYS A C 1
ATOM 3069 O O . CYS A 1 418 ? -22.366 2.812 11.653 1.00 97.62 418 CYS A O 1
ATOM 3071 N N . ARG A 1 419 ? -23.932 2.120 10.206 1.00 97.44 419 ARG A N 1
ATOM 3072 C CA . ARG A 1 419 ? -24.513 3.448 9.940 1.00 97.44 419 ARG A CA 1
ATOM 3073 C C . ARG A 1 419 ? -24.919 4.207 11.203 1.00 97.44 419 ARG A C 1
ATOM 3075 O O . ARG A 1 419 ? -24.651 5.394 11.312 1.00 97.44 419 ARG A O 1
ATOM 3082 N N . GLU A 1 420 ? -25.620 3.544 12.119 1.00 98.25 420 GLU A N 1
ATOM 3083 C CA . GLU A 1 420 ? -26.091 4.178 13.356 1.00 98.25 420 GLU A CA 1
ATOM 3084 C C . GLU A 1 420 ? -25.088 4.001 14.496 1.00 98.25 420 GLU A C 1
ATOM 3086 O O . GLU A 1 420 ? -25.018 4.840 15.391 1.00 98.25 420 GLU A O 1
ATOM 3091 N N . GLY A 1 421 ? -24.330 2.902 14.497 1.00 98.19 421 GLY A N 1
ATOM 3092 C CA . GLY A 1 421 ? -23.377 2.623 15.564 1.00 98.19 421 GLY A CA 1
ATOM 3093 C C . GLY A 1 421 ? -22.170 3.549 15.522 1.00 98.19 421 GLY A C 1
ATOM 3094 O O . GLY A 1 421 ? -21.755 4.005 16.578 1.00 98.19 421 GLY A O 1
ATOM 3095 N N . THR A 1 422 ? -21.643 3.910 14.347 1.00 97.88 422 THR A N 1
ATOM 3096 C CA . THR A 1 422 ? -20.532 4.879 14.266 1.00 97.88 422 THR A CA 1
ATOM 3097 C C . THR A 1 422 ? -20.955 6.280 14.712 1.00 97.88 422 THR A C 1
ATOM 3099 O O . THR A 1 422 ? -20.165 6.977 15.344 1.00 97.88 422 THR A O 1
ATOM 3102 N N . VAL A 1 423 ? -22.214 6.671 14.475 1.00 98.31 423 VAL A N 1
ATOM 3103 C CA . VAL A 1 423 ? -22.791 7.920 15.009 1.00 98.31 423 VAL A CA 1
ATOM 3104 C C . VAL A 1 423 ? -22.840 7.865 16.535 1.00 98.31 423 VAL A C 1
ATOM 3106 O O . VAL A 1 423 ? -22.301 8.743 17.201 1.00 98.31 423 VAL A O 1
ATOM 3109 N N . GLN A 1 424 ? -23.420 6.800 17.097 1.00 98.31 424 GLN A N 1
ATOM 3110 C CA . GLN A 1 424 ? -23.494 6.611 18.550 1.00 98.31 424 GLN A CA 1
ATOM 3111 C C . GLN A 1 424 ? -22.106 6.555 19.196 1.00 98.31 424 GLN A C 1
ATOM 3113 O O . GLN A 1 424 ? -21.907 7.109 20.272 1.00 98.31 424 GLN A O 1
ATOM 3118 N N . LEU A 1 425 ? -21.139 5.916 18.536 1.00 98.25 425 LEU A N 1
ATOM 3119 C CA . LEU A 1 425 ? -19.761 5.828 19.002 1.00 98.25 425 LEU A CA 1
ATOM 3120 C C . LEU A 1 425 ? -19.090 7.201 18.990 1.00 98.25 425 LEU A C 1
ATOM 3122 O O . LEU A 1 425 ? -18.447 7.575 19.964 1.00 98.25 425 LEU A O 1
ATOM 3126 N N . THR A 1 426 ? -19.272 7.971 17.917 1.00 97.94 426 THR A N 1
ATOM 3127 C CA . THR A 1 426 ? -18.780 9.351 17.827 1.00 97.94 426 THR A CA 1
ATOM 3128 C C . THR A 1 426 ? -19.379 10.219 18.929 1.00 97.94 426 THR A C 1
ATOM 3130 O O . THR A 1 426 ? -18.653 10.971 19.572 1.00 97.94 426 THR A O 1
ATOM 3133 N N . ASP A 1 427 ? -20.676 10.090 19.204 1.00 97.81 427 ASP A N 1
ATOM 3134 C CA . ASP A 1 427 ? -21.334 10.844 20.271 1.00 97.81 427 ASP A CA 1
ATOM 3135 C C . ASP A 1 427 ? -20.844 10.426 21.668 1.00 97.81 427 ASP A C 1
ATOM 3137 O O . ASP A 1 427 ? -20.562 11.292 22.493 1.00 97.81 427 ASP A O 1
ATOM 3141 N N . LEU A 1 428 ? -20.630 9.129 21.921 1.00 97.88 428 LEU A N 1
ATOM 3142 C CA . LEU A 1 428 ? -20.017 8.652 23.169 1.00 97.88 428 LEU A CA 1
ATOM 3143 C C . LEU A 1 428 ? -18.595 9.189 23.370 1.00 97.88 428 LEU A C 1
ATOM 3145 O O . LEU A 1 428 ? -18.218 9.527 24.488 1.00 97.88 428 LEU A O 1
ATOM 3149 N N . LEU A 1 429 ? -17.802 9.284 22.301 1.00 96.94 429 LEU A N 1
ATOM 3150 C CA . LEU A 1 429 ? -16.461 9.866 22.367 1.00 96.94 429 LEU A CA 1
ATOM 3151 C C . LEU A 1 429 ? -16.509 11.385 22.573 1.00 96.94 429 LEU A C 1
ATOM 3153 O O . LEU A 1 429 ? -15.673 11.926 23.291 1.00 96.94 429 LEU A O 1
ATOM 3157 N N . ARG A 1 430 ? -17.502 12.081 22.007 1.00 94.62 430 ARG A N 1
ATOM 3158 C CA . ARG A 1 430 ? -17.728 13.513 22.270 1.00 94.62 430 ARG A CA 1
ATOM 3159 C C . ARG A 1 430 ? -18.067 13.779 23.730 1.00 94.62 430 ARG A C 1
ATOM 3161 O O . ARG A 1 430 ? -17.554 14.736 24.294 1.00 94.62 430 ARG A O 1
ATOM 3168 N N . GLU A 1 431 ? -18.856 12.920 24.368 1.00 95.06 431 GLU A N 1
ATOM 3169 C CA . GLU A 1 431 ? -19.189 13.060 25.791 1.00 95.06 431 GLU A CA 1
ATOM 3170 C C . GLU A 1 431 ? -17.953 13.050 26.713 1.00 95.06 431 GLU A C 1
ATOM 3172 O O . GLU A 1 431 ? -17.992 13.646 27.793 1.00 95.06 431 GLU A O 1
ATOM 3177 N N . VAL A 1 432 ? -16.830 12.460 26.276 1.00 95.50 432 VAL A N 1
ATOM 3178 C CA . VAL A 1 432 ? -15.546 12.516 27.000 1.00 95.50 432 VAL A CA 1
ATOM 3179 C C . VAL A 1 432 ? -15.054 13.960 27.138 1.00 95.50 432 VAL A C 1
ATOM 3181 O O . VAL A 1 432 ? -14.481 14.320 28.165 1.00 95.50 432 VAL A O 1
ATOM 3184 N N . TYR A 1 433 ? -15.328 14.824 26.158 1.00 89.25 433 TYR A N 1
ATOM 3185 C CA . TYR A 1 433 ? -15.019 16.257 26.226 1.00 89.25 433 TYR A CA 1
ATOM 3186 C C . TYR A 1 433 ? -15.921 16.998 27.221 1.00 89.25 433 TYR A C 1
ATOM 3188 O O . TYR A 1 433 ? -15.483 17.962 27.846 1.00 89.25 433 TYR A O 1
ATOM 3196 N N . ASP A 1 434 ? -17.146 16.509 27.421 1.00 88.94 434 ASP A N 1
ATOM 3197 C CA . ASP A 1 434 ? -18.134 17.071 28.350 1.00 88.94 434 ASP A CA 1
ATOM 3198 C C . ASP A 1 434 ? -18.005 16.515 29.780 1.00 88.94 434 ASP A C 1
ATOM 3200 O O . ASP A 1 434 ? -18.820 16.803 30.662 1.00 88.94 434 ASP A O 1
ATOM 3204 N N . GLY A 1 435 ? -16.969 15.714 30.029 1.00 91.94 435 GLY A N 1
ATOM 3205 C CA . GLY A 1 435 ? -16.665 15.145 31.334 1.00 91.94 435 GLY A CA 1
ATOM 3206 C C . GLY A 1 435 ? -17.411 13.854 31.666 1.00 91.94 435 GLY A C 1
ATOM 3207 O O . GLY A 1 435 ? -17.501 13.475 32.837 1.00 91.94 435 GLY A O 1
ATOM 3208 N N . SER A 1 436 ? -17.953 13.162 30.661 1.00 94.31 436 SER A N 1
ATOM 3209 C CA . SER A 1 436 ? -18.564 11.844 30.825 1.00 94.31 436 SER A CA 1
ATOM 3210 C C . SER A 1 436 ? -17.794 10.784 30.046 1.00 94.31 436 SER A C 1
ATOM 3212 O O . SER A 1 436 ? -17.782 10.768 28.823 1.00 94.31 436 SER A O 1
ATOM 3214 N N . PHE A 1 437 ? -17.176 9.853 30.771 1.00 96.50 437 PHE A N 1
ATOM 3215 C CA . PHE A 1 437 ? -16.518 8.689 30.188 1.00 96.50 437 PHE A CA 1
ATOM 3216 C C . PHE A 1 437 ? -17.245 7.416 30.620 1.00 96.50 437 PHE A C 1
ATOM 3218 O O . PHE A 1 437 ? -17.384 7.140 31.814 1.00 96.50 437 PHE A O 1
ATOM 3225 N N . ARG A 1 438 ? -17.768 6.673 29.638 1.00 96.88 438 ARG A N 1
ATOM 3226 C CA . ARG A 1 438 ? -18.602 5.477 29.836 1.00 96.88 438 ARG A CA 1
ATOM 3227 C C . ARG A 1 438 ? -17.981 4.268 29.114 1.00 96.88 438 ARG A C 1
ATOM 3229 O O . ARG A 1 438 ? -18.570 3.808 28.135 1.00 96.88 438 ARG A O 1
ATOM 3236 N N . PRO A 1 439 ? -16.814 3.766 29.567 1.00 96.56 439 PRO A N 1
ATOM 3237 C CA . PRO A 1 439 ? -16.065 2.716 28.869 1.00 96.56 439 PRO A CA 1
ATOM 3238 C C . PRO A 1 439 ? -16.911 1.465 28.607 1.00 96.56 439 PRO A C 1
ATOM 3240 O O . PRO A 1 439 ? -16.975 1.019 27.468 1.00 96.56 439 PRO A O 1
ATOM 3243 N N . ASP A 1 440 ? -17.691 0.999 29.590 1.00 97.38 440 ASP A N 1
ATOM 3244 C CA . ASP A 1 440 ? -18.583 -0.162 29.427 1.00 97.38 440 ASP A CA 1
ATOM 3245 C C . ASP A 1 440 ? -19.563 -0.014 28.244 1.00 97.38 440 ASP A C 1
ATOM 3247 O O . ASP A 1 440 ? -19.808 -0.963 27.498 1.00 97.38 440 ASP A O 1
ATOM 3251 N N . ALA A 1 4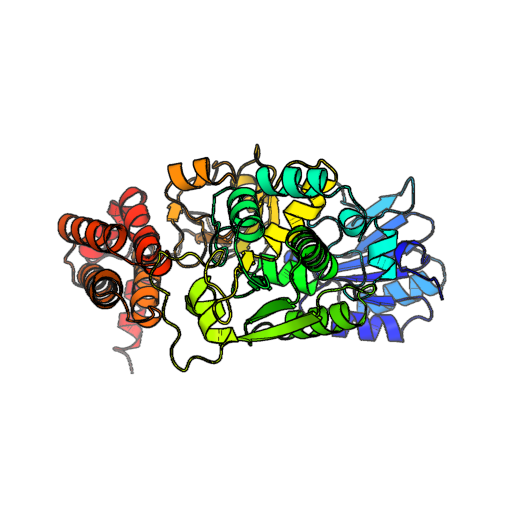41 ? -20.133 1.185 28.061 1.00 98.06 441 ALA A N 1
ATOM 3252 C CA . ALA A 1 441 ? -21.077 1.462 26.977 1.00 98.06 441 ALA A CA 1
ATOM 3253 C C . ALA A 1 441 ? -20.370 1.547 25.618 1.00 98.06 441 ALA A C 1
ATOM 3255 O O . ALA A 1 441 ? -20.916 1.095 24.611 1.00 98.06 441 ALA A O 1
ATOM 3256 N N . ILE A 1 442 ? -19.155 2.106 25.598 1.00 98.50 442 ILE A N 1
ATOM 3257 C CA . ILE A 1 442 ? -18.307 2.141 24.405 1.00 98.50 442 ILE A CA 1
ATOM 3258 C C . ILE A 1 442 ? -17.962 0.706 24.000 1.00 98.50 442 ILE A C 1
ATOM 3260 O O . ILE A 1 442 ? -18.271 0.305 22.884 1.00 98.50 442 ILE A O 1
ATOM 3264 N N . GLU A 1 443 ? -17.421 -0.106 24.906 1.00 98.25 443 GLU A N 1
ATOM 3265 C CA . GLU A 1 443 ? -17.042 -1.497 24.638 1.00 98.25 443 GLU A CA 1
ATOM 3266 C C . GLU A 1 443 ? -18.210 -2.380 24.185 1.00 98.25 443 GLU A C 1
ATOM 3268 O O . GLU A 1 443 ? -18.036 -3.269 23.344 1.00 98.25 443 GLU A O 1
ATOM 3273 N N . GLU A 1 444 ? -19.404 -2.190 24.754 1.00 98.31 444 GLU A N 1
ATOM 3274 C CA . GLU A 1 444 ? -20.606 -2.892 24.301 1.00 98.31 444 GLU A CA 1
ATOM 3275 C C . GLU A 1 444 ? -20.940 -2.511 22.853 1.00 98.31 444 GLU A C 1
ATOM 3277 O O . GLU A 1 444 ? -21.176 -3.390 22.018 1.00 98.31 444 GLU A O 1
ATOM 3282 N N . LEU A 1 445 ? -20.898 -1.217 22.530 1.00 98.50 445 LEU A N 1
ATOM 3283 C CA . LEU A 1 445 ? -21.169 -0.734 21.183 1.00 98.50 445 LEU A CA 1
ATOM 3284 C C . LEU A 1 445 ? -20.115 -1.210 20.175 1.00 98.50 445 LEU A C 1
ATOM 3286 O O . LEU A 1 445 ? -20.489 -1.669 19.096 1.00 98.50 445 LEU A O 1
ATOM 3290 N N . LEU A 1 446 ? -18.825 -1.180 20.528 1.00 98.50 446 LEU A N 1
ATOM 3291 C CA . LEU A 1 446 ? -17.744 -1.701 19.683 1.00 98.50 446 LEU A CA 1
ATOM 3292 C C . LEU A 1 446 ? -18.007 -3.168 19.313 1.00 98.50 446 LEU A C 1
ATOM 3294 O O . LEU A 1 446 ? -17.989 -3.514 18.132 1.00 98.50 446 LEU A O 1
ATOM 3298 N N . ARG A 1 447 ? -18.372 -4.009 20.291 1.00 98.19 447 ARG A N 1
ATOM 3299 C CA . ARG A 1 447 ? -18.728 -5.420 20.052 1.00 98.19 447 ARG A CA 1
ATOM 3300 C C . ARG A 1 447 ? -19.923 -5.578 19.112 1.00 98.19 447 ARG A C 1
ATOM 3302 O O . ARG A 1 447 ? -19.925 -6.477 18.266 1.00 98.19 447 ARG A O 1
ATOM 3309 N N . VAL A 1 448 ? -20.949 -4.734 19.237 1.00 98.12 448 VAL A N 1
ATOM 3310 C CA . VAL A 1 448 ? -22.125 -4.764 18.347 1.00 98.12 448 VAL A CA 1
ATOM 3311 C C . VAL A 1 448 ? -21.739 -4.385 16.918 1.00 98.12 448 VAL A C 1
ATOM 3313 O O . VAL A 1 448 ? -22.109 -5.096 15.981 1.00 98.12 448 VAL A O 1
ATOM 3316 N N . ILE A 1 449 ? -20.984 -3.299 16.743 1.00 98.25 449 ILE A N 1
ATOM 3317 C CA . ILE A 1 449 ? -20.542 -2.825 15.428 1.00 98.25 449 ILE A CA 1
ATOM 3318 C C . ILE A 1 449 ? -19.663 -3.886 14.751 1.00 98.25 449 ILE A C 1
ATOM 3320 O O . ILE A 1 449 ? -19.930 -4.260 13.606 1.00 98.25 449 ILE A O 1
ATOM 3324 N N . GLU A 1 450 ? -18.665 -4.411 15.462 1.00 97.19 450 GLU A N 1
ATOM 3325 C CA . GLU A 1 450 ? -17.701 -5.382 14.939 1.00 97.19 450 GLU A CA 1
ATOM 3326 C C . GLU A 1 450 ? -18.363 -6.707 14.541 1.00 97.19 450 GLU A C 1
ATOM 3328 O O . GLU A 1 450 ? -18.138 -7.235 13.452 1.00 97.19 450 GLU A O 1
ATOM 3333 N N . SER A 1 451 ? -19.231 -7.250 15.395 1.00 96.56 451 SER A N 1
ATOM 3334 C CA . SER A 1 451 ? -19.842 -8.562 15.146 1.00 96.56 451 SER A CA 1
ATOM 3335 C C . SER A 1 451 ? -20.971 -8.536 14.113 1.00 96.56 451 SER A C 1
ATOM 3337 O O . SER A 1 451 ? -21.283 -9.574 13.526 1.00 96.56 451 SER A O 1
ATOM 3339 N N . SER A 1 452 ? -21.602 -7.376 13.894 1.00 96.19 452 SER A N 1
ATOM 3340 C CA . SER A 1 452 ? -22.837 -7.272 13.101 1.00 96.19 452 SER A CA 1
ATOM 3341 C C . SER A 1 452 ? -22.687 -6.484 11.793 1.00 96.19 452 SER A C 1
ATOM 3343 O O . SER A 1 452 ? -23.627 -6.445 10.993 1.00 96.19 452 SER A O 1
ATOM 3345 N N . SER A 1 453 ? -21.535 -5.855 11.539 1.00 96.44 453 SER A N 1
ATOM 3346 C CA . SER A 1 453 ? -21.272 -5.149 10.278 1.00 96.44 453 SER A CA 1
ATOM 3347 C C . SER A 1 453 ? -21.040 -6.109 9.104 1.00 96.44 453 SER A C 1
ATOM 3349 O O . SER A 1 453 ? -20.375 -7.134 9.229 1.00 96.44 453 SER A O 1
ATOM 3351 N N . ILE A 1 454 ? -21.573 -5.756 7.927 1.00 94.25 454 ILE A N 1
ATOM 3352 C CA . ILE A 1 454 ? -21.546 -6.610 6.719 1.00 94.25 454 ILE A CA 1
ATOM 3353 C C . ILE A 1 454 ? -20.145 -6.701 6.091 1.00 94.25 454 ILE A C 1
ATOM 3355 O O . ILE A 1 454 ? -19.773 -7.733 5.526 1.00 94.25 454 ILE A O 1
ATOM 3359 N N . CYS A 1 455 ? -19.377 -5.613 6.127 1.00 94.31 455 CYS A N 1
ATOM 3360 C CA . CYS A 1 455 ? -18.072 -5.520 5.476 1.00 94.31 455 CYS A CA 1
ATOM 3361 C C . CYS A 1 455 ? -16.976 -5.100 6.454 1.00 94.31 455 CYS A C 1
ATOM 3363 O O . CYS A 1 455 ? -17.254 -4.685 7.579 1.00 94.31 455 CYS A O 1
ATOM 3365 N N . ALA A 1 456 ? -15.725 -5.214 6.003 1.00 92.81 456 ALA A N 1
ATOM 3366 C CA . ALA A 1 456 ? -14.559 -4.871 6.805 1.00 92.81 456 ALA A CA 1
ATOM 3367 C C . ALA A 1 456 ? -14.570 -3.406 7.262 1.00 92.81 456 ALA A C 1
ATOM 3369 O O . ALA A 1 456 ? -14.219 -3.180 8.403 1.00 92.81 456 ALA A O 1
ATOM 3370 N N . PHE A 1 457 ? -15.090 -2.452 6.471 1.00 95.06 457 PHE A N 1
ATOM 3371 C CA . PHE A 1 457 ? -15.208 -1.044 6.891 1.00 95.06 457 PHE A CA 1
ATOM 3372 C C . PHE A 1 457 ? -15.858 -0.916 8.270 1.00 95.06 457 PHE A C 1
ATOM 3374 O O . PHE A 1 457 ? -15.289 -0.341 9.187 1.00 95.06 457 PHE A O 1
ATOM 3381 N N . GLY A 1 458 ? -17.066 -1.474 8.415 1.00 95.25 458 GLY A N 1
ATOM 3382 C CA . GLY A 1 458 ? -17.829 -1.320 9.648 1.00 95.25 458 GLY A CA 1
ATOM 3383 C C . GLY A 1 458 ? -17.170 -2.042 10.814 1.00 95.25 458 GLY A C 1
ATOM 3384 O O . GLY A 1 458 ? -17.199 -1.533 11.923 1.00 95.25 458 GLY A O 1
ATOM 3385 N N . ARG A 1 459 ? -16.543 -3.196 10.558 1.00 95.19 459 ARG A N 1
ATOM 3386 C CA . ARG A 1 459 ? -15.843 -3.955 11.600 1.00 95.19 459 ARG A CA 1
ATOM 3387 C C . ARG A 1 459 ? -14.577 -3.252 12.062 1.00 95.19 459 ARG A C 1
ATOM 3389 O O . ARG A 1 459 ? -14.366 -3.116 13.252 1.00 95.19 459 ARG A O 1
ATOM 3396 N N . ASP A 1 460 ? -13.780 -2.776 11.120 1.00 95.62 460 ASP A N 1
ATOM 3397 C CA . ASP A 1 460 ? -12.475 -2.186 11.378 1.00 95.62 460 ASP A CA 1
ATOM 3398 C C . ASP A 1 460 ? -12.601 -0.780 11.972 1.00 95.62 460 ASP A C 1
ATOM 3400 O O . ASP A 1 460 ? -11.748 -0.387 12.759 1.00 95.62 460 ASP A O 1
ATOM 3404 N N . ALA A 1 461 ? -13.690 -0.055 11.691 1.00 96.75 461 ALA A N 1
ATOM 3405 C CA . ALA A 1 461 ? -13.972 1.259 12.276 1.00 96.75 461 ALA A CA 1
ATOM 3406 C C . ALA A 1 461 ? -13.980 1.277 13.820 1.00 96.75 461 ALA A C 1
ATOM 3408 O O . ALA A 1 461 ? -13.839 2.339 14.421 1.00 96.75 461 ALA A O 1
ATOM 3409 N N . THR A 1 462 ? -14.133 0.123 14.477 1.00 97.81 462 THR A N 1
ATOM 3410 C CA . THR A 1 462 ? -14.062 0.003 15.943 1.00 97.81 462 THR A CA 1
ATOM 3411 C C . THR A 1 462 ? -12.625 -0.073 16.465 1.00 97.81 462 THR A C 1
ATOM 3413 O O . THR A 1 462 ? -12.379 0.267 17.623 1.00 97.81 462 THR A O 1
ATOM 3416 N N . ARG A 1 463 ? -11.670 -0.499 15.626 1.00 97.94 463 ARG A N 1
ATOM 3417 C CA . ARG A 1 463 ? -10.292 -0.844 16.005 1.00 97.94 463 ARG A CA 1
ATOM 3418 C C . ARG A 1 463 ? -9.514 0.318 16.637 1.00 97.94 463 ARG A C 1
ATOM 3420 O O . ARG A 1 463 ? -8.904 0.069 17.682 1.00 97.94 463 ARG A O 1
ATOM 3427 N N . PRO A 1 464 ? -9.551 1.564 16.108 1.00 98.31 464 PRO A N 1
ATOM 3428 C CA . PRO A 1 464 ? -8.848 2.680 16.743 1.00 98.31 464 PRO A CA 1
ATOM 3429 C C . PRO A 1 464 ? -9.339 2.939 18.170 1.00 98.31 464 PRO A C 1
ATOM 3431 O O . PRO A 1 464 ? -8.544 3.186 19.070 1.00 98.31 464 PRO A O 1
ATOM 3434 N N . VAL A 1 465 ? -10.653 2.838 18.402 1.00 98.44 465 VAL A N 1
ATOM 3435 C CA . VAL A 1 465 ? -11.231 3.050 19.735 1.00 98.44 465 VAL A CA 1
ATOM 3436 C C . VAL A 1 465 ? -10.888 1.895 20.668 1.00 98.44 465 VAL A C 1
ATOM 3438 O O . VAL A 1 465 ? -10.456 2.146 21.786 1.00 98.44 465 VAL A O 1
ATOM 3441 N N . ALA A 1 466 ? -11.044 0.647 20.215 1.00 98.38 466 ALA A N 1
ATOM 3442 C CA . ALA A 1 466 ? -10.750 -0.539 21.019 1.00 98.38 466 ALA A CA 1
ATOM 3443 C C . ALA A 1 466 ? -9.301 -0.522 21.534 1.00 98.38 466 ALA A C 1
ATOM 3445 O O . ALA A 1 466 ? -9.063 -0.524 22.735 1.00 98.38 466 ALA A O 1
ATOM 3446 N N . THR A 1 467 ? -8.337 -0.389 20.622 1.00 98.38 467 THR A N 1
ATOM 3447 C CA . THR A 1 467 ? -6.906 -0.329 20.967 1.00 98.38 467 THR A CA 1
ATOM 3448 C C . THR A 1 467 ? -6.520 0.940 21.728 1.00 98.38 467 THR A C 1
ATOM 3450 O O . THR A 1 467 ? -5.640 0.911 22.588 1.00 98.38 467 THR A O 1
ATOM 3453 N N . GLY A 1 468 ? -7.195 2.060 21.452 1.00 97.88 468 GLY A N 1
ATOM 3454 C CA . GLY A 1 468 ? -7.043 3.295 22.211 1.00 97.88 468 GLY A CA 1
ATOM 3455 C C . GLY A 1 468 ? -7.435 3.139 23.677 1.00 97.88 468 GLY A C 1
ATOM 3456 O O . GLY A 1 468 ? -6.716 3.619 24.547 1.00 97.88 468 GLY A O 1
ATOM 3457 N N . LEU A 1 469 ? -8.533 2.436 23.959 1.00 97.75 469 LEU A N 1
ATOM 3458 C CA . LEU A 1 469 ? -8.914 2.078 25.323 1.00 97.75 469 LEU A CA 1
ATOM 3459 C C . LEU A 1 469 ? -7.905 1.093 25.926 1.00 97.75 469 LEU A C 1
ATOM 3461 O O . LEU A 1 469 ? -7.369 1.366 26.993 1.00 97.75 469 LEU A O 1
ATOM 3465 N N . ASP A 1 470 ? -7.554 0.019 25.217 1.00 97.69 470 ASP A N 1
ATOM 3466 C CA . ASP A 1 470 ? -6.652 -1.020 25.735 1.00 97.69 470 ASP A CA 1
ATOM 3467 C C . ASP A 1 470 ? -5.278 -0.481 26.177 1.00 97.69 470 ASP A C 1
ATOM 3469 O O . ASP A 1 470 ? -4.707 -0.945 27.167 1.00 97.69 470 ASP A O 1
ATOM 3473 N N . HIS A 1 471 ? -4.728 0.488 25.440 1.00 97.62 471 HIS A N 1
ATOM 3474 C CA . HIS A 1 471 ? -3.386 1.018 25.688 1.00 97.62 471 HIS A CA 1
ATOM 3475 C C . HIS A 1 471 ? -3.359 2.393 26.362 1.00 97.62 471 HIS A C 1
ATOM 3477 O O . HIS A 1 471 ? -2.363 2.719 27.011 1.00 97.62 471 HIS A O 1
ATOM 3483 N N . PHE A 1 472 ? -4.413 3.200 26.208 1.00 97.38 472 PHE A N 1
ATOM 3484 C CA . PHE A 1 472 ? -4.413 4.619 26.575 1.00 97.38 472 PHE A CA 1
ATOM 3485 C C . PHE A 1 472 ? -5.698 5.065 27.297 1.00 97.38 472 PHE A C 1
ATOM 3487 O O . PHE A 1 472 ? -6.015 6.255 27.280 1.00 97.38 472 PHE A O 1
ATOM 3494 N N . GLU A 1 473 ? -6.426 4.160 27.971 1.00 97.12 473 GLU A N 1
ATOM 3495 C CA . GLU A 1 473 ? -7.640 4.486 28.750 1.00 97.12 473 GLU A CA 1
ATOM 3496 C C . GLU A 1 473 ? -7.443 5.683 29.697 1.00 97.12 473 GLU A C 1
ATOM 3498 O O . GLU A 1 473 ? -8.314 6.550 29.808 1.00 97.12 473 GLU A O 1
ATOM 3503 N N . ASP A 1 474 ? -6.274 5.771 30.338 1.00 96.94 474 ASP A N 1
ATOM 3504 C CA . ASP A 1 474 ? -5.933 6.860 31.256 1.00 96.94 474 ASP A CA 1
ATOM 3505 C C . ASP A 1 474 ? -6.064 8.244 30.592 1.00 96.94 474 ASP A C 1
ATOM 3507 O O . ASP A 1 474 ? -6.502 9.196 31.240 1.00 96.94 474 ASP A O 1
ATOM 3511 N N . GLU A 1 475 ? -5.757 8.379 29.295 1.00 96.69 475 GLU A N 1
ATOM 3512 C CA . GLU A 1 475 ? -5.925 9.649 28.579 1.00 96.69 475 GLU A CA 1
ATOM 3513 C C . GLU A 1 475 ? -7.398 10.026 28.412 1.00 96.69 475 GLU A C 1
ATOM 3515 O O . GLU A 1 475 ? -7.737 11.202 28.548 1.00 96.69 475 GLU A O 1
ATOM 3520 N N . PHE A 1 476 ? -8.288 9.052 28.200 1.00 96.94 476 PHE A N 1
ATOM 3521 C CA . PHE A 1 476 ? -9.735 9.288 28.162 1.00 96.94 476 PHE A CA 1
ATOM 3522 C C . PHE A 1 476 ? -10.258 9.720 29.533 1.00 96.94 476 PHE A C 1
ATOM 3524 O O . PHE A 1 476 ? -11.030 10.677 29.630 1.00 96.94 476 PHE A O 1
ATOM 3531 N N . ALA A 1 477 ? -9.805 9.065 30.604 1.00 95.75 477 ALA A N 1
ATOM 3532 C CA . ALA A 1 477 ? -10.193 9.408 31.968 1.00 95.75 477 ALA A CA 1
ATOM 3533 C C . ALA A 1 477 ? -9.717 10.815 32.371 1.00 95.75 477 ALA A C 1
ATOM 3535 O O . ALA A 1 477 ? -10.480 11.587 32.958 1.00 95.75 477 ALA A O 1
ATOM 3536 N N . VAL A 1 478 ? -8.477 11.179 32.024 1.00 95.50 478 VAL A N 1
ATOM 3537 C CA . VAL A 1 478 ? -7.925 12.525 32.255 1.00 95.50 478 VAL A CA 1
ATOM 3538 C C . VAL A 1 478 ? -8.682 13.573 31.435 1.00 95.50 478 VAL A C 1
ATOM 3540 O O . VAL A 1 478 ? -9.051 14.620 31.979 1.00 95.50 478 VAL A O 1
ATOM 3543 N N . HIS A 1 479 ? -9.012 13.262 30.178 1.00 94.56 479 HIS A N 1
ATOM 3544 C CA . HIS A 1 479 ? -9.802 14.139 29.317 1.00 94.56 479 HIS A CA 1
ATOM 3545 C C . HIS A 1 479 ? -11.210 14.385 29.876 1.00 94.56 479 HIS A C 1
ATOM 3547 O O . HIS A 1 479 ? -11.636 15.537 29.973 1.00 94.56 479 HIS A O 1
ATOM 3553 N N . ALA A 1 480 ? -11.893 13.342 30.354 1.00 94.38 480 ALA A N 1
ATOM 3554 C CA . ALA A 1 480 ? -13.170 13.478 31.057 1.00 94.38 480 ALA A CA 1
ATOM 3555 C C . ALA A 1 480 ? -13.049 14.194 32.418 1.00 94.38 480 ALA A C 1
ATOM 3557 O O . ALA A 1 480 ? -14.017 14.748 32.934 1.00 94.38 480 ALA A O 1
ATOM 3558 N N . GLY A 1 481 ? -11.850 14.259 32.994 1.00 92.69 481 GLY A N 1
ATOM 3559 C CA . GLY A 1 481 ? -11.535 15.126 34.131 1.00 92.69 481 GLY A CA 1
ATOM 3560 C C . GLY A 1 481 ? -11.432 16.619 33.783 1.00 92.69 481 GLY A C 1
ATOM 3561 O O . GLY A 1 481 ? -11.182 17.430 34.677 1.00 92.69 481 GLY A O 1
ATOM 3562 N N . GLY A 1 482 ? -11.611 16.995 32.510 1.00 90.00 482 GLY A N 1
ATOM 3563 C CA . GLY A 1 482 ? -11.512 18.369 32.013 1.00 90.00 482 GLY A CA 1
ATOM 3564 C C . GLY A 1 482 ? -10.085 18.812 31.679 1.00 90.00 482 GLY A C 1
ATOM 3565 O O . GLY A 1 482 ? -9.822 20.014 31.614 1.00 90.00 482 GLY A O 1
ATOM 3566 N N . GLN A 1 483 ? -9.148 17.873 31.509 1.00 90.50 483 GLN A N 1
ATOM 3567 C CA . GLN A 1 483 ? -7.751 18.163 31.183 1.00 90.50 483 GLN A CA 1
ATOM 3568 C C . GLN A 1 483 ? -7.327 17.403 29.927 1.00 90.50 483 GLN A C 1
ATOM 3570 O O . GLN A 1 483 ? -7.349 16.183 29.899 1.00 90.50 483 GLN A O 1
ATOM 3575 N N . CYS A 1 484 ? -6.892 18.115 28.889 1.00 91.81 484 CYS A N 1
ATOM 3576 C CA . CYS A 1 484 ? -6.252 17.484 27.736 1.00 91.81 484 CYS A CA 1
ATOM 3577 C C . CYS A 1 484 ? -4.775 17.211 28.076 1.00 91.81 484 CYS A C 1
ATOM 3579 O O . CYS A 1 484 ? -4.077 18.182 28.387 1.00 91.81 484 CYS A O 1
ATOM 3581 N N . PRO A 1 485 ? -4.275 15.958 28.001 1.00 88.00 485 PRO A N 1
ATOM 3582 C CA . PRO A 1 485 ? -2.886 15.634 28.349 1.00 88.00 485 PRO A CA 1
ATOM 3583 C C . PRO A 1 485 ? -1.842 16.468 27.595 1.00 88.00 485 PRO A C 1
ATOM 3585 O O . PRO A 1 485 ? -0.823 16.841 28.170 1.00 88.00 485 PRO A O 1
ATOM 3588 N N . THR A 1 486 ? -2.127 16.816 26.337 1.00 90.75 486 THR A N 1
ATOM 3589 C CA . THR A 1 486 ? -1.238 17.614 25.478 1.00 90.75 486 THR A CA 1
ATOM 3590 C C . THR A 1 486 ? -1.605 19.103 25.434 1.00 90.75 486 THR A C 1
ATOM 3592 O O . THR A 1 486 ? -0.877 19.914 24.874 1.00 90.75 486 THR A O 1
ATOM 3595 N N . GLY A 1 487 ? -2.744 19.502 26.016 1.00 85.31 487 GLY A N 1
ATOM 3596 C CA . GLY A 1 487 ? -3.251 20.881 25.978 1.00 85.31 487 GLY A CA 1
ATOM 3597 C C . GLY A 1 487 ? -3.826 21.337 24.626 1.00 85.31 487 GLY A C 1
ATOM 3598 O O . GLY A 1 487 ? -4.381 22.438 24.534 1.00 85.31 487 GLY A O 1
ATOM 3599 N N . THR A 1 488 ? -3.768 20.502 23.585 1.00 85.38 488 THR A N 1
ATOM 3600 C CA . THR A 1 488 ? -4.222 20.850 22.229 1.00 85.38 488 THR A CA 1
ATOM 3601 C C . THR A 1 488 ? -5.723 21.160 22.198 1.00 85.38 488 THR A C 1
ATOM 3603 O O . THR A 1 488 ? -6.134 22.201 21.689 1.00 85.38 488 THR A O 1
ATOM 3606 N N . CYS A 1 489 ? -6.547 20.335 22.856 1.00 82.38 489 CYS A N 1
ATOM 3607 C CA . CYS A 1 489 ? -8.014 20.461 22.824 1.00 82.38 489 CYS A CA 1
ATOM 3608 C C . CYS A 1 489 ? -8.562 21.662 23.619 1.00 82.38 489 CYS A C 1
ATOM 3610 O O . CYS A 1 489 ? -9.709 22.059 23.441 1.00 82.38 489 CYS A O 1
ATOM 3612 N N . THR A 1 490 ? -7.762 22.265 24.503 1.00 68.56 490 THR A N 1
ATOM 3613 C CA . THR A 1 490 ? -8.169 23.447 25.285 1.00 68.56 490 THR A CA 1
ATOM 3614 C C . THR A 1 490 ? -7.881 24.774 24.583 1.00 68.56 490 THR A C 1
ATOM 3616 O O . THR A 1 490 ? -8.444 25.802 24.963 1.00 68.56 490 THR A O 1
ATOM 3619 N N . THR A 1 491 ? -7.013 24.769 23.568 1.00 53.12 491 THR A N 1
ATOM 3620 C CA . THR A 1 491 ? -6.535 25.992 22.903 1.00 53.12 491 THR A CA 1
ATOM 3621 C C . THR A 1 491 ? -7.544 26.510 21.870 1.00 53.12 491 THR A C 1
ATOM 3623 O O . THR A 1 491 ? -7.729 27.721 21.750 1.00 53.12 491 THR A O 1
ATOM 3626 N N . GLU A 1 492 ? -8.291 25.628 21.196 1.00 46.47 492 GLU A N 1
ATOM 3627 C CA . GLU A 1 492 ? -9.293 26.030 20.192 1.00 46.47 492 GLU A CA 1
ATOM 3628 C C . GLU A 1 492 ? -10.518 26.744 20.794 1.00 46.47 492 GLU A C 1
ATOM 3630 O O . GLU A 1 492 ? -11.017 27.710 20.215 1.00 46.47 492 GLU A O 1
ATOM 3635 N N . LEU A 1 493 ? -10.928 26.390 22.018 1.00 40.88 493 LEU A N 1
ATOM 3636 C CA . LEU A 1 493 ? -12.046 27.048 22.713 1.00 40.88 493 LEU A CA 1
ATOM 3637 C C . LEU A 1 493 ? -11.768 28.521 23.075 1.00 40.88 493 LEU A C 1
ATOM 3639 O O . LEU A 1 493 ? -12.702 29.284 23.313 1.00 40.88 493 LEU A O 1
ATOM 3643 N N . GLN A 1 494 ? -10.504 28.959 23.124 1.00 36.50 494 GLN A N 1
ATOM 3644 C CA . GLN A 1 494 ? -10.156 30.355 23.436 1.00 36.50 494 GLN A CA 1
ATOM 3645 C C . GLN A 1 494 ? -10.139 31.266 22.199 1.00 36.50 494 GLN A C 1
ATOM 3647 O O . GLN A 1 494 ? -10.305 32.485 22.331 1.00 36.50 494 GLN A O 1
ATOM 3652 N N . HIS A 1 495 ? -9.988 30.694 21.001 1.00 35.94 495 HIS A N 1
ATOM 3653 C CA . HIS A 1 495 ? -9.976 31.451 19.750 1.00 35.94 495 HIS A CA 1
ATOM 3654 C C . HIS A 1 495 ? -11.385 31.783 19.233 1.00 35.94 495 HIS A C 1
ATOM 3656 O O . HIS A 1 495 ? -11.554 32.839 18.624 1.00 35.94 495 HIS A O 1
ATOM 3662 N N . GLU A 1 496 ? -12.407 30.980 19.551 1.00 35.44 496 GLU A N 1
ATOM 3663 C CA . GLU A 1 496 ? -13.809 31.283 19.201 1.00 35.44 496 GLU A CA 1
ATOM 3664 C C . GLU A 1 496 ? -14.494 32.275 20.158 1.00 35.44 496 GLU A C 1
ATOM 3666 O O . GLU A 1 496 ? -15.478 32.911 19.793 1.00 35.44 496 GLU A O 1
ATOM 3671 N N . VAL A 1 497 ? -13.963 32.473 21.370 1.00 40.03 497 VAL A N 1
ATOM 3672 C CA . VAL A 1 497 ? -14.521 33.425 22.357 1.00 40.03 497 VAL A CA 1
ATOM 3673 C C . VAL A 1 497 ? -13.924 34.839 22.205 1.00 40.03 497 VAL A C 1
ATOM 3675 O O . VAL A 1 497 ? -14.360 35.777 22.872 1.00 40.03 497 VAL A O 1
ATOM 3678 N N . SER A 1 498 ? -12.951 35.021 21.303 1.00 39.41 498 SER A N 1
ATOM 3679 C CA . SER A 1 498 ? -12.238 36.294 21.096 1.00 39.41 498 SER A CA 1
ATOM 3680 C C . SER A 1 498 ? -12.449 36.946 19.716 1.00 39.41 498 SER A C 1
ATOM 3682 O O . SER A 1 498 ? -11.632 37.788 19.334 1.00 39.41 498 SER A O 1
ATOM 3684 N N . GLN A 1 499 ? -13.520 36.618 18.981 1.00 32.41 499 GLN A N 1
ATOM 3685 C CA . GLN A 1 499 ? -13.943 37.375 17.786 1.00 32.41 499 GLN A CA 1
ATOM 3686 C C . GLN A 1 499 ? -15.307 38.041 17.953 1.00 32.41 499 GLN A C 1
ATOM 3688 O O . GLN A 1 499 ? -16.251 37.368 18.423 1.00 32.41 499 GLN A O 1
#

Radius of gyration: 23.85 Å; Cα contacts (8 Å, |Δi|>4): 1128; chains: 1; bounding box: 61×62×63 Å

Mean predicted aligned error: 4.66 Å

Nearest PDB structures (foldseek):
  7p5h-assembly1_b  TM=8.564E-01  e=5.724E-32  Thermotoga maritima MSB8
  7p92-assembly1_B  TM=8.631E-01  e=3.972E-31  Thermotoga maritima MSB8
  7p91-assembly1_B  TM=8.679E-01  e=4.150E-29  Thermotoga maritima MSB8
  7vw6-assembly1_B  TM=6.947E-01  e=7.379E-28  Methylorubrum extorquens AM1
  8j83-assembly1_B  TM=7.002E-01  e=8.149E-26  Methylorubrum extorquens AM1